Protein AF-0000000072288473 (afdb_homodimer)

pLDDT: mean 80.84, std 19.97, range [33.47, 98.69]

Structure (mmCIF, N/CA/C/O backbone):
data_AF-0000000072288473-model_v1
#
loop_
_entity.id
_entity.type
_entity.pdbx_description
1 polymer 'BTB domain-containing protein'
#
loop_
_atom_site.group_PDB
_atom_site.id
_atom_site.type_symbol
_atom_site.label_atom_id
_atom_site.label_alt_id
_atom_site.label_comp_id
_atom_site.label_asym_id
_atom_site.label_entity_id
_atom_site.label_seq_id
_atom_site.pdbx_PDB_ins_code
_atom_site.Cartn_x
_atom_site.Cartn_y
_atom_site.Cartn_z
_atom_site.occupancy
_atom_site.B_iso_or_equiv
_atom_site.auth_seq_id
_atom_site.auth_comp_id
_atom_site.auth_asym_id
_atom_site.auth_atom_id
_atom_site.pdbx_PDB_model_num
ATOM 1 N N . MET A 1 1 ? -5.211 45.312 13.391 1 48.62 1 MET A N 1
ATOM 2 C CA . MET A 1 1 ? -5.492 44.469 14.547 1 48.62 1 MET A CA 1
ATOM 3 C C . MET A 1 1 ? -6.387 45.188 15.547 1 48.62 1 MET A C 1
ATOM 5 O O . MET A 1 1 ? -6.176 46.375 15.836 1 48.62 1 MET A O 1
ATOM 9 N N . SER A 1 2 ? -7.527 44.594 15.828 1 60.84 2 SER A N 1
ATOM 10 C CA . SER A 1 2 ? -8.383 45.281 16.797 1 60.84 2 SER A CA 1
ATOM 11 C C . SER A 1 2 ? -7.637 45.531 18.109 1 60.84 2 SER A C 1
ATOM 13 O O . SER A 1 2 ? -6.602 44.906 18.375 1 60.84 2 SER A O 1
ATOM 15 N N . GLY A 1 3 ? -7.938 46.594 18.75 1 66.31 3 GLY A N 1
ATOM 16 C CA . GLY A 1 3 ? -7.375 46.969 20.047 1 66.31 3 GLY A CA 1
ATOM 17 C C . GLY A 1 3 ? -7.23 45.781 20.984 1 66.31 3 GLY A C 1
ATOM 18 O O . GLY A 1 3 ? -6.203 45.625 21.656 1 66.31 3 GLY A O 1
ATOM 19 N N . THR A 1 4 ? -8.109 44.875 20.922 1 74.19 4 THR A N 1
ATOM 20 C CA . THR A 1 4 ? -8.117 43.688 21.766 1 74.19 4 THR A CA 1
ATOM 21 C C . THR A 1 4 ? -7.047 42.688 21.328 1 74.19 4 THR A C 1
ATOM 23 O O . THR A 1 4 ? -6.395 42.062 22.156 1 74.19 4 THR A O 1
ATOM 26 N N . SER A 1 5 ? -6.797 42.625 20.031 1 77.06 5 SER A N 1
ATOM 27 C CA . SER A 1 5 ? -5.773 41.719 19.531 1 77.06 5 SER A CA 1
ATOM 28 C C . SER A 1 5 ? -4.379 42.188 19.953 1 77.06 5 SER A C 1
ATOM 30 O O . SER A 1 5 ? -3.541 41.344 20.328 1 77.06 5 SER A O 1
ATOM 32 N N . SER A 1 6 ? -4.234 43.438 19.984 1 86.12 6 SER A N 1
ATOM 33 C CA . SER A 1 6 ? -2.951 44 20.391 1 86.12 6 SER A CA 1
ATOM 34 C C . SER A 1 6 ? -2.703 43.75 21.875 1 86.12 6 SER A C 1
ATOM 36 O O . SER A 1 6 ? -1.57 43.5 22.297 1 86.12 6 SER A O 1
ATOM 38 N N . LEU A 1 7 ? -3.771 43.875 22.625 1 87.62 7 LEU A N 1
ATOM 39 C CA . LEU A 1 7 ? -3.666 43.625 24.062 1 87.62 7 LEU A CA 1
ATOM 40 C C . LEU A 1 7 ? -3.266 42.188 24.359 1 87.62 7 LEU A C 1
ATOM 42 O O . LEU A 1 7 ? -2.402 41.938 25.203 1 87.62 7 LEU A O 1
ATOM 46 N N . LEU A 1 8 ? -3.846 41.281 23.703 1 91.31 8 LEU A N 1
ATOM 47 C CA . LEU A 1 8 ? -3.564 39.875 23.922 1 91.31 8 LEU A CA 1
ATOM 48 C C . LEU A 1 8 ? -2.123 39.531 23.547 1 91.31 8 LEU A C 1
ATOM 50 O O . LEU A 1 8 ? -1.461 38.75 24.25 1 91.31 8 LEU A O 1
ATOM 54 N N . VAL A 1 9 ? -1.717 40.156 22.484 1 91.81 9 VAL A N 1
ATOM 55 C CA . VAL A 1 9 ? -0.338 39.938 22.062 1 91.81 9 VAL A CA 1
ATOM 56 C C . VAL A 1 9 ? 0.621 40.438 23.125 1 91.81 9 VAL A C 1
ATOM 58 O O . VAL A 1 9 ? 1.604 39.781 23.453 1 91.81 9 VAL A O 1
ATOM 61 N N . ARG A 1 10 ? 0.31 41.594 23.609 1 92.44 10 ARG A N 1
ATOM 62 C CA . ARG A 1 10 ? 1.142 42.188 24.656 1 92.44 10 ARG A CA 1
ATOM 63 C C . ARG A 1 10 ? 1.142 41.312 25.906 1 92.44 10 ARG A C 1
ATOM 65 O O . ARG A 1 10 ? 2.176 41.156 26.562 1 92.44 10 ARG A O 1
ATOM 72 N N . MET A 1 11 ? -0.001 40.844 26.25 1 93.31 11 MET A N 1
ATOM 73 C CA . MET A 1 11 ? -0.129 39.969 27.406 1 93.31 11 MET A CA 1
ATOM 74 C C . MET A 1 11 ? 0.796 38.75 27.281 1 93.31 11 MET A C 1
ATOM 76 O O . MET A 1 11 ? 1.505 38.406 28.219 1 93.31 11 MET A O 1
ATOM 80 N N . LEU A 1 12 ? 0.8 38.188 26.109 1 93.62 12 LEU A N 1
ATOM 81 C CA . LEU A 1 12 ? 1.627 37.031 25.875 1 93.62 12 LEU A CA 1
ATOM 82 C C . LEU A 1 12 ? 3.109 37.375 25.906 1 93.62 12 LEU A C 1
ATOM 84 O O . LEU A 1 12 ? 3.912 36.656 26.516 1 93.62 12 LEU A O 1
ATOM 88 N N . ASP A 1 13 ? 3.467 38.469 25.312 1 92.75 13 ASP A N 1
ATOM 89 C CA . ASP A 1 13 ? 4.863 38.875 25.172 1 92.75 13 ASP A CA 1
ATOM 90 C C . ASP A 1 13 ? 5.465 39.219 26.531 1 92.75 13 ASP A C 1
ATOM 92 O O . ASP A 1 13 ? 6.617 38.906 26.812 1 92.75 13 ASP A O 1
ATOM 96 N N . THR A 1 14 ? 4.637 39.844 27.359 1 93.38 14 THR A N 1
ATOM 97 C CA . THR A 1 14 ? 5.164 40.312 28.641 1 93.38 14 THR A CA 1
ATOM 98 C C . THR A 1 14 ? 4.957 39.281 29.734 1 93.38 14 THR A C 1
ATOM 100 O O . THR A 1 14 ? 5.703 39.25 30.719 1 93.38 14 THR A O 1
ATOM 103 N N . GLY A 1 15 ? 3.949 38.5 29.562 1 93.12 15 GLY A N 1
ATOM 104 C CA . GLY A 1 15 ? 3.582 37.562 30.609 1 93.12 15 GLY A CA 1
ATOM 105 C C . GLY A 1 15 ? 2.963 38.219 31.828 1 93.12 15 GLY A C 1
ATOM 106 O O . GLY A 1 15 ? 2.766 37.562 32.844 1 93.12 15 GLY A O 1
ATOM 107 N N . ARG A 1 16 ? 2.736 39.469 31.703 1 92.81 16 ARG A N 1
ATOM 108 C CA . ARG A 1 16 ? 2.191 40.219 32.844 1 92.81 16 ARG A CA 1
ATOM 109 C C . ARG A 1 16 ? 0.841 39.625 33.25 1 92.81 16 ARG A C 1
ATOM 111 O O . ARG A 1 16 ? -0.013 39.375 32.406 1 92.81 16 ARG A O 1
ATOM 118 N N . TYR A 1 17 ? 0.646 39.375 34.562 1 92.94 17 TYR A N 1
ATOM 119 C CA . TYR A 1 17 ? -0.575 38.906 35.219 1 92.94 17 TYR A CA 1
ATOM 120 C C . TYR A 1 17 ? -0.919 37.5 34.781 1 92.94 17 TYR A C 1
ATOM 122 O O . TYR A 1 17 ? -2.088 37.125 34.781 1 92.94 17 TYR A O 1
ATOM 130 N N . SER A 1 18 ? 0.11 36.844 34.188 1 94.75 18 SER A N 1
ATOM 131 C CA . SER A 1 18 ? -0.11 35.438 33.875 1 94.75 18 SER A CA 1
ATOM 132 C C . SER A 1 18 ? -0.476 34.625 35.125 1 94.75 18 SER A C 1
ATOM 134 O O . SER A 1 18 ? 0.038 34.906 36.219 1 94.75 18 SER A O 1
ATOM 136 N N . ASP A 1 19 ? -1.347 33.625 35.062 1 92.88 19 ASP A N 1
ATOM 137 C CA . ASP A 1 19 ? -1.803 32.844 36.188 1 92.88 19 ASP A CA 1
ATOM 138 C C . ASP A 1 19 ? -1.705 31.344 35.875 1 92.88 19 ASP A C 1
ATOM 140 O O . ASP A 1 19 ? -2.199 30.5 36.625 1 92.88 19 ASP A O 1
ATOM 144 N N . LEU A 1 20 ? -1.136 31 34.781 1 93.56 20 LEU A N 1
ATOM 145 C CA . LEU A 1 20 ? -0.929 29.625 34.344 1 93.56 20 LEU A CA 1
ATOM 146 C C . LEU A 1 20 ? 0.419 29.469 33.656 1 93.56 20 LEU A C 1
ATOM 148 O O . LEU A 1 20 ? 0.812 30.328 32.844 1 93.56 20 LEU A O 1
ATOM 152 N N . THR A 1 21 ? 1.108 28.359 33.969 1 95.12 21 THR A N 1
ATOM 153 C CA . THR A 1 21 ? 2.391 28.062 33.344 1 95.12 21 THR A CA 1
ATOM 154 C C . THR A 1 21 ? 2.324 26.734 32.594 1 95.12 21 THR A C 1
ATOM 156 O O . THR A 1 21 ? 1.899 25.719 33.156 1 95.12 21 THR A O 1
ATOM 159 N N . ILE A 1 22 ? 2.709 26.766 31.297 1 95.19 22 ILE A N 1
ATOM 160 C CA . ILE A 1 22 ? 2.805 25.547 30.5 1 95.19 22 ILE A CA 1
ATOM 161 C C . ILE A 1 22 ? 4.273 25.203 30.266 1 95.19 22 ILE A C 1
ATOM 163 O O . ILE A 1 22 ? 5.039 26.031 29.766 1 95.19 22 ILE A O 1
ATOM 167 N N . LYS A 1 23 ? 4.625 24.016 30.656 1 95.19 23 LYS A N 1
ATOM 168 C CA . LYS A 1 23 ? 5.988 23.531 30.469 1 95.19 23 LYS A CA 1
ATOM 169 C C . LYS A 1 23 ? 6.039 22.438 29.391 1 95.19 23 LYS A C 1
ATOM 171 O O . LYS A 1 23 ? 5.199 21.531 29.391 1 95.19 23 LYS A O 1
ATOM 176 N N . CYS A 1 24 ? 6.934 22.578 28.469 1 94.25 24 CYS A N 1
ATOM 177 C CA . CYS A 1 24 ? 7.145 21.594 27.422 1 94.25 24 CYS A CA 1
ATOM 178 C C . CYS A 1 24 ? 8.617 21.5 27.031 1 94.25 24 CYS A C 1
ATOM 180 O O . CYS A 1 24 ? 9.164 22.422 26.422 1 94.25 24 CYS A O 1
ATOM 182 N N . GLY A 1 25 ? 9.156 20.344 27.266 1 89.56 25 GLY A N 1
ATOM 183 C CA . GLY A 1 25 ? 10.594 20.25 27.062 1 89.56 25 GLY A CA 1
ATOM 184 C C . GLY A 1 25 ? 11.375 21.328 27.797 1 89.56 25 GLY A C 1
ATOM 185 O O . GLY A 1 25 ? 11.227 21.469 29.016 1 89.56 25 GLY A O 1
ATOM 186 N N . ASN A 1 26 ? 12.188 22.109 26.969 1 88.31 26 ASN A N 1
ATOM 187 C CA . ASN A 1 26 ? 13.023 23.156 27.562 1 88.31 26 ASN A CA 1
ATOM 188 C C . ASN A 1 26 ? 12.344 24.516 27.516 1 88.31 26 ASN A C 1
ATOM 190 O O . ASN A 1 26 ? 12.953 25.531 27.844 1 88.31 26 ASN A O 1
ATOM 194 N N . LYS A 1 27 ? 11.086 24.531 27.172 1 93.19 27 LYS A N 1
ATOM 195 C CA . LYS A 1 27 ? 10.383 25.797 27.047 1 93.19 27 LYS A CA 1
ATOM 196 C C . LYS A 1 27 ? 9.328 25.953 28.141 1 93.19 27 LYS A C 1
ATOM 198 O O . LYS A 1 27 ? 8.703 24.969 28.547 1 93.19 27 LYS A O 1
ATOM 203 N N . VAL A 1 28 ? 9.281 27.156 28.625 1 95.31 28 VAL A N 1
ATOM 204 C CA . VAL A 1 28 ? 8.289 27.531 29.625 1 95.31 28 VAL A CA 1
ATOM 205 C C . VAL A 1 28 ? 7.445 28.688 29.109 1 95.31 28 VAL A C 1
ATOM 207 O O . VAL A 1 28 ? 7.98 29.719 28.688 1 95.31 28 VAL A O 1
ATOM 210 N N . PHE A 1 29 ? 6.109 28.516 29.156 1 96.12 29 PHE A N 1
ATOM 211 C CA . PHE A 1 29 ? 5.188 29.516 28.656 1 96.12 29 PHE A CA 1
ATOM 212 C C . PHE A 1 29 ? 4.301 30.047 29.781 1 96.12 29 PHE A C 1
ATOM 214 O O . PHE A 1 29 ? 3.545 29.281 30.391 1 96.12 29 PHE A O 1
ATOM 221 N N . ARG A 1 30 ? 4.465 31.375 30.047 1 96 30 ARG A N 1
ATOM 222 C CA . ARG A 1 30 ? 3.539 32.031 30.969 1 96 30 ARG A CA 1
ATOM 223 C C . ARG A 1 30 ? 2.289 32.5 30.234 1 96 30 ARG A C 1
ATOM 225 O O . ARG A 1 30 ? 2.355 33.406 29.406 1 96 30 ARG A O 1
ATOM 232 N N . VAL A 1 31 ? 1.157 31.844 30.594 1 96.75 31 VAL A N 1
ATOM 233 C CA . VAL A 1 31 ? -0.061 32.094 29.844 1 96.75 31 VAL A CA 1
ATOM 234 C C . VAL A 1 31 ? -1.196 32.469 30.797 1 96.75 31 VAL A C 1
ATOM 236 O O . VAL A 1 31 ? -0.997 32.531 32 1 96.75 31 VAL A O 1
ATOM 239 N N . HIS A 1 32 ? -2.297 32.906 30.312 1 94.44 32 HIS A N 1
ATOM 240 C CA . HIS A 1 32 ? -3.469 33.312 31.062 1 94.44 32 HIS A CA 1
ATOM 241 C C . HIS A 1 32 ? -4.605 32.312 30.922 1 94.44 32 HIS A C 1
ATOM 243 O O . HIS A 1 32 ? -5.02 32 29.812 1 94.44 32 HIS A O 1
ATOM 249 N N . ARG A 1 33 ? -5.148 31.844 32 1 92.94 33 ARG A N 1
ATOM 250 C CA . ARG A 1 33 ? -6.211 30.844 32.031 1 92.94 33 ARG A CA 1
ATOM 251 C C . ARG A 1 33 ? -7.402 31.281 31.188 1 92.94 33 ARG A C 1
ATOM 253 O O . ARG A 1 33 ? -7.961 30.484 30.438 1 92.94 33 ARG A O 1
ATOM 260 N N . ASN A 1 34 ? -7.754 32.469 31.281 1 92.75 34 ASN A N 1
ATOM 261 C CA . ASN A 1 34 ? -8.93 33 30.609 1 92.75 34 ASN A CA 1
ATOM 262 C C . ASN A 1 34 ? -8.742 33 29.094 1 92.75 34 ASN A C 1
ATOM 264 O O . ASN A 1 34 ? -9.711 33.094 28.344 1 92.75 34 ASN A O 1
ATOM 268 N N . VAL A 1 35 ? -7.504 33 28.672 1 94.38 35 VAL A N 1
ATOM 269 C CA . VAL A 1 35 ? -7.223 32.969 27.234 1 94.38 35 VAL A CA 1
ATOM 270 C C . VAL A 1 35 ? -7.109 31.531 26.75 1 94.38 35 VAL A C 1
ATOM 272 O O . VAL A 1 35 ? -7.781 31.141 25.797 1 94.38 35 VAL A O 1
ATOM 275 N N . VAL A 1 36 ? -6.383 30.75 27.406 1 95.25 36 VAL A N 1
ATOM 276 C CA . VAL A 1 36 ? -6.012 29.422 26.953 1 95.25 36 VAL A CA 1
ATOM 277 C C . VAL A 1 36 ? -7.141 28.422 27.25 1 95.25 36 VAL A C 1
ATOM 279 O O . VAL A 1 36 ? -7.547 27.656 26.375 1 95.25 36 VAL A O 1
ATOM 282 N N . CYS A 1 37 ? -7.734 28.406 28.406 1 92.25 37 CYS A N 1
ATOM 283 C CA . CYS A 1 37 ? -8.672 27.391 28.859 1 92.25 37 CYS A CA 1
ATOM 284 C C . CYS A 1 37 ? -10.055 27.625 28.266 1 92.25 37 CYS A C 1
ATOM 286 O O . CYS A 1 37 ? -10.844 26.672 28.141 1 92.25 37 CYS A O 1
ATOM 288 N N . LEU A 1 38 ? -10.336 28.812 27.859 1 94.31 38 LEU A N 1
ATOM 289 C CA . LEU A 1 38 ? -11.625 29.078 27.234 1 94.31 38 LEU A CA 1
ATOM 290 C C . LEU A 1 38 ? -11.648 28.594 25.797 1 94.31 38 LEU A C 1
ATOM 292 O O . LEU A 1 38 ? -12.719 28.469 25.188 1 94.31 38 LEU A O 1
ATOM 296 N N . GLN A 1 39 ? -10.477 28.328 25.312 1 96.31 39 GLN A N 1
ATOM 297 C CA . GLN A 1 39 ? -10.383 27.984 23.891 1 96.31 39 GLN A CA 1
ATOM 298 C C . GLN A 1 39 ? -9.984 26.531 23.719 1 96.31 39 GLN A C 1
ATOM 300 O O . GLN A 1 39 ? -9.852 26.047 22.578 1 96.31 39 GLN A O 1
ATOM 305 N N . SER A 1 40 ? -9.844 25.766 24.688 1 96.62 40 SER A N 1
ATOM 306 C CA . SER A 1 40 ? -9.461 24.359 24.625 1 96.62 40 SER A CA 1
ATOM 307 C C . SER A 1 40 ? -9.992 23.594 25.828 1 96.62 40 SER A C 1
ATOM 309 O O . SER A 1 40 ? -9.539 23.797 26.953 1 96.62 40 SER A O 1
ATOM 311 N N . ARG A 1 41 ? -10.844 22.625 25.578 1 94.19 41 ARG A N 1
ATOM 312 C CA . ARG A 1 41 ? -11.438 21.844 26.656 1 94.19 41 ARG A CA 1
ATOM 313 C C . ARG A 1 41 ? -10.383 20.969 27.344 1 94.19 41 ARG A C 1
ATOM 315 O O . ARG A 1 41 ? -10.305 20.938 28.562 1 94.19 41 ARG A O 1
ATOM 322 N N . PRO A 1 42 ? -9.57 20.297 26.578 1 93.56 42 PRO A N 1
ATOM 323 C CA . PRO A 1 42 ? -8.547 19.469 27.234 1 93.56 42 PRO A CA 1
ATOM 324 C C . PRO A 1 42 ? -7.594 20.297 28.094 1 93.56 42 PRO A C 1
ATOM 326 O O . PRO A 1 42 ? -7.18 19.859 29.172 1 93.56 42 PRO A O 1
ATOM 329 N N . LEU A 1 43 ? -7.242 21.5 27.656 1 91.75 43 LEU A N 1
ATOM 330 C CA . LEU A 1 43 ? -6.371 22.344 28.453 1 91.75 43 LEU A CA 1
ATOM 331 C C . LEU A 1 43 ? -7.094 22.844 29.703 1 91.75 43 LEU A C 1
ATOM 333 O O . LEU A 1 43 ? -6.496 22.906 30.781 1 91.75 43 LEU A O 1
ATOM 337 N N . ALA A 1 44 ? -8.359 23.156 29.562 1 91.62 44 ALA A N 1
ATOM 338 C CA . ALA A 1 44 ? -9.18 23.547 30.703 1 91.62 44 ALA A CA 1
ATOM 339 C C . ALA A 1 44 ? -9.258 22.422 31.734 1 91.62 44 ALA A C 1
ATOM 341 O O . ALA A 1 44 ? -9.211 22.656 32.938 1 91.62 44 ALA A O 1
ATOM 342 N N . ALA A 1 45 ? -9.367 21.25 31.219 1 89.38 45 ALA A N 1
ATOM 343 C CA . ALA A 1 45 ? -9.508 20.078 32.094 1 89.38 45 ALA A CA 1
ATOM 344 C C . ALA A 1 45 ? -8.266 19.875 32.969 1 89.38 45 ALA A C 1
ATOM 346 O O . ALA A 1 45 ? -8.359 19.406 34.094 1 89.38 45 ALA A O 1
ATOM 347 N N . HIS A 1 46 ? -7.156 20.234 32.438 1 84.62 46 HIS A N 1
ATOM 348 C CA . HIS A 1 46 ? -5.914 20.141 33.188 1 84.62 46 HIS A CA 1
ATOM 349 C C . HIS A 1 46 ? -5.949 21.062 34.406 1 84.62 46 HIS A C 1
ATOM 351 O O . HIS A 1 46 ? -5.336 20.75 35.438 1 84.62 46 HIS A O 1
ATOM 357 N N . VAL A 1 47 ? -6.676 22.203 34.312 1 83.88 47 VAL A N 1
ATOM 358 C CA . VAL A 1 47 ? -6.656 23.219 35.344 1 83.88 47 VAL A CA 1
ATOM 359 C C . VAL A 1 47 ? -7.875 23.062 36.281 1 83.88 47 VAL A C 1
ATOM 361 O O . VAL A 1 47 ? -7.809 23.375 37.469 1 83.88 47 VAL A O 1
ATOM 364 N N . ASP A 1 48 ? -8.953 22.688 35.656 1 79.25 48 ASP A N 1
ATOM 365 C CA . ASP A 1 48 ? -10.195 22.594 36.406 1 79.25 48 ASP A CA 1
ATOM 366 C C . ASP A 1 48 ? -10.242 21.297 37.25 1 79.25 48 ASP A C 1
ATOM 368 O O . ASP A 1 48 ? -10.977 21.219 38.219 1 79.25 48 ASP A O 1
ATOM 372 N N . GLY A 1 49 ? -9.547 20.375 36.781 1 68.38 49 GLY A N 1
ATOM 373 C CA . GLY A 1 49 ? -9.609 19.109 37.5 1 68.38 49 GLY A CA 1
ATOM 374 C C . GLY A 1 49 ? -8.898 19.156 38.844 1 68.38 49 GLY A C 1
ATOM 375 O O . GLY A 1 49 ? -8.258 20.156 39.156 1 68.38 49 GLY A O 1
ATOM 376 N N . ALA A 1 50 ? -9.281 18.359 39.656 1 61.84 50 ALA A N 1
ATOM 377 C CA . ALA A 1 50 ? -8.75 18.156 41 1 61.84 50 ALA A CA 1
ATOM 378 C C . ALA A 1 50 ? -7.285 17.75 40.969 1 61.84 50 ALA A C 1
ATOM 380 O O . ALA A 1 50 ? -6.727 17.312 41.969 1 61.84 50 ALA A O 1
ATOM 381 N N . PHE A 1 51 ? -6.844 18.078 39.812 1 60.47 51 PHE A N 1
ATOM 382 C CA . PHE A 1 51 ? -5.484 17.578 39.688 1 60.47 51 PHE A CA 1
ATOM 383 C C . PHE A 1 51 ? -4.469 18.594 40.188 1 60.47 51 PHE A C 1
ATOM 385 O O . PHE A 1 51 ? -4.793 19.781 40.312 1 60.47 51 PHE A O 1
ATOM 392 N N . LEU A 1 52 ? -3.396 18.094 40.656 1 60 52 LEU A N 1
ATOM 393 C CA . LEU A 1 52 ? -2.256 18.859 41.156 1 60 52 LEU A CA 1
ATOM 394 C C . LEU A 1 52 ? -1.992 20.078 40.281 1 60 52 LEU A C 1
ATOM 396 O O . LEU A 1 52 ? -1.636 21.141 40.781 1 60 52 LEU A O 1
ATOM 400 N N . GLU A 1 53 ? -2.344 19.953 39 1 63.34 53 GLU A N 1
ATOM 401 C CA . GLU A 1 53 ? -2.113 21.047 38.062 1 63.34 53 GLU A CA 1
ATOM 402 C C . GLU A 1 53 ? -3.035 22.234 38.344 1 63.34 53 GLU A C 1
ATOM 404 O O . GLU A 1 53 ? -2.635 23.391 38.188 1 63.34 53 GLU A O 1
ATOM 409 N N . ALA A 1 54 ? -4.184 21.875 38.781 1 66.19 54 ALA A N 1
ATOM 410 C CA . ALA A 1 54 ? -5.148 22.922 39.125 1 66.19 54 ALA A CA 1
ATOM 411 C C . ALA A 1 54 ? -4.648 23.75 40.281 1 66.19 54 ALA A C 1
ATOM 413 O O . ALA A 1 54 ? -4.828 24.984 40.312 1 66.19 54 ALA A O 1
ATOM 414 N N . LEU A 1 55 ? -3.943 23.047 41.125 1 67.06 55 LEU A N 1
ATOM 415 C CA . LEU A 1 55 ? -3.469 23.719 42.344 1 67.06 55 LEU A CA 1
ATOM 416 C C . LEU A 1 55 ? -2.207 24.531 42.031 1 67.06 55 LEU A C 1
ATOM 418 O O . LEU A 1 55 ? -2.051 25.641 42.562 1 67.06 55 LEU A O 1
ATOM 422 N N . THR A 1 56 ? -1.343 24.016 41.219 1 75.62 56 THR A N 1
ATOM 423 C CA . THR A 1 56 ? -0.03 24.609 41 1 75.62 56 THR A CA 1
ATOM 424 C C . THR A 1 56 ? -0.084 25.641 39.875 1 75.62 56 THR A C 1
ATOM 426 O O . THR A 1 56 ? 0.811 26.469 39.75 1 75.62 56 THR A O 1
ATOM 429 N N . GLY A 1 57 ? -1.109 25.531 39.156 1 85.88 57 GLY A N 1
ATOM 430 C CA . GLY A 1 57 ? -1.174 26.406 38 1 85.88 57 GLY A CA 1
ATOM 431 C C . GLY A 1 57 ? -0.15 26.047 36.938 1 85.88 57 GLY A C 1
ATOM 432 O O . GLY A 1 57 ? 0.425 26.938 36.312 1 85.88 57 GLY A O 1
ATOM 433 N N . GLU A 1 58 ? 0.185 24.812 36.938 1 90.25 58 GLU A N 1
ATOM 434 C CA . GLU A 1 58 ? 1.193 24.375 36 1 90.25 58 GLU A CA 1
ATOM 435 C C . GLU A 1 58 ? 0.694 23.203 35.156 1 90.25 58 GLU A C 1
ATOM 437 O O . GLU A 1 58 ? 0.106 22.266 35.719 1 90.25 58 GLU A O 1
ATOM 442 N N . ILE A 1 59 ? 0.826 23.281 33.844 1 91.19 59 ILE A N 1
ATOM 443 C CA . ILE A 1 59 ? 0.556 22.172 32.938 1 91.19 59 ILE A CA 1
ATOM 444 C C . ILE A 1 59 ? 1.866 21.672 32.344 1 91.19 59 ILE A C 1
ATOM 446 O O . ILE A 1 59 ? 2.646 22.438 31.781 1 91.19 59 ILE A O 1
ATOM 450 N N . ASN A 1 60 ? 2.129 20.391 32.5 1 90.38 60 ASN A N 1
ATOM 451 C CA . ASN A 1 60 ? 3.303 19.766 31.906 1 90.38 60 ASN A CA 1
ATOM 452 C C . ASN A 1 60 ? 2.928 18.938 30.688 1 90.38 60 ASN A C 1
ATOM 454 O O . ASN A 1 60 ? 2.047 18.078 30.75 1 90.38 60 ASN A O 1
ATOM 458 N N . LEU A 1 61 ? 3.58 19.25 29.531 1 91.38 61 LEU A N 1
ATOM 459 C CA . LEU A 1 61 ? 3.359 18.547 28.281 1 91.38 61 LEU A CA 1
ATOM 460 C C . LEU A 1 61 ? 4.645 17.875 27.797 1 91.38 61 LEU A C 1
ATOM 462 O O . LEU A 1 61 ? 5.172 18.234 26.734 1 91.38 61 LEU A O 1
ATOM 466 N N . PRO A 1 62 ? 5.02 16.828 28.406 1 89.25 62 PRO A N 1
ATOM 467 C CA . PRO A 1 62 ? 6.336 16.25 28.125 1 89.25 62 PRO A CA 1
ATOM 468 C C . PRO A 1 62 ? 6.402 15.555 26.766 1 89.25 62 PRO A C 1
ATOM 470 O O . PRO A 1 62 ? 7.48 15.438 26.188 1 89.25 62 PRO A O 1
ATOM 473 N N . ASP A 1 63 ? 5.309 15.156 26.172 1 87.69 63 ASP A N 1
ATOM 474 C CA . ASP A 1 63 ? 5.309 14.352 24.969 1 87.69 63 ASP A CA 1
ATOM 475 C C . ASP A 1 63 ? 5.137 15.219 23.719 1 87.69 63 ASP A C 1
ATOM 477 O O . ASP A 1 63 ? 5.219 14.734 22.594 1 87.69 63 ASP A O 1
ATOM 481 N N . ASP A 1 64 ? 4.941 16.531 23.984 1 90.38 64 ASP A N 1
ATOM 482 C CA . ASP A 1 64 ? 4.672 17.422 22.844 1 90.38 64 ASP A CA 1
ATOM 483 C C . ASP A 1 64 ? 5.941 18.125 22.406 1 90.38 64 ASP A C 1
ATOM 485 O O . ASP A 1 64 ? 6.902 18.25 23.172 1 90.38 64 ASP A O 1
ATOM 489 N N . HIS A 1 65 ? 5.957 18.5 21.125 1 89.56 65 HIS A N 1
ATOM 490 C CA . HIS A 1 65 ? 7.082 19.25 20.578 1 89.56 65 HIS A CA 1
ATOM 491 C C . HIS A 1 65 ? 7.008 20.719 20.953 1 89.56 65 HIS A C 1
ATOM 493 O O . HIS A 1 65 ? 6.039 21.406 20.625 1 89.56 65 HIS A O 1
ATOM 499 N N . PRO A 1 66 ? 8.039 21.234 21.578 1 93.25 66 PRO A N 1
ATOM 500 C CA . PRO A 1 66 ? 7.98 22.594 22.109 1 93.25 66 PRO A CA 1
ATOM 501 C C . PRO A 1 66 ? 7.727 23.641 21.031 1 93.25 66 PRO A C 1
ATOM 503 O O . PRO A 1 66 ? 6.977 24.609 21.266 1 93.25 66 PRO A O 1
ATOM 506 N N . ALA A 1 67 ? 8.375 23.469 19.859 1 93.5 67 ALA A N 1
ATOM 507 C CA . ALA A 1 67 ? 8.211 24.453 18.797 1 93.5 67 ALA A CA 1
ATOM 508 C C . ALA A 1 67 ? 6.766 24.484 18.297 1 93.5 67 ALA A C 1
ATOM 510 O O . ALA A 1 67 ? 6.273 25.516 17.859 1 93.5 67 ALA A O 1
ATOM 511 N N . ILE A 1 68 ? 6.098 23.359 18.344 1 96.19 68 ILE A N 1
ATOM 512 C CA . ILE A 1 68 ? 4.715 23.266 17.891 1 96.19 68 ILE A CA 1
ATOM 513 C C . ILE A 1 68 ? 3.787 23.844 18.969 1 96.19 68 ILE A C 1
ATOM 515 O O . ILE A 1 68 ? 2.84 24.562 18.656 1 96.19 68 ILE A O 1
ATOM 519 N N . VAL A 1 69 ? 4.062 23.578 20.25 1 96.69 69 VAL A N 1
ATOM 520 C CA . VAL A 1 69 ? 3.281 24.109 21.359 1 96.69 69 VAL A CA 1
ATOM 521 C C . VAL A 1 69 ? 3.314 25.641 21.328 1 96.69 69 VAL A C 1
ATOM 523 O O . VAL A 1 69 ? 2.291 26.297 21.531 1 96.69 69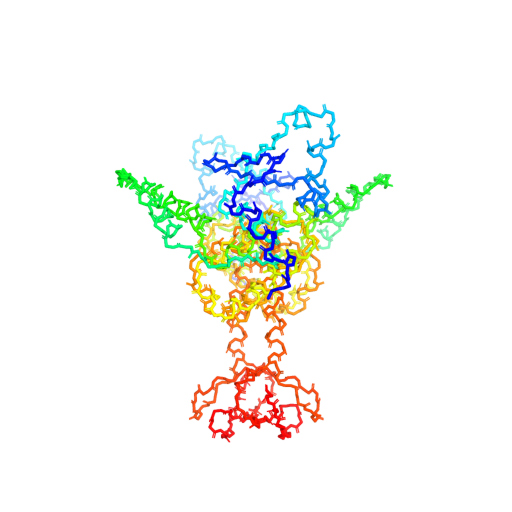 VAL A O 1
ATOM 526 N N . GLU A 1 70 ? 4.477 26.141 21.031 1 96.31 70 GLU A N 1
ATOM 527 C CA . GLU A 1 70 ? 4.621 27.594 20.922 1 96.31 70 GLU A CA 1
ATOM 528 C C . GLU A 1 70 ? 3.676 28.156 19.875 1 96.31 70 GLU A C 1
ATOM 530 O O . GLU A 1 70 ? 3.066 29.219 20.078 1 96.31 70 GLU A O 1
ATOM 535 N N . ARG A 1 71 ? 3.529 27.5 18.781 1 97.44 71 ARG A N 1
ATOM 536 C CA . ARG A 1 71 ? 2.67 27.938 17.688 1 97.44 71 ARG A CA 1
ATOM 537 C C . ARG A 1 71 ? 1.199 27.859 18.094 1 97.44 71 ARG A C 1
ATOM 539 O O . ARG A 1 71 ? 0.398 28.703 17.703 1 97.44 71 ARG A O 1
ATOM 546 N N . ILE A 1 72 ? 0.848 26.859 18.844 1 98 72 ILE A N 1
ATOM 547 C CA . ILE A 1 72 ? -0.523 26.703 19.328 1 98 72 ILE A CA 1
ATOM 548 C C . ILE A 1 72 ? -0.866 27.844 20.281 1 98 72 ILE A C 1
ATOM 550 O O . ILE A 1 72 ? -1.918 28.469 20.156 1 98 72 ILE A O 1
ATOM 554 N N . ILE A 1 73 ? 0.067 28.141 21.203 1 97.19 73 ILE A N 1
ATOM 555 C CA . ILE A 1 73 ? -0.138 29.219 22.172 1 97.19 73 ILE A CA 1
ATOM 556 C C . ILE A 1 73 ? -0.271 30.547 21.453 1 97.19 73 ILE A C 1
ATOM 558 O O . ILE A 1 73 ? -1.166 31.344 21.75 1 97.19 73 ILE A O 1
ATOM 562 N N . LYS A 1 74 ? 0.61 30.781 20.469 1 96.62 74 LYS A N 1
ATOM 563 C CA . LYS A 1 74 ? 0.537 32 19.672 1 96.62 74 LYS A CA 1
ATOM 564 C C . LYS A 1 74 ? -0.831 32.156 19.016 1 96.62 74 LYS A C 1
ATOM 566 O O . LYS A 1 74 ? -1.399 33.25 18.984 1 96.62 74 LYS A O 1
ATOM 571 N N . PHE A 1 75 ? -1.317 31.125 18.5 1 97.81 75 PHE A N 1
ATOM 572 C CA . PHE A 1 75 ? -2.631 31.141 17.875 1 97.81 75 PHE A CA 1
ATOM 573 C C . PHE A 1 75 ? -3.709 31.531 18.875 1 97.81 75 PHE A C 1
ATOM 575 O O . PHE A 1 75 ? -4.609 32.312 18.547 1 97.81 75 PHE A O 1
ATOM 582 N N . LEU A 1 76 ? -3.684 31 20.062 1 97 76 LEU A N 1
ATOM 583 C CA . LEU A 1 76 ? -4.707 31.266 21.078 1 97 76 LEU A CA 1
ATOM 584 C C . LEU A 1 76 ? -4.75 32.75 21.422 1 97 76 LEU A C 1
ATOM 586 O O . LEU A 1 76 ? -5.797 33.281 21.828 1 97 76 LEU A O 1
ATOM 590 N N . TYR A 1 77 ? -3.641 33.438 21.203 1 96.38 77 TYR A N 1
ATOM 591 C CA . TYR A 1 77 ? -3.578 34.844 21.547 1 96.38 77 TYR A CA 1
ATOM 592 C C . TYR A 1 77 ? -3.793 35.719 20.328 1 96.38 77 TYR A C 1
ATOM 594 O O . TYR A 1 77 ? -4.355 36.812 20.422 1 96.38 77 TYR A O 1
ATOM 602 N N . THR A 1 78 ? -3.344 35.281 19.125 1 95.5 78 THR A N 1
ATOM 603 C CA . THR A 1 78 ? -3.273 36.188 17.984 1 95.5 78 THR A CA 1
ATOM 604 C C . THR A 1 78 ? -4.223 35.75 16.875 1 95.5 78 THR A C 1
ATOM 606 O O . THR A 1 78 ? -4.52 36.5 15.961 1 95.5 78 THR A O 1
ATOM 609 N N . GLY A 1 79 ? -4.664 34.5 16.906 1 96.06 79 GLY A N 1
ATOM 610 C CA . GLY A 1 79 ? -5.504 33.938 15.844 1 96.06 79 GLY A CA 1
ATOM 611 C C . GLY A 1 79 ? -4.715 33.438 14.648 1 96.06 79 GLY A C 1
ATOM 612 O O . GLY A 1 79 ? -5.293 33.094 13.625 1 96.06 79 GLY A O 1
ATOM 613 N N . ASP A 1 80 ? -3.355 33.438 14.805 1 96.94 80 ASP A N 1
ATOM 614 C CA . ASP A 1 80 ? -2.486 33 13.719 1 96.94 80 ASP A CA 1
ATOM 615 C C . ASP A 1 80 ? -1.257 32.281 14.266 1 96.94 80 ASP A C 1
ATOM 617 O O . ASP A 1 80 ? -1.008 32.281 15.477 1 96.94 80 ASP A O 1
ATOM 621 N N . PHE A 1 81 ? -0.58 31.516 13.398 1 97.31 81 PHE A N 1
ATOM 622 C CA . PHE A 1 81 ? 0.695 30.891 13.734 1 97.31 81 PHE A CA 1
ATOM 623 C C . PHE A 1 81 ? 1.647 30.938 12.547 1 97.31 81 PHE A C 1
ATOM 625 O O . PHE A 1 81 ? 1.212 31.031 11.398 1 97.31 81 PHE A O 1
ATOM 632 N N . ASP A 1 82 ? 2.91 30.906 12.82 1 96.5 82 ASP A N 1
ATOM 633 C CA . ASP A 1 82 ? 3.924 30.922 11.766 1 96.5 82 ASP A CA 1
ATOM 634 C C . ASP A 1 82 ? 4.203 29.516 11.258 1 96.5 82 ASP A C 1
ATOM 636 O O . ASP A 1 82 ? 4.73 28.672 11.992 1 96.5 82 ASP A O 1
ATOM 640 N N . ALA A 1 83 ? 3.922 29.297 9.969 1 96.25 83 ALA A N 1
ATOM 641 C CA . ALA A 1 83 ? 4.109 27.969 9.391 1 96.25 83 ALA A CA 1
ATOM 642 C C . ALA A 1 83 ? 5.543 27.781 8.891 1 96.25 83 ALA A C 1
ATOM 644 O O . ALA A 1 83 ? 5.953 26.672 8.562 1 96.25 83 ALA A O 1
ATOM 645 N N . THR A 1 84 ? 6.316 28.766 8.875 1 93.81 84 THR A N 1
ATOM 646 C CA . THR A 1 84 ? 7.703 28.719 8.43 1 93.81 84 THR A CA 1
ATOM 647 C C . THR A 1 84 ? 8.656 28.578 9.617 1 93.81 84 THR A C 1
ATOM 649 O O . THR A 1 84 ? 8.516 29.297 10.609 1 93.81 84 THR A O 1
ATOM 652 N N . PRO A 1 85 ? 9.508 27.609 9.453 1 92.12 85 PRO A N 1
ATOM 653 C CA . PRO A 1 85 ? 10.461 27.484 10.555 1 92.12 85 PRO A CA 1
ATOM 654 C C . PRO A 1 85 ? 11.383 28.703 10.68 1 92.12 85 PRO A C 1
ATOM 656 O O . PRO A 1 85 ? 11.781 29.281 9.664 1 92.12 85 PRO A O 1
ATOM 659 N N . SER A 1 86 ? 11.727 29.016 11.891 1 88.5 86 SER A N 1
ATOM 660 C CA . SER A 1 86 ? 12.695 30.078 12.141 1 88.5 86 SER A CA 1
ATOM 661 C C . SER A 1 86 ? 14.117 29.609 11.844 1 88.5 86 SER A C 1
ATOM 663 O O . SER A 1 86 ? 14.359 28.406 11.703 1 88.5 86 SER A O 1
ATOM 665 N N . ILE A 1 87 ? 15.008 30.516 11.703 1 83.69 87 ILE A N 1
ATOM 666 C CA . ILE A 1 87 ? 16.406 30.203 11.453 1 83.69 87 ILE A CA 1
ATOM 667 C C . ILE A 1 87 ? 16.953 29.328 12.586 1 83.69 87 ILE A C 1
ATOM 669 O O . ILE A 1 87 ? 17.672 28.359 12.336 1 83.69 87 ILE A O 1
ATOM 673 N N . ASP A 1 88 ? 16.562 29.672 13.781 1 81.31 88 ASP A N 1
ATOM 674 C CA . ASP A 1 88 ? 17 28.906 14.945 1 81.31 88 ASP A CA 1
ATOM 675 C C . ASP A 1 88 ? 16.484 27.469 14.875 1 81.31 88 ASP A C 1
ATOM 677 O O . ASP A 1 88 ? 17.203 26.531 15.242 1 81.31 88 ASP A O 1
ATOM 681 N N . GLU A 1 89 ? 15.32 27.312 14.438 1 84.62 89 GLU A N 1
ATOM 682 C CA . GLU A 1 89 ? 14.711 26 14.328 1 84.62 89 GLU A CA 1
ATOM 683 C C . GLU A 1 89 ? 15.398 25.172 13.242 1 84.62 89 GLU A C 1
ATOM 685 O O . GLU A 1 89 ? 15.555 23.953 13.383 1 84.62 89 GLU A O 1
ATOM 690 N N . ILE A 1 90 ? 15.789 25.828 12.203 1 78.81 90 ILE A N 1
ATOM 691 C CA . ILE A 1 90 ? 16.484 25.172 11.109 1 78.81 90 ILE A CA 1
ATOM 692 C C . ILE A 1 90 ? 17.859 24.688 11.57 1 78.81 90 ILE A C 1
ATOM 694 O O . ILE A 1 90 ? 18.266 23.562 11.273 1 78.81 90 ILE A O 1
ATOM 698 N N . VAL A 1 91 ? 18.484 25.5 12.32 1 75.12 91 VAL A N 1
ATOM 699 C CA . VAL A 1 91 ? 19.828 25.203 12.805 1 75.12 91 VAL A CA 1
ATOM 700 C C . VAL A 1 91 ? 19.766 24.062 13.828 1 75.12 91 VAL A C 1
ATOM 702 O O . VAL A 1 91 ? 20.609 23.172 13.812 1 75.12 91 VAL A O 1
ATOM 705 N N . GLU A 1 92 ? 18.828 24.078 14.672 1 72 92 GLU A N 1
ATOM 706 C CA . GLU A 1 92 ? 18.672 23.047 15.68 1 72 92 GLU A CA 1
ATOM 707 C C . GLU A 1 92 ? 18.391 21.688 15.039 1 72 92 GLU A C 1
ATOM 709 O O . GLU A 1 92 ? 18.906 20.656 15.484 1 72 92 GLU A O 1
ATOM 714 N N . ASP A 1 93 ? 17.594 21.719 14.078 1 67.12 93 ASP A N 1
ATOM 715 C CA . ASP A 1 93 ? 17.25 20.5 13.344 1 67.12 93 ASP A CA 1
ATOM 716 C C . ASP A 1 93 ? 18.484 19.922 12.656 1 67.12 93 ASP A C 1
ATOM 718 O O . ASP A 1 93 ? 18.688 18.703 12.68 1 67.12 93 ASP A O 1
ATOM 722 N N . ALA A 1 94 ? 19.234 20.797 12.016 1 62.44 94 ALA A N 1
ATOM 723 C CA . ALA A 1 94 ? 20.453 20.375 11.328 1 62.44 94 ALA A CA 1
ATOM 724 C C . ALA A 1 94 ? 21.469 19.797 12.312 1 62.44 94 ALA A C 1
ATOM 726 O O . ALA A 1 94 ? 22.141 18.812 12.016 1 62.44 94 ALA A O 1
ATOM 727 N N . SER A 1 95 ? 21.516 20.391 13.422 1 59.19 95 SER A N 1
ATOM 728 C CA . SER A 1 95 ? 22.453 19.953 14.445 1 59.19 95 SER A CA 1
ATOM 729 C C . SER A 1 95 ? 22.078 18.562 14.984 1 59.19 95 SER A C 1
ATOM 731 O O . SER A 1 95 ? 22.953 17.75 15.25 1 59.19 95 SER A O 1
ATOM 733 N N . ASN A 1 96 ? 20.844 18.359 15.148 1 58.78 96 ASN A N 1
ATOM 734 C CA . ASN A 1 96 ? 20.375 17.062 15.625 1 58.78 96 ASN A CA 1
ATOM 735 C C . ASN A 1 96 ? 20.656 15.953 14.617 1 58.78 96 ASN A C 1
ATOM 737 O O . ASN A 1 96 ? 20.922 14.812 15 1 58.78 96 ASN A O 1
ATOM 741 N N . LEU A 1 97 ? 20.609 16.312 13.367 1 55.25 97 LEU A N 1
ATOM 742 C CA . LEU A 1 97 ? 20.938 15.367 12.312 1 55.25 97 LEU A CA 1
ATOM 743 C C . LEU A 1 97 ? 22.422 15.016 12.352 1 55.25 97 LEU A C 1
ATOM 745 O O . LEU A 1 97 ? 22.797 13.852 12.172 1 55.25 97 LEU A O 1
ATOM 749 N N . TYR A 1 98 ? 23.25 16.078 12.484 1 48.31 98 TYR A N 1
ATOM 750 C CA . TYR A 1 98 ? 24.688 15.898 12.547 1 48.31 98 TYR A CA 1
ATOM 751 C C . TYR A 1 98 ? 25.094 15.078 13.773 1 48.31 98 TYR A C 1
ATOM 753 O O . TYR A 1 98 ? 26.031 14.281 13.719 1 48.31 98 TYR A O 1
ATOM 761 N N . PHE A 1 99 ? 24.547 15.289 14.859 1 47.53 99 PHE A N 1
ATOM 762 C CA . PHE A 1 99 ? 24.891 14.539 16.062 1 47.53 99 PHE A CA 1
ATOM 763 C C . PHE A 1 99 ? 24.438 13.094 15.938 1 47.53 99 PHE A C 1
ATOM 765 O O . PHE A 1 99 ? 25.078 12.188 16.484 1 47.53 99 PHE A O 1
ATOM 772 N N . GLN A 1 100 ? 23.375 12.898 15.414 1 45.06 100 GLN A N 1
ATOM 773 C CA . GLN A 1 100 ? 22.953 11.508 15.25 1 45.06 100 GLN A CA 1
ATOM 774 C C . GLN A 1 100 ? 23.859 10.781 14.266 1 45.06 100 GLN A C 1
ATOM 776 O O . GLN A 1 100 ? 23.938 9.547 14.266 1 45.06 100 GLN A O 1
ATOM 781 N N . GLU A 1 101 ? 24.469 11.453 13.375 1 44.22 101 GLU A N 1
ATOM 782 C CA . GLU A 1 101 ? 25.453 10.844 12.477 1 44.22 101 GLU A CA 1
ATOM 783 C C . GLU A 1 101 ? 26.75 10.547 13.211 1 44.22 101 GLU A C 1
ATOM 785 O O . GLU A 1 101 ? 27.703 11.344 13.156 1 44.22 101 GLU A O 1
ATOM 790 N N . SER A 1 102 ? 26.875 10.43 14.508 1 40.84 102 SER A N 1
ATOM 791 C CA . SER A 1 102 ? 28.172 9.938 14.969 1 40.84 102 SER A CA 1
ATOM 792 C C . SER A 1 102 ? 28.719 8.859 14.031 1 40.84 102 SER A C 1
ATOM 794 O O . SER A 1 102 ? 27.953 8.125 13.414 1 40.84 102 SER A O 1
ATOM 796 N N . PRO A 1 103 ? 30.141 8.883 13.891 1 37.41 103 PRO A N 1
ATOM 797 C CA . PRO A 1 103 ? 30.875 7.941 13.055 1 37.41 103 PRO A CA 1
ATOM 798 C C . PRO A 1 103 ? 30.453 6.488 13.266 1 37.41 103 PRO A C 1
ATOM 800 O O . PRO A 1 103 ? 30.734 5.91 14.32 1 37.41 103 PRO A O 1
ATOM 803 N N . ILE A 1 104 ? 29.312 6.102 13.281 1 36.94 104 ILE A N 1
ATOM 804 C CA . ILE A 1 104 ? 29.297 4.645 13.188 1 36.94 104 ILE A CA 1
ATOM 805 C C . ILE A 1 104 ? 30.375 4.172 12.219 1 36.94 104 ILE A C 1
ATOM 807 O O . ILE A 1 104 ? 30.438 4.637 11.078 1 36.94 104 ILE A O 1
ATOM 811 N N . GLU A 1 105 ? 31.547 3.816 12.719 1 35 105 GLU A N 1
ATOM 812 C CA . GLU A 1 105 ? 32.438 2.928 11.977 1 35 105 GLU A CA 1
ATOM 813 C C . GLU A 1 105 ? 31.625 1.986 11.078 1 35 105 GLU A C 1
ATOM 815 O O . GLU A 1 105 ? 30.797 1.225 11.555 1 35 105 GLU A O 1
ATOM 820 N N . ALA A 1 106 ? 31.281 2.377 9.906 1 35.38 106 ALA A N 1
ATOM 821 C CA . ALA A 1 106 ? 30.688 1.745 8.727 1 35.38 106 ALA A CA 1
ATOM 822 C C . ALA A 1 106 ? 31.188 0.309 8.57 1 35.38 106 ALA A C 1
ATOM 824 O O . ALA A 1 106 ? 32.156 0.057 7.871 1 35.38 106 ALA A O 1
ATOM 825 N N . SER A 1 107 ? 31.312 -0.428 9.648 1 35.62 107 SER A N 1
ATOM 826 C CA . SER A 1 107 ? 31.562 -1.711 9 1 35.62 107 SER A CA 1
ATOM 827 C C . SER A 1 107 ? 30.453 -2.072 8.023 1 35.62 107 SER A C 1
ATOM 829 O O . SER A 1 107 ? 30.719 -2.336 6.848 1 35.62 107 SER A O 1
ATOM 831 N N . ASP A 1 108 ? 29.703 -3.414 8.18 1 35.5 108 ASP A N 1
ATOM 832 C CA . ASP A 1 108 ? 29 -4.254 7.219 1 35.5 108 ASP A CA 1
ATOM 833 C C . ASP A 1 108 ? 27.656 -3.641 6.84 1 35.5 108 ASP A C 1
ATOM 835 O O . ASP A 1 108 ? 27.172 -2.713 7.5 1 35.5 108 ASP A O 1
ATOM 839 N N . GLU A 1 109 ? 26.703 -4.383 5.977 1 40.88 109 GLU A N 1
ATOM 840 C CA . GLU A 1 109 ? 25.406 -4.285 5.32 1 40.88 109 GLU A CA 1
ATOM 841 C C . GLU A 1 109 ? 24.359 -3.686 6.254 1 40.88 109 GLU A C 1
ATOM 843 O O . GLU A 1 109 ? 23.344 -3.152 5.797 1 40.88 109 GLU A O 1
ATOM 848 N N . GLU A 1 110 ? 24.406 -3.771 7.527 1 41.47 110 GLU A N 1
ATOM 849 C CA . GLU A 1 110 ? 23.453 -3.33 8.555 1 41.47 110 GLU A CA 1
ATOM 850 C C . GLU A 1 110 ? 23.484 -1.812 8.711 1 41.47 110 GLU A C 1
ATOM 852 O O . GLU A 1 110 ? 22.562 -1.226 9.289 1 41.47 110 GLU A O 1
ATOM 857 N N . SER A 1 111 ? 24.469 -1.203 8.344 1 41.34 111 SER A N 1
ATOM 858 C CA . SER A 1 111 ? 24.656 0.23 8.539 1 41.34 111 SER A CA 1
ATOM 859 C C . SER A 1 111 ? 23.781 1.04 7.598 1 41.34 111 SER A C 1
ATOM 861 O O . SER A 1 111 ? 23.359 2.154 7.93 1 41.34 111 SER A O 1
ATOM 863 N N . THR A 1 112 ? 23.625 0.537 6.426 1 43.09 112 THR A N 1
ATOM 864 C CA . THR A 1 112 ? 22.766 1.287 5.512 1 43.09 112 THR A CA 1
ATOM 865 C C . THR A 1 112 ? 21.328 1.321 6.02 1 43.09 112 THR A C 1
ATOM 867 O O . THR A 1 112 ? 20.609 2.295 5.793 1 43.09 112 THR A O 1
ATOM 870 N N . ALA A 1 113 ? 20.812 0.248 6.551 1 45.69 113 ALA A N 1
ATOM 871 C CA . ALA A 1 113 ? 19.453 0.226 7.094 1 45.69 113 ALA A CA 1
ATOM 872 C C . ALA A 1 113 ? 19.312 1.211 8.25 1 45.69 113 ALA A C 1
ATOM 874 O O . ALA A 1 113 ? 18.281 1.873 8.383 1 45.69 113 ALA A O 1
ATOM 875 N N . LEU A 1 114 ? 20.266 1.287 9.086 1 44.44 114 LEU A N 1
ATOM 876 C CA . LEU A 1 114 ? 20.234 2.193 10.227 1 44.44 114 LEU A CA 1
ATOM 877 C C . LEU A 1 114 ? 20.266 3.648 9.766 1 44.44 114 LEU A C 1
ATOM 879 O O . LEU A 1 114 ? 19.625 4.508 10.367 1 44.44 114 LEU A O 1
ATOM 883 N N . VAL A 1 115 ? 21.016 3.865 8.727 1 47 115 VAL A N 1
ATOM 884 C CA . VAL A 1 115 ? 21.078 5.223 8.188 1 47 115 VAL A CA 1
ATOM 885 C C . VAL A 1 115 ? 19.719 5.594 7.594 1 47 115 VAL A C 1
ATOM 887 O O . VAL A 1 115 ? 19.219 6.703 7.809 1 47 115 VAL A O 1
ATOM 890 N N . GLU A 1 116 ? 19.188 4.648 6.855 1 48.78 116 GLU A N 1
ATOM 891 C CA . GLU A 1 116 ? 17.875 4.926 6.281 1 48.78 116 GLU A CA 1
ATOM 892 C C . GLU A 1 116 ? 16.828 5.133 7.375 1 48.78 116 GLU A C 1
ATOM 894 O O . GLU A 1 116 ? 15.992 6.031 7.277 1 48.78 116 GLU A O 1
ATOM 899 N N . GLU A 1 117 ? 16.891 4.316 8.406 1 51.31 117 GLU A N 1
ATOM 900 C CA . GLU A 1 117 ? 15.977 4.5 9.539 1 51.31 117 GLU A CA 1
ATOM 901 C C . GLU A 1 117 ? 16.234 5.832 10.242 1 51.31 117 GLU A C 1
ATOM 903 O O . GLU A 1 117 ? 15.297 6.52 10.633 1 51.31 117 GLU A O 1
ATOM 908 N N . THR A 1 118 ? 17.453 6.09 10.352 1 48.12 118 THR A N 1
ATOM 909 C CA . THR A 1 118 ? 17.828 7.34 11.008 1 48.12 118 THR A CA 1
ATOM 910 C C . THR A 1 118 ? 17.391 8.539 10.164 1 48.12 118 THR A C 1
ATOM 912 O O . THR A 1 118 ? 16.906 9.531 10.695 1 48.12 118 THR A O 1
ATOM 915 N N . VAL A 1 119 ? 17.719 8.398 8.906 1 48.22 119 VAL A N 1
ATOM 916 C CA . VAL A 1 119 ? 17.281 9.484 8.039 1 48.22 119 VAL A CA 1
ATOM 917 C C . VAL A 1 119 ? 15.766 9.633 8.102 1 48.22 119 VAL A C 1
ATOM 919 O O . VAL A 1 119 ? 15.242 10.75 8.156 1 48.22 119 VAL A O 1
ATOM 922 N N . PHE A 1 120 ? 15.164 8.484 8.172 1 50.88 120 PHE A N 1
ATOM 923 C CA . PHE A 1 120 ? 13.711 8.539 8.258 1 50.88 120 PHE A CA 1
ATOM 924 C C . PHE A 1 120 ? 13.266 9.141 9.586 1 50.88 120 PHE A C 1
ATOM 926 O O . PHE A 1 120 ? 12.312 9.922 9.633 1 50.88 120 PHE A O 1
ATOM 933 N N . GLN A 1 121 ? 13.961 8.781 10.633 1 53.06 121 GLN A N 1
ATOM 934 C CA . GLN A 1 121 ? 13.633 9.359 11.93 1 53.06 121 GLN A CA 1
ATOM 935 C C . GLN A 1 121 ? 13.898 10.867 11.953 1 53.06 121 GLN A C 1
ATOM 937 O O . GLN A 1 121 ? 13.109 11.633 12.508 1 53.06 121 GLN A O 1
ATOM 942 N N . VAL A 1 122 ? 14.977 11.172 11.367 1 51.06 122 VAL A N 1
ATOM 943 C CA . VAL A 1 122 ? 15.344 12.586 11.328 1 51.06 122 VAL A CA 1
ATOM 944 C C . VAL A 1 122 ? 14.367 13.344 10.43 1 51.06 122 VAL A C 1
ATOM 946 O O . VAL A 1 122 ? 13.922 14.438 10.773 1 51.06 122 VAL A O 1
ATOM 949 N N . VAL A 1 123 ? 14.078 12.781 9.305 1 52.69 123 VAL A N 1
ATOM 950 C CA . VAL A 1 123 ? 13.141 13.406 8.375 1 52.69 123 VAL A CA 1
ATOM 951 C C . VAL A 1 123 ? 11.789 13.594 9.055 1 52.69 123 VAL A C 1
ATOM 953 O O . VAL A 1 123 ? 11.133 14.625 8.867 1 52.69 123 VAL A O 1
ATOM 956 N N . ASP A 1 124 ? 11.562 12.688 9.984 1 55.66 124 ASP A N 1
ATOM 957 C CA . ASP A 1 124 ? 10.273 12.805 10.672 1 55.66 124 ASP A CA 1
ATOM 958 C C . ASP A 1 124 ? 10.289 13.953 11.672 1 55.66 124 ASP A C 1
ATOM 960 O O . ASP A 1 124 ? 9.234 14.477 12.039 1 55.66 124 ASP A O 1
ATOM 964 N N . ARG A 1 125 ? 11.547 14.453 11.922 1 61.69 125 ARG A N 1
ATOM 965 C CA . ARG A 1 125 ? 11.578 15.469 12.969 1 61.69 125 ARG A CA 1
ATOM 966 C C . ARG A 1 125 ? 11.883 16.844 12.391 1 61.69 125 ARG A C 1
ATOM 968 O O . ARG A 1 125 ? 11.789 17.859 13.094 1 61.69 125 ARG A O 1
ATOM 975 N N . SER A 1 126 ? 12.141 16.875 11.07 1 73.31 126 SER A N 1
ATOM 976 C CA . SER A 1 126 ? 12.508 18.141 10.469 1 73.31 126 SER A CA 1
ATOM 977 C C . SER A 1 12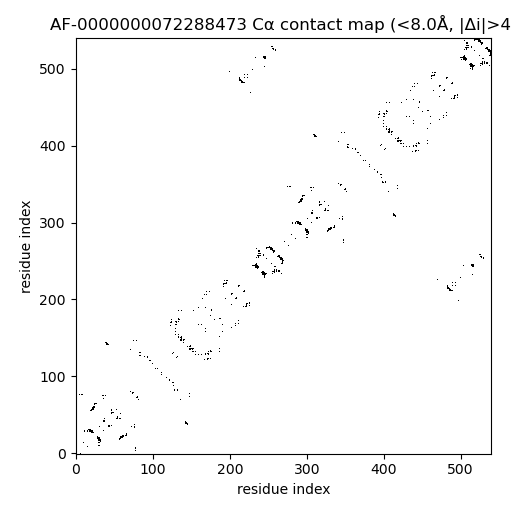6 ? 11.305 19.078 10.367 1 73.31 126 SER A C 1
ATOM 979 O O . SER A 1 126 ? 10.195 18.641 10.047 1 73.31 126 SER A O 1
ATOM 981 N N . LEU A 1 127 ? 11.578 20.328 10.906 1 87.38 127 LEU A N 1
ATOM 982 C CA . LEU A 1 127 ? 10.539 21.359 10.836 1 87.38 127 LEU A CA 1
ATOM 983 C C . LEU A 1 127 ? 10.547 22.047 9.477 1 87.38 127 LEU A C 1
ATOM 985 O O . LEU A 1 127 ? 11.5 22.75 9.141 1 87.38 127 LEU A O 1
ATOM 989 N N . GLU A 1 128 ? 9.648 21.688 8.625 1 92.25 128 GLU A N 1
ATOM 990 C CA . GLU A 1 128 ? 9.32 22.328 7.352 1 92.25 128 GLU A CA 1
ATOM 991 C C . GLU A 1 128 ? 7.848 22.734 7.297 1 92.25 128 GLU A C 1
ATOM 993 O O . GLU A 1 128 ? 7.055 22.328 8.156 1 92.25 128 GLU A O 1
ATOM 998 N N . ILE A 1 129 ? 7.547 23.578 6.395 1 95.81 129 ILE A N 1
ATOM 999 C CA . ILE A 1 129 ? 6.215 24.188 6.379 1 95.81 129 ILE A CA 1
ATOM 1000 C C . ILE A 1 129 ? 5.156 23.078 6.402 1 95.81 129 ILE A C 1
ATOM 1002 O O . ILE A 1 129 ? 4.184 23.156 7.16 1 95.81 129 ILE A O 1
ATOM 1006 N N . LEU A 1 130 ? 5.316 22 5.637 1 97.25 130 LEU A N 1
ATOM 1007 C CA . LEU A 1 130 ? 4.312 20.938 5.578 1 97.25 130 LEU A CA 1
ATOM 1008 C C . LEU A 1 130 ? 4.242 20.188 6.902 1 97.25 130 LEU A C 1
ATOM 1010 O O . LEU A 1 130 ? 3.15 19.922 7.406 1 97.25 130 LEU A O 1
ATOM 1014 N N . THR A 1 131 ? 5.367 19.875 7.492 1 96.62 131 THR A N 1
ATOM 1015 C CA . THR A 1 131 ? 5.367 19.125 8.742 1 96.62 131 THR A CA 1
ATOM 1016 C C . THR A 1 131 ? 4.879 20 9.898 1 96.62 131 THR A C 1
ATOM 1018 O O . THR A 1 131 ? 4.23 19.516 10.82 1 96.62 131 THR A O 1
ATOM 1021 N N . ILE A 1 132 ? 5.227 21.281 9.836 1 97 132 ILE A N 1
ATOM 1022 C CA . ILE A 1 132 ? 4.742 22.203 10.859 1 97 132 ILE A CA 1
ATOM 1023 C C . ILE A 1 132 ? 3.215 22.25 10.812 1 97 132 ILE A C 1
ATOM 1025 O O . ILE A 1 132 ? 2.549 22.062 11.836 1 97 132 ILE A O 1
ATOM 1029 N N . CYS A 1 133 ? 2.674 22.484 9.633 1 98.31 133 CYS A N 1
ATOM 1030 C CA . CYS A 1 133 ? 1.223 22.547 9.492 1 98.31 133 CYS A CA 1
ATOM 1031 C C . CYS A 1 133 ? 0.575 21.234 9.938 1 98.31 133 CYS A C 1
ATOM 1033 O O . CYS A 1 133 ? -0.459 21.25 10.609 1 98.31 133 CYS A O 1
ATOM 1035 N N . THR A 1 134 ? 1.186 20.141 9.602 1 98.25 134 THR A N 1
ATOM 1036 C CA . THR A 1 134 ? 0.664 18.828 9.961 1 98.25 134 THR A CA 1
ATOM 1037 C C . THR A 1 134 ? 0.652 18.641 11.477 1 98.25 134 THR A C 1
ATOM 1039 O O . THR A 1 134 ? -0.359 18.234 12.055 1 98.25 134 THR A O 1
ATOM 1042 N N . ARG A 1 135 ? 1.735 18.969 12.109 1 97.5 135 ARG A N 1
ATOM 1043 C CA . ARG A 1 135 ? 1.842 18.812 13.555 1 97.5 135 ARG A CA 1
ATOM 1044 C C . ARG A 1 135 ? 0.888 19.75 14.281 1 97.5 135 ARG A C 1
ATOM 1046 O O . ARG A 1 135 ? 0.29 19.375 15.289 1 97.5 135 ARG A O 1
ATOM 1053 N N . VAL A 1 136 ? 0.799 20.984 13.789 1 98.38 136 VAL A N 1
ATOM 1054 C CA . VAL A 1 136 ? -0.155 21.922 14.375 1 98.38 136 VAL A CA 1
ATOM 1055 C C . VAL A 1 136 ? -1.573 21.375 14.227 1 98.38 136 VAL A C 1
ATOM 1057 O O . VAL A 1 136 ? -2.373 21.438 15.164 1 98.38 136 VAL A O 1
ATOM 1060 N N . PHE A 1 137 ? -1.878 20.812 13.078 1 98.69 137 PHE A N 1
ATOM 1061 C CA . PHE A 1 137 ? -3.182 20.203 12.836 1 98.69 137 PHE A CA 1
ATOM 1062 C C . PHE A 1 137 ? -3.451 19.094 13.836 1 98.69 137 PHE A C 1
ATOM 1064 O O . PHE A 1 137 ? -4.523 19.031 14.438 1 98.69 137 PHE A O 1
ATOM 1071 N N . ILE A 1 138 ? -2.531 18.234 14 1 98.12 138 ILE A N 1
ATOM 1072 C CA . ILE A 1 138 ? -2.652 17.094 14.891 1 98.12 138 ILE A CA 1
ATOM 1073 C C . ILE A 1 138 ? -2.869 17.562 16.328 1 98.12 138 ILE A C 1
ATOM 1075 O O . ILE A 1 138 ? -3.736 17.047 17.031 1 98.12 138 ILE A O 1
ATOM 1079 N N . MET A 1 139 ? -2.139 18.547 16.734 1 97.25 139 MET A N 1
ATOM 1080 C CA . MET A 1 139 ? -2.262 19.047 18.094 1 97.25 139 MET A CA 1
ATOM 1081 C C . MET A 1 139 ? -3.572 19.797 18.281 1 97.25 139 MET A C 1
ATOM 1083 O O . MET A 1 139 ? -4.16 19.781 19.359 1 97.25 139 MET A O 1
ATOM 1087 N N . ALA A 1 140 ? -3.973 20.547 17.203 1 98.12 140 ALA A N 1
ATOM 1088 C CA . ALA A 1 140 ? -5.273 21.203 17.266 1 98.12 140 ALA A CA 1
ATOM 1089 C C . ALA A 1 140 ? -6.391 20.203 17.516 1 98.12 140 ALA A C 1
ATOM 1091 O O . ALA A 1 140 ? -7.34 20.5 18.25 1 98.12 140 ALA A O 1
ATOM 1092 N N . GLU A 1 141 ? -6.246 19.047 16.859 1 96.88 141 GLU A N 1
ATOM 1093 C CA . GLU A 1 141 ? -7.195 17.953 17.094 1 96.88 141 GLU A CA 1
ATOM 1094 C C . GLU A 1 141 ? -7.094 17.438 18.516 1 96.88 141 GLU A C 1
ATOM 1096 O O . GLU A 1 141 ? -8.109 17.281 19.203 1 96.88 141 GLU A O 1
ATOM 1101 N N . LYS A 1 142 ? -5.926 17.234 19.031 1 96 142 LYS A N 1
ATOM 1102 C CA . LYS A 1 142 ? -5.656 16.734 20.375 1 96 142 LYS A CA 1
ATOM 1103 C C . LYS A 1 142 ? -6.223 17.672 21.438 1 96 142 LYS A C 1
ATOM 1105 O O . LYS A 1 142 ? -6.793 17.219 22.422 1 96 142 LYS A O 1
ATOM 1110 N N . TYR A 1 143 ? -6.094 18.953 21.25 1 96.56 143 TYR A N 1
ATOM 1111 C CA . TYR A 1 143 ? -6.48 19.922 22.25 1 96.56 143 TYR A CA 1
ATOM 1112 C C . TYR A 1 143 ? -7.828 20.562 21.906 1 96.56 143 TYR A C 1
ATOM 1114 O O . TYR A 1 143 ? -8.234 21.547 22.531 1 96.56 143 TYR A O 1
ATOM 1122 N N . ASP A 1 144 ? -8.469 20.047 20.891 1 97.12 144 ASP A N 1
ATOM 1123 C CA . ASP A 1 144 ? -9.836 20.422 20.516 1 97.12 144 ASP A CA 1
ATOM 1124 C C . ASP A 1 144 ? -9.938 21.906 20.203 1 97.12 144 ASP A C 1
ATOM 1126 O O . ASP A 1 144 ? -10.766 22.609 20.781 1 97.12 144 ASP A O 1
ATOM 1130 N N . ILE A 1 145 ? -9.102 22.344 19.375 1 98 145 ILE A N 1
ATOM 1131 C CA . ILE A 1 145 ? -9.117 23.734 18.891 1 98 145 ILE A CA 1
ATOM 1132 C C . ILE A 1 145 ? -9.477 23.75 17.406 1 98 145 ILE A C 1
ATOM 1134 O O . ILE A 1 145 ? -8.586 23.812 16.547 1 98 145 ILE A O 1
ATOM 1138 N N . GLN A 1 146 ? -10.742 23.891 17.109 1 97.31 146 GLN A N 1
ATOM 1139 C CA . GLN A 1 146 ? -11.266 23.688 15.758 1 97.31 146 GLN A CA 1
ATOM 1140 C C . GLN A 1 146 ? -10.781 24.766 14.805 1 97.31 146 GLN A C 1
ATOM 1142 O O . GLN A 1 146 ? -10.422 24.484 13.656 1 97.31 146 GLN A O 1
ATOM 1147 N N . ALA A 1 147 ? -10.789 25.969 15.266 1 97.75 147 ALA A N 1
ATOM 1148 C CA . ALA A 1 147 ? -10.359 27.078 14.406 1 97.75 147 ALA A CA 1
ATOM 1149 C C . ALA A 1 147 ? -8.906 26.906 13.992 1 97.75 147 ALA A C 1
ATOM 1151 O O . ALA A 1 147 ? -8.539 27.234 12.859 1 97.75 147 ALA A O 1
ATOM 1152 N N . LEU A 1 148 ? -8.086 26.469 14.891 1 98.44 148 LEU A N 1
ATOM 1153 C CA . LEU A 1 148 ? -6.68 26.219 14.594 1 98.44 148 LEU A CA 1
ATOM 1154 C C . LEU A 1 148 ? -6.531 25.078 13.594 1 98.44 148 LEU A C 1
ATOM 1156 O O . LEU A 1 148 ? -5.684 25.125 12.703 1 98.44 148 LEU A O 1
ATOM 1160 N N . LYS A 1 149 ? -7.332 24.047 13.789 1 98.06 149 LYS A N 1
ATOM 1161 C CA . LYS A 1 149 ? -7.34 22.906 12.875 1 98.06 149 LYS A CA 1
ATOM 1162 C C . LYS A 1 149 ? -7.621 23.359 11.445 1 98.06 149 LYS A C 1
ATOM 1164 O O . LYS A 1 149 ? -6.891 22.984 10.523 1 98.06 149 LYS A O 1
ATOM 1169 N N . VAL A 1 150 ? -8.562 24.203 11.25 1 98.12 150 VAL A N 1
ATOM 1170 C CA . VAL A 1 150 ? -8.961 24.703 9.938 1 98.12 150 VAL A CA 1
ATOM 1171 C C . VAL A 1 150 ? -7.848 25.578 9.359 1 98.12 150 VAL A C 1
ATOM 1173 O O . VAL A 1 150 ? -7.516 25.453 8.18 1 98.12 150 VAL A O 1
ATOM 1176 N N . LEU A 1 151 ? -7.289 26.406 10.156 1 98.38 151 LEU A N 1
ATOM 1177 C CA . LEU A 1 151 ? -6.211 27.281 9.703 1 98.38 151 LEU A CA 1
ATOM 1178 C C . LEU A 1 151 ? -5.004 26.469 9.258 1 98.38 151 LEU A C 1
ATOM 1180 O O . LEU A 1 151 ? -4.391 26.766 8.227 1 98.38 151 LEU A O 1
ATOM 1184 N N . ALA A 1 152 ? -4.633 25.469 10.07 1 98.69 152 ALA A N 1
ATOM 1185 C CA . ALA A 1 152 ? -3.502 24.609 9.734 1 98.69 152 ALA A CA 1
ATOM 1186 C C . ALA A 1 152 ? -3.721 23.922 8.391 1 98.69 152 ALA A C 1
ATOM 1188 O O . ALA A 1 152 ? -2.797 23.828 7.582 1 98.69 152 ALA A O 1
ATOM 1189 N N . LYS A 1 153 ? -4.902 23.438 8.203 1 98.5 153 LYS A N 1
ATOM 1190 C CA . LYS A 1 153 ? -5.246 22.828 6.926 1 98.5 153 LYS A CA 1
ATOM 1191 C C . LYS A 1 153 ? -5.086 23.812 5.773 1 98.5 153 LYS A C 1
ATOM 1193 O O . LYS A 1 153 ? -4.527 23.469 4.73 1 98.5 153 LYS A O 1
ATOM 1198 N N . THR A 1 154 ? -5.617 25 5.938 1 97.88 154 THR A N 1
ATOM 1199 C CA . THR A 1 154 ? -5.559 26.031 4.902 1 97.88 154 THR A CA 1
ATOM 1200 C C . THR A 1 154 ? -4.109 26.344 4.535 1 97.88 154 THR A C 1
ATOM 1202 O O . THR A 1 154 ? -3.76 26.406 3.355 1 97.88 154 THR A O 1
ATOM 1205 N N . LYS A 1 155 ? -3.293 26.5 5.508 1 97.94 155 LYS A N 1
ATOM 1206 C CA . LYS A 1 155 ? -1.885 26.797 5.262 1 97.94 155 LYS A CA 1
ATOM 1207 C C . LYS A 1 155 ? -1.189 25.609 4.582 1 97.94 155 LYS A C 1
ATOM 1209 O O . LYS A 1 155 ? -0.342 25.812 3.709 1 97.94 155 LYS A O 1
ATOM 1214 N N . PHE A 1 156 ? -1.523 24.422 4.992 1 98 156 PHE A N 1
ATOM 1215 C CA . PHE A 1 156 ? -0.982 23.234 4.359 1 98 156 PHE A CA 1
ATOM 1216 C C . PHE A 1 156 ? -1.359 23.188 2.883 1 98 156 PHE A C 1
ATOM 1218 O O . PHE A 1 156 ? -0.511 22.922 2.029 1 98 156 PHE A O 1
ATOM 1225 N N . GLU A 1 157 ? -2.6 23.391 2.629 1 96 157 GLU A N 1
ATOM 1226 C CA . GLU A 1 157 ? -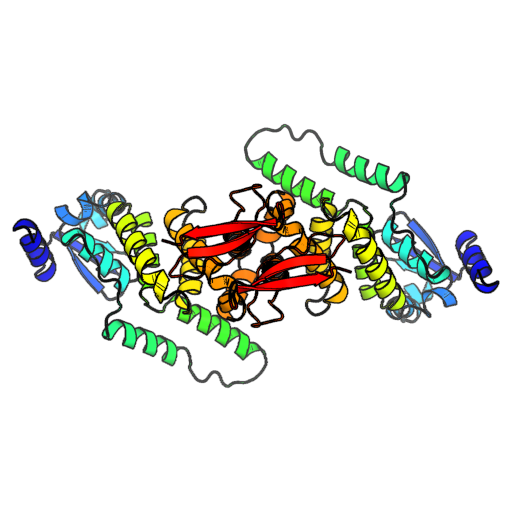3.121 23.375 1.267 1 96 157 GLU A CA 1
ATOM 1227 C C . GLU A 1 157 ? -2.383 24.359 0.373 1 96 157 GLU A C 1
ATOM 1229 O O . GLU A 1 157 ? -2.051 24.047 -0.771 1 96 157 GLU A O 1
ATOM 1234 N N . GLU A 1 158 ? -2.145 25.484 0.875 1 94.31 158 GLU A N 1
ATOM 1235 C CA . GLU A 1 158 ? -1.416 26.5 0.123 1 94.31 158 GLU A CA 1
ATOM 1236 C C . GLU A 1 158 ? 0.037 26.094 -0.099 1 94.31 158 GLU A C 1
ATOM 1238 O O . GLU A 1 158 ? 0.572 26.25 -1.198 1 94.31 158 GLU A O 1
ATOM 1243 N N . ALA A 1 159 ? 0.604 25.531 0.879 1 95 159 ALA A N 1
ATOM 1244 C CA . ALA A 1 159 ? 2.029 25.203 0.852 1 95 159 ALA A CA 1
ATOM 1245 C C . ALA A 1 159 ? 2.297 24 -0.034 1 95 159 ALA A C 1
ATOM 1247 O O . ALA A 1 159 ? 3.324 23.938 -0.715 1 95 159 ALA A O 1
ATOM 1248 N N . VAL A 1 160 ? 1.384 23.016 -0.045 1 94.81 160 VAL A N 1
ATOM 1249 C CA . VAL A 1 160 ? 1.641 21.734 -0.678 1 94.81 160 VAL A CA 1
ATOM 1250 C C . VAL A 1 160 ? 1.718 21.906 -2.193 1 94.81 160 VAL A C 1
ATOM 1252 O O . VAL A 1 160 ? 2.338 21.094 -2.887 1 94.81 160 VAL A O 1
ATOM 1255 N N . PHE A 1 161 ? 1.263 23 -2.707 1 86.19 161 PHE A N 1
ATOM 1256 C CA . PHE A 1 161 ? 1.316 23.281 -4.137 1 86.19 161 PHE A CA 1
ATOM 1257 C C . PHE A 1 161 ? 2.756 23.484 -4.594 1 86.19 161 PHE A C 1
ATOM 1259 O O . PHE A 1 161 ? 3.111 23.141 -5.719 1 86.19 161 PHE A O 1
ATOM 1266 N N . THR A 1 162 ? 3.494 24 -3.723 1 86.31 162 THR A N 1
ATOM 1267 C CA . THR A 1 162 ? 4.871 24.297 -4.109 1 86.31 162 THR A CA 1
ATOM 1268 C C . THR A 1 162 ? 5.844 23.375 -3.385 1 86.31 162 THR A C 1
ATOM 1270 O O . THR A 1 162 ? 6.969 23.172 -3.842 1 86.31 162 THR A O 1
ATOM 1273 N N . GLU A 1 163 ? 5.387 22.766 -2.312 1 92.06 163 GLU A N 1
ATOM 1274 C CA . GLU A 1 163 ? 6.312 22.031 -1.456 1 92.06 163 GLU A CA 1
ATOM 1275 C C . GLU A 1 163 ? 6.102 20.516 -1.577 1 92.06 163 GLU A C 1
ATOM 1277 O O . GLU A 1 163 ? 6.641 19.75 -0.782 1 92.06 163 GLU A O 1
ATOM 1282 N N . TRP A 1 164 ? 5.367 20.094 -2.6 1 91.12 164 TRP A N 1
ATOM 1283 C CA . TRP A 1 164 ? 5.051 18.672 -2.746 1 91.12 164 TRP A CA 1
ATOM 1284 C C . TRP A 1 164 ? 6.309 17.859 -3.041 1 91.12 164 TRP A C 1
ATOM 1286 O O . TRP A 1 164 ? 6.383 16.672 -2.707 1 91.12 164 TRP A O 1
ATOM 1296 N N . ASN A 1 165 ? 7.23 18.531 -3.736 1 89.81 165 ASN A N 1
ATOM 1297 C CA . ASN A 1 165 ? 8.438 17.844 -4.184 1 89.81 165 ASN A CA 1
ATOM 1298 C C . ASN A 1 165 ? 9.523 17.875 -3.109 1 89.81 165 ASN A C 1
ATOM 1300 O O . ASN A 1 165 ? 10.641 18.344 -3.357 1 89.81 165 ASN A O 1
ATOM 1304 N N . ALA A 1 166 ? 9.195 17.578 -1.873 1 88.44 166 ALA A N 1
ATOM 1305 C CA . ALA A 1 166 ? 10.102 17.516 -0.729 1 88.44 166 ALA A CA 1
ATOM 1306 C C . ALA A 1 166 ? 9.805 16.312 0.158 1 88.44 166 ALA A C 1
ATOM 1308 O O . ALA A 1 166 ? 8.711 15.75 0.093 1 88.44 166 ALA A O 1
ATOM 1309 N N . ILE A 1 167 ? 10.836 15.922 0.942 1 91.75 167 ILE A N 1
ATOM 1310 C CA . ILE A 1 167 ? 10.719 14.797 1.86 1 91.75 167 ILE A CA 1
ATOM 1311 C C . ILE A 1 167 ? 9.602 15.062 2.867 1 91.75 167 ILE A C 1
ATOM 1313 O O . ILE A 1 167 ? 8.969 14.133 3.365 1 91.75 167 ILE A O 1
ATOM 1317 N N . SER A 1 168 ? 9.281 16.344 3.031 1 93.56 168 SER A N 1
ATOM 1318 C CA . SER A 1 168 ? 8.328 16.766 4.047 1 93.56 168 SER A CA 1
ATOM 1319 C C . SER A 1 168 ? 6.922 16.266 3.732 1 93.56 168 SER A C 1
ATOM 1321 O O . SER A 1 168 ? 6.113 16.047 4.641 1 93.56 168 SER A O 1
ATOM 1323 N N . LEU A 1 169 ? 6.609 16.078 2.447 1 96.56 169 LEU A N 1
ATOM 1324 C CA . LEU A 1 169 ? 5.293 15.539 2.125 1 96.56 169 LEU A CA 1
ATOM 1325 C C . LEU A 1 169 ? 5.148 14.109 2.65 1 96.56 169 LEU A C 1
ATOM 1327 O O . LEU A 1 169 ? 4.156 13.789 3.305 1 96.56 169 LEU A O 1
ATOM 1331 N N . SER A 1 170 ? 6.156 13.281 2.396 1 96.38 170 SER A N 1
ATOM 1332 C CA . SER A 1 170 ? 6.141 11.906 2.875 1 96.38 170 SER A CA 1
ATOM 1333 C C . SER A 1 170 ? 6.105 11.852 4.398 1 96.38 170 SER A C 1
ATOM 1335 O O . SER A 1 170 ? 5.355 11.062 4.98 1 96.38 170 SER A O 1
ATOM 1337 N N . ALA A 1 171 ? 6.906 12.742 4.996 1 95.31 171 ALA A N 1
ATOM 1338 C CA . ALA A 1 171 ? 6.926 12.812 6.453 1 95.31 171 ALA A CA 1
ATOM 1339 C C . ALA A 1 171 ? 5.566 13.219 7.004 1 95.31 171 ALA A C 1
ATOM 1341 O O . ALA A 1 171 ? 5.109 12.68 8.016 1 95.31 171 ALA A O 1
ATOM 1342 N N . SER A 1 172 ? 4.949 14.148 6.383 1 97.12 172 SER A N 1
ATOM 1343 C CA . SER A 1 172 ? 3.635 14.617 6.805 1 97.12 172 SER A CA 1
ATOM 1344 C C . SER A 1 172 ? 2.59 13.516 6.691 1 97.12 172 SER A C 1
ATOM 1346 O O . SER A 1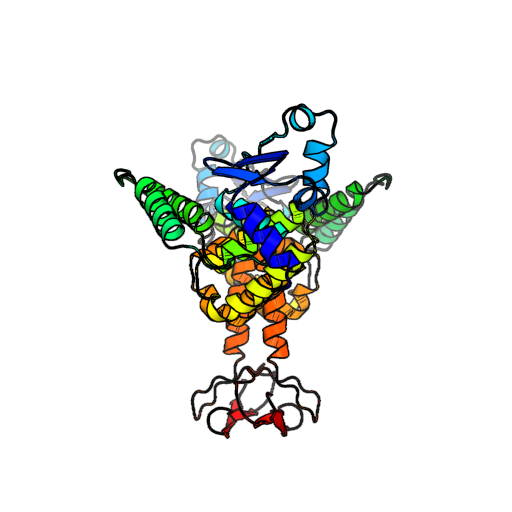 172 ? 1.787 13.32 7.605 1 97.12 172 SER A O 1
ATOM 1348 N N . LEU A 1 173 ? 2.615 12.805 5.547 1 97.88 173 LEU A N 1
ATOM 1349 C CA . LEU A 1 173 ? 1.687 11.695 5.359 1 97.88 173 LEU A CA 1
ATOM 1350 C C . LEU A 1 173 ? 1.85 10.656 6.461 1 97.88 173 LEU A C 1
ATOM 1352 O O . LEU A 1 173 ? 0.861 10.195 7.035 1 97.88 173 LEU A O 1
ATOM 1356 N N . ARG A 1 174 ? 3.045 10.352 6.758 1 96.94 174 ARG A N 1
ATOM 1357 C CA . ARG A 1 174 ? 3.305 9.391 7.824 1 96.94 174 ARG A CA 1
ATOM 1358 C C . ARG A 1 174 ? 2.707 9.859 9.148 1 96.94 174 ARG A C 1
ATOM 1360 O O . ARG A 1 174 ? 2.029 9.102 9.836 1 96.94 174 ARG A O 1
ATOM 1367 N N . LEU A 1 175 ? 2.943 11.094 9.484 1 96.38 175 LEU A N 1
ATOM 1368 C CA . LEU A 1 175 ? 2.445 11.664 10.727 1 96.38 175 LEU A CA 1
ATOM 1369 C C . LEU A 1 175 ? 0.922 11.617 10.781 1 96.38 175 LEU A C 1
ATOM 1371 O O . LEU A 1 175 ? 0.342 11.25 11.805 1 96.38 175 LEU A O 1
ATOM 1375 N N . MET A 1 176 ? 0.28 11.969 9.727 1 97.75 176 MET A N 1
ATOM 1376 C CA . MET A 1 176 ? -1.179 11.992 9.656 1 97.75 176 MET A CA 1
ATOM 1377 C C . MET A 1 176 ? -1.761 10.609 9.938 1 97.75 176 MET A C 1
ATOM 1379 O O . MET A 1 176 ? -2.701 10.469 10.719 1 97.75 176 MET A O 1
ATOM 1383 N N . TYR A 1 177 ? -1.195 9.648 9.297 1 97.62 177 TYR A N 1
ATOM 1384 C CA . TYR A 1 177 ? -1.762 8.305 9.391 1 97.62 177 TYR A CA 1
ATOM 1385 C C . TYR A 1 177 ? -1.398 7.652 10.719 1 97.62 177 TYR A C 1
ATOM 1387 O O . TYR A 1 177 ? -2.139 6.805 11.219 1 97.62 177 TYR A O 1
ATOM 1395 N N . ASP A 1 178 ? -0.333 8.109 11.367 1 96.38 178 ASP A N 1
ATOM 1396 C CA . ASP A 1 178 ? 0.08 7.578 12.664 1 96.38 178 ASP A CA 1
ATOM 1397 C C . ASP A 1 178 ? -0.709 8.227 13.797 1 96.38 178 ASP A C 1
ATOM 1399 O O . ASP A 1 178 ? -1.027 7.574 14.789 1 96.38 178 ASP A O 1
ATOM 1403 N N . GLU A 1 179 ? -0.994 9.5 13.617 1 96.31 179 GLU A N 1
ATOM 1404 C CA . GLU A 1 179 ? -1.398 10.266 14.797 1 96.31 179 GLU A CA 1
ATOM 1405 C C . GLU A 1 179 ? -2.871 10.648 14.727 1 96.31 179 GLU A C 1
ATOM 1407 O O . GLU A 1 179 ? -3.48 10.992 15.742 1 96.31 179 GLU A O 1
ATOM 1412 N N . LEU A 1 180 ? -3.457 10.688 13.531 1 97.56 180 LEU A N 1
ATOM 1413 C CA . LEU A 1 180 ? -4.859 11.062 13.398 1 97.56 180 LEU A CA 1
ATOM 1414 C C . LEU A 1 180 ? -5.746 9.82 13.297 1 97.56 180 LEU A C 1
ATOM 1416 O O . LEU A 1 180 ? -5.309 8.781 12.789 1 97.56 180 LEU A O 1
ATOM 1420 N N . PRO A 1 181 ? -7.016 10 13.773 1 95.69 181 PRO A N 1
ATOM 1421 C CA . PRO A 1 181 ? -7.957 8.898 13.555 1 95.69 181 PRO A CA 1
ATOM 1422 C C . PRO A 1 181 ? -8.188 8.617 12.07 1 95.69 181 PRO A C 1
ATOM 1424 O O . PRO A 1 181 ? -8.047 9.508 11.234 1 95.69 181 PRO A O 1
ATOM 1427 N N . GLU A 1 182 ? -8.531 7.363 11.805 1 93.69 182 GLU A N 1
ATOM 1428 C CA . GLU A 1 182 ? -8.781 6.941 10.422 1 93.69 182 GLU A CA 1
ATOM 1429 C C . GLU A 1 182 ? -9.875 7.781 9.781 1 93.69 182 GLU A C 1
ATOM 1431 O O . GLU A 1 182 ? -9.828 8.07 8.586 1 93.69 182 GLU A O 1
ATOM 1436 N N . SER A 1 183 ? -10.812 8.211 10.562 1 94.62 183 SER A N 1
ATOM 1437 C CA . SER A 1 183 ? -11.984 8.922 10.062 1 94.62 183 SER A CA 1
ATOM 1438 C C . SER A 1 183 ? -11.656 10.375 9.742 1 94.62 183 SER A C 1
ATOM 1440 O O . SER A 1 183 ? -12.414 11.055 9.047 1 94.62 183 SER A O 1
ATOM 1442 N N . ASP A 1 184 ? -10.617 10.906 10.328 1 96.31 184 ASP A N 1
ATOM 1443 C CA . ASP A 1 184 ? -10.25 12.289 10.047 1 96.31 184 ASP A CA 1
ATOM 1444 C C . ASP A 1 184 ? -9.547 12.406 8.695 1 96.31 184 ASP A C 1
ATOM 1446 O O . ASP A 1 184 ? -8.336 12.234 8.594 1 96.31 184 ASP A O 1
ATOM 1450 N N . ARG A 1 185 ? -10.289 12.852 7.688 1 96.75 185 ARG A N 1
ATOM 1451 C CA . ARG A 1 185 ? -9.805 12.828 6.312 1 96.75 185 ARG A CA 1
ATOM 1452 C C . ARG A 1 185 ? -9.414 14.234 5.852 1 96.75 185 ARG A C 1
ATOM 1454 O O . ARG A 1 185 ? -8.828 14.398 4.781 1 96.75 185 ARG A O 1
ATOM 1461 N N . LEU A 1 186 ? -9.648 15.219 6.633 1 96.31 186 LEU A N 1
ATOM 1462 C CA . LEU A 1 186 ? -9.547 16.609 6.191 1 96.31 186 LEU A CA 1
ATOM 1463 C C . LEU A 1 186 ? -8.156 16.891 5.645 1 96.31 186 LEU A C 1
ATOM 1465 O O . LEU A 1 186 ? -8.016 17.312 4.492 1 96.31 186 LEU A O 1
ATOM 1469 N N . LEU A 1 187 ? -7.133 16.656 6.434 1 98.25 187 LEU A N 1
ATOM 1470 C CA . LEU A 1 187 ? -5.77 16.953 6.008 1 98.25 187 LEU A CA 1
ATOM 1471 C C . LEU A 1 187 ? -5.203 15.836 5.145 1 98.25 187 LEU A C 1
ATOM 1473 O O . LEU A 1 187 ? -4.469 16.094 4.188 1 98.25 187 LEU A O 1
ATOM 1477 N N . LYS A 1 188 ? -5.59 14.57 5.449 1 98.25 188 LYS A N 1
ATOM 1478 C CA . LYS A 1 188 ? -5.141 13.406 4.691 1 98.25 188 LYS A CA 1
ATOM 1479 C C . LYS A 1 188 ? -5.504 13.531 3.215 1 98.25 188 LYS A C 1
ATOM 1481 O O . LYS A 1 188 ? -4.664 13.305 2.342 1 98.25 188 LYS A O 1
ATOM 1486 N N . ASP A 1 189 ? -6.695 13.953 2.943 1 96.69 189 ASP A N 1
ATOM 1487 C CA . ASP A 1 189 ? -7.16 14.016 1.56 1 96.69 189 ASP A CA 1
ATOM 1488 C C . ASP A 1 189 ? -6.375 15.055 0.767 1 96.69 189 ASP A C 1
ATOM 1490 O O . ASP A 1 189 ? -6.102 14.867 -0.42 1 96.69 189 ASP A O 1
ATOM 1494 N N . VAL A 1 190 ? -6.039 16.172 1.385 1 96.81 190 VAL A N 1
ATOM 1495 C CA . VAL A 1 190 ? -5.246 17.219 0.728 1 96.81 190 VAL A CA 1
ATOM 1496 C C . VAL A 1 190 ? -3.881 16.641 0.341 1 96.81 190 VAL A C 1
ATOM 1498 O O . VAL A 1 190 ? -3.439 16.797 -0.8 1 96.81 190 VAL A O 1
ATOM 1501 N N . ALA A 1 191 ? -3.258 15.992 1.318 1 98.12 191 ALA A N 1
ATOM 1502 C CA . ALA A 1 191 ? -1.924 15.438 1.093 1 98.12 191 ALA A CA 1
ATOM 1503 C C . ALA A 1 191 ? -1.964 14.305 0.07 1 98.12 191 ALA A C 1
ATOM 1505 O O . ALA A 1 191 ? -1.092 14.211 -0.796 1 98.12 191 ALA A O 1
ATOM 1506 N N . ILE A 1 192 ? -2.947 13.43 0.165 1 98.12 192 ILE A N 1
ATOM 1507 C CA . ILE A 1 192 ? -3.117 12.297 -0.745 1 98.12 192 ILE A CA 1
ATOM 1508 C C . ILE A 1 192 ? -3.338 12.812 -2.166 1 98.12 192 ILE A C 1
ATOM 1510 O O . ILE A 1 192 ? -2.76 12.289 -3.119 1 98.12 192 ILE A O 1
ATOM 1514 N N . GLN A 1 193 ? -4.152 13.852 -2.303 1 94.31 193 GLN A N 1
ATOM 1515 C CA . GLN A 1 193 ? -4.402 14.422 -3.623 1 94.31 193 GLN A CA 1
ATOM 1516 C C . GLN A 1 193 ? -3.127 15.008 -4.223 1 94.31 193 GLN A C 1
ATOM 1518 O O . GLN A 1 193 ? -2.855 14.828 -5.41 1 94.31 193 GLN A O 1
ATOM 1523 N N . ALA A 1 194 ? -2.41 15.711 -3.434 1 94.44 194 ALA A N 1
ATOM 1524 C CA . ALA A 1 194 ? -1.145 16.266 -3.91 1 94.44 194 ALA A CA 1
ATOM 1525 C C . ALA A 1 194 ? -0.214 15.148 -4.395 1 94.44 194 ALA A C 1
ATOM 1527 O O . ALA A 1 194 ? 0.424 15.281 -5.441 1 94.44 194 ALA A O 1
ATOM 1528 N N . ALA A 1 195 ? -0.14 14.055 -3.602 1 96.75 195 ALA A N 1
ATOM 1529 C CA . ALA A 1 195 ? 0.686 12.914 -3.986 1 96.75 195 ALA A CA 1
ATOM 1530 C C . ALA A 1 195 ? 0.207 12.305 -5.305 1 96.75 195 ALA A C 1
ATOM 1532 O O . ALA A 1 195 ? 1.017 11.984 -6.176 1 96.75 195 ALA A O 1
ATOM 1533 N N . ALA A 1 196 ? -1.084 12.133 -5.43 1 93.5 196 ALA A N 1
ATOM 1534 C CA . ALA A 1 196 ? -1.668 11.57 -6.645 1 93.5 196 ALA A CA 1
ATOM 1535 C C . ALA A 1 196 ? -1.368 12.445 -7.859 1 93.5 196 ALA A C 1
ATOM 1537 O O . ALA A 1 196 ? -1.008 11.938 -8.922 1 93.5 196 ALA A O 1
ATOM 1538 N N . ASP A 1 197 ? -1.478 13.781 -7.684 1 88.94 197 ASP A N 1
ATOM 1539 C CA . ASP A 1 197 ? -1.268 14.742 -8.766 1 88.94 197 ASP A CA 1
ATOM 1540 C C . ASP A 1 197 ? 0.17 14.688 -9.273 1 88.94 197 ASP A C 1
ATOM 1542 O O . ASP A 1 197 ? 0.432 14.992 -10.445 1 88.94 197 ASP A O 1
ATOM 1546 N N . HIS A 1 198 ? 1.066 14.328 -8.438 1 90.94 198 HIS A N 1
ATOM 1547 C CA . HIS A 1 198 ? 2.48 14.328 -8.797 1 90.94 198 HIS A CA 1
ATOM 1548 C C . HIS A 1 198 ? 3.076 12.93 -8.68 1 90.94 198 HIS A C 1
ATOM 1550 O O . HIS A 1 198 ? 4.238 12.773 -8.297 1 90.94 198 HIS A O 1
ATOM 1556 N N . MET A 1 199 ? 2.217 11.93 -8.945 1 92.62 199 MET A N 1
ATOM 1557 C CA . MET A 1 199 ? 2.582 10.531 -8.703 1 92.62 199 MET A CA 1
ATOM 1558 C C . MET A 1 199 ? 3.77 10.125 -9.57 1 92.62 199 MET A C 1
ATOM 1560 O O . MET A 1 199 ? 4.645 9.391 -9.125 1 92.62 199 MET A O 1
ATOM 1564 N N . GLU A 1 200 ? 3.863 10.594 -10.75 1 88.19 200 GLU A N 1
ATOM 1565 C CA . GLU A 1 200 ? 4.953 10.25 -11.656 1 88.19 200 GLU A CA 1
ATOM 1566 C C . GLU A 1 200 ? 6.309 10.617 -11.062 1 88.19 200 GLU A C 1
ATOM 1568 O O . GLU A 1 200 ? 7.238 9.805 -11.07 1 88.19 200 GLU A O 1
ATOM 1573 N N . GLU A 1 201 ? 6.383 11.82 -10.578 1 91.12 201 GLU A N 1
ATOM 1574 C CA . GLU A 1 201 ? 7.625 12.305 -9.984 1 91.12 201 GLU A CA 1
ATOM 1575 C C . GLU A 1 201 ? 7.887 11.633 -8.641 1 91.12 201 GLU A C 1
ATOM 1577 O O . GLU A 1 201 ? 9.023 11.25 -8.336 1 91.12 201 GLU A O 1
ATOM 1582 N N . LEU A 1 202 ? 6.828 11.438 -7.859 1 94.88 202 LEU A N 1
ATOM 1583 C CA . LEU A 1 202 ? 6.973 10.914 -6.504 1 94.88 202 LEU A CA 1
ATOM 1584 C C . LEU A 1 202 ? 7.336 9.438 -6.531 1 94.88 202 LEU A C 1
ATOM 1586 O O . LEU A 1 202 ? 8.031 8.953 -5.633 1 94.88 202 LEU A O 1
ATOM 1590 N N . ALA A 1 203 ? 6.898 8.703 -7.566 1 91 203 ALA A N 1
ATOM 1591 C CA . ALA A 1 203 ? 7.152 7.273 -7.672 1 91 203 ALA A CA 1
ATOM 1592 C C . ALA A 1 203 ? 8.648 6.984 -7.742 1 91 203 ALA A C 1
ATOM 1594 O O . ALA A 1 203 ? 9.094 5.891 -7.387 1 91 203 ALA A O 1
ATOM 1595 N N . ASP A 1 204 ? 9.445 7.926 -8.141 1 90.06 204 ASP A N 1
ATOM 1596 C CA . ASP A 1 204 ? 10.883 7.77 -8.305 1 90.06 204 ASP A CA 1
ATOM 1597 C C . ASP A 1 204 ? 11.633 8.211 -7.055 1 90.06 204 ASP A C 1
ATOM 1599 O O . ASP A 1 204 ? 12.859 8.102 -6.984 1 90.06 204 ASP A O 1
ATOM 1603 N N . ARG A 1 205 ? 10.922 8.664 -6.098 1 92.19 205 ARG A N 1
ATOM 1604 C CA . ARG A 1 205 ? 11.539 9.094 -4.848 1 92.19 205 ARG A CA 1
ATOM 1605 C C . ARG A 1 205 ? 11.609 7.945 -3.846 1 92.19 205 ARG A C 1
ATOM 1607 O O . ARG A 1 205 ? 10.578 7.371 -3.486 1 92.19 205 ARG A O 1
ATOM 1614 N N . GLY A 1 206 ? 12.742 7.707 -3.393 1 93.44 206 GLY A N 1
ATOM 1615 C CA . GLY A 1 206 ? 12.969 6.578 -2.504 1 93.44 206 GLY A CA 1
ATOM 1616 C C . GLY A 1 206 ? 12.148 6.652 -1.228 1 93.44 206 GLY A C 1
ATOM 1617 O O . GLY A 1 206 ? 11.594 5.648 -0.781 1 93.44 206 GLY A O 1
ATOM 1618 N N . GLU A 1 207 ? 12.078 7.867 -0.638 1 92.94 207 GLU A N 1
ATOM 1619 C CA . GLU A 1 207 ? 11.375 8 0.635 1 92.94 207 GLU A CA 1
ATOM 1620 C C . GLU A 1 207 ? 9.875 7.793 0.461 1 92.94 207 GLU A C 1
ATOM 1622 O O . GLU A 1 207 ? 9.211 7.262 1.353 1 92.94 207 GLU A O 1
ATOM 1627 N N . PHE A 1 208 ? 9.398 8.242 -0.691 1 96.25 208 PHE A N 1
ATOM 1628 C CA . PHE A 1 208 ? 7.977 8.062 -0.954 1 96.25 208 PHE A CA 1
ATOM 1629 C C . PHE A 1 208 ? 7.656 6.598 -1.224 1 96.25 208 PHE A C 1
ATOM 1631 O O . PHE A 1 208 ? 6.66 6.07 -0.72 1 96.25 208 PHE A O 1
ATOM 1638 N N . ALA A 1 209 ? 8.477 5.969 -1.958 1 96 209 ALA A N 1
ATOM 1639 C CA . ALA A 1 209 ? 8.328 4.539 -2.215 1 96 209 ALA A CA 1
ATOM 1640 C C . ALA A 1 209 ? 8.336 3.742 -0.913 1 96 209 ALA A C 1
ATOM 1642 O O . ALA A 1 209 ? 7.488 2.877 -0.698 1 96 209 ALA A O 1
ATOM 1643 N N . LYS A 1 210 ? 9.281 4.035 -0.073 1 96.5 210 LYS A N 1
ATOM 1644 C CA . LYS A 1 210 ? 9.398 3.365 1.219 1 96.5 210 LYS A CA 1
ATOM 1645 C C . LYS A 1 210 ? 8.148 3.582 2.066 1 96.5 210 LYS A C 1
ATOM 1647 O O . LYS A 1 210 ? 7.652 2.648 2.697 1 96.5 210 LYS A O 1
ATOM 1652 N N . LEU A 1 211 ? 7.684 4.797 2.098 1 97.06 211 LEU A N 1
ATOM 1653 C CA . LEU A 1 211 ? 6.473 5.125 2.838 1 97.06 211 LEU A CA 1
ATOM 1654 C C . LEU A 1 211 ? 5.305 4.258 2.383 1 97.06 211 LEU A C 1
ATOM 1656 O O . LEU A 1 211 ? 4.609 3.66 3.209 1 97.06 211 LEU A O 1
ATOM 1660 N N . CYS A 1 212 ? 5.082 4.152 1.09 1 97.56 212 CYS A N 1
ATOM 1661 C CA . CYS A 1 212 ? 3.984 3.377 0.522 1 97.56 212 CYS A CA 1
ATOM 1662 C C . CYS A 1 212 ? 4.137 1.896 0.84 1 97.56 212 CYS A C 1
ATOM 1664 O O . CYS A 1 212 ? 3.164 1.225 1.184 1 97.56 212 CYS A O 1
ATOM 1666 N N . LYS A 1 213 ? 5.312 1.391 0.75 1 97.31 213 LYS A N 1
ATOM 1667 C CA . LYS A 1 213 ? 5.562 -0.028 0.989 1 97.31 213 LYS A CA 1
ATOM 1668 C C . LYS A 1 213 ? 5.344 -0.385 2.455 1 97.31 213 LYS A C 1
ATOM 1670 O O . LYS A 1 213 ? 4.871 -1.479 2.77 1 97.31 213 LYS A O 1
ATOM 1675 N N . GLU A 1 214 ? 5.613 0.574 3.314 1 96.94 214 GLU A N 1
ATOM 1676 C CA . GLU A 1 214 ? 5.504 0.337 4.75 1 96.94 214 GLU A CA 1
ATOM 1677 C C . GLU A 1 214 ? 4.062 0.513 5.23 1 96.94 214 GLU A C 1
ATOM 1679 O O . GLU A 1 214 ? 3.662 -0.079 6.234 1 96.94 214 GLU A O 1
ATOM 1684 N N . ASP A 1 215 ? 3.377 1.304 4.594 1 97.88 215 ASP A N 1
ATOM 1685 C CA . ASP A 1 215 ? 2.008 1.613 4.992 1 97.88 215 ASP A CA 1
ATOM 1686 C C . ASP A 1 215 ? 1.045 1.458 3.818 1 97.88 215 ASP A C 1
ATOM 1688 O O . ASP A 1 215 ? 0.808 2.41 3.072 1 97.88 215 ASP A O 1
ATOM 1692 N N . GLY A 1 216 ? 0.364 0.29 3.787 1 97.88 216 GLY A N 1
ATOM 1693 C CA . GLY A 1 216 ? -0.513 -0.039 2.674 1 97.88 216 GLY A CA 1
ATOM 1694 C C . GLY A 1 216 ? -1.732 0.86 2.588 1 97.88 216 GLY A C 1
ATOM 1695 O O . GLY A 1 216 ? -2.295 1.052 1.508 1 97.88 216 GLY A O 1
ATOM 1696 N N . GLU A 1 217 ? -2.172 1.379 3.738 1 97.94 217 GLU A N 1
ATOM 1697 C CA . GLU A 1 217 ? -3.305 2.299 3.715 1 97.94 217 GLU A CA 1
ATOM 1698 C C . GLU A 1 217 ? -2.971 3.566 2.936 1 97.94 217 GLU A C 1
ATOM 1700 O O . GLU A 1 217 ? -3.793 4.059 2.16 1 97.94 217 GLU A O 1
ATOM 1705 N N . ILE A 1 218 ? -1.759 4.105 3.148 1 98.38 218 ILE A N 1
ATOM 1706 C CA . ILE A 1 218 ? -1.318 5.289 2.416 1 98.38 218 ILE A CA 1
ATOM 1707 C C . ILE A 1 218 ? -1.206 4.961 0.929 1 98.38 218 ILE A C 1
ATOM 1709 O O . ILE A 1 218 ? -1.728 5.695 0.086 1 98.38 218 ILE A O 1
ATOM 1713 N N . ALA A 1 219 ? -0.531 3.844 0.643 1 97.94 219 ALA A N 1
ATOM 1714 C CA . ALA A 1 219 ? -0.341 3.439 -0.748 1 97.94 219 ALA A CA 1
ATOM 1715 C C . ALA A 1 219 ? -1.68 3.305 -1.468 1 97.94 219 ALA A C 1
ATOM 1717 O O . ALA A 1 219 ? -1.838 3.785 -2.592 1 97.94 219 ALA A O 1
ATOM 1718 N N . TYR A 1 220 ? -2.637 2.68 -0.86 1 97.94 220 TYR A N 1
ATOM 1719 C CA . TYR A 1 220 ? -3.938 2.434 -1.474 1 97.94 220 TYR A CA 1
ATOM 1720 C C . TYR A 1 220 ? -4.707 3.734 -1.663 1 97.94 220 TYR A C 1
ATOM 1722 O O . TYR A 1 220 ? -5.383 3.92 -2.678 1 97.94 220 TYR A O 1
ATOM 1730 N N . ASP A 1 221 ? -4.676 4.613 -0.666 1 97.69 221 ASP A N 1
ATOM 1731 C CA . ASP A 1 221 ? -5.344 5.906 -0.799 1 97.69 221 ASP A CA 1
ATOM 1732 C C . ASP A 1 221 ? -4.762 6.707 -1.961 1 97.69 221 ASP A C 1
ATOM 1734 O O . ASP A 1 221 ? -5.496 7.367 -2.695 1 97.69 221 ASP A O 1
ATOM 1738 N N . VAL A 1 222 ? -3.449 6.707 -2.076 1 97.75 222 VAL A N 1
ATOM 1739 C CA . VAL A 1 222 ? -2.805 7.398 -3.188 1 97.75 222 VAL A CA 1
ATOM 1740 C C . VAL A 1 222 ? -3.232 6.762 -4.508 1 97.75 222 VAL A C 1
ATOM 1742 O O . VAL A 1 222 ? -3.547 7.465 -5.473 1 97.75 222 VAL A O 1
ATOM 1745 N N . LEU A 1 223 ? -3.23 5.438 -4.602 1 96.5 223 LEU A N 1
ATOM 1746 C CA . LEU A 1 223 ? -3.643 4.691 -5.785 1 96.5 223 LEU A CA 1
ATOM 1747 C C . LEU A 1 223 ? -5.059 5.074 -6.203 1 96.5 223 LEU A C 1
ATOM 1749 O O . LEU A 1 223 ? -5.309 5.359 -7.379 1 96.5 223 LEU A O 1
ATOM 1753 N N . LYS A 1 224 ? -5.953 5.098 -5.266 1 95.56 224 LYS A N 1
ATOM 1754 C CA . LYS A 1 224 ? -7.34 5.453 -5.547 1 95.56 224 LYS A CA 1
ATOM 1755 C C . LYS A 1 224 ? -7.453 6.891 -6.043 1 95.56 224 LYS A C 1
ATOM 1757 O O . LYS A 1 224 ? -8.18 7.168 -6.996 1 95.56 224 LYS A O 1
ATOM 1762 N N . ALA A 1 225 ? -6.785 7.789 -5.383 1 94.25 225 ALA A N 1
ATOM 1763 C CA . ALA A 1 225 ? -6.793 9.188 -5.809 1 94.25 225 ALA A CA 1
ATOM 1764 C C . ALA A 1 225 ? -6.203 9.336 -7.207 1 94.25 225 ALA A C 1
ATOM 1766 O O . ALA A 1 225 ? -6.699 10.125 -8.016 1 94.25 225 ALA A O 1
ATOM 1767 N N . PHE A 1 226 ? -5.141 8.602 -7.449 1 92.62 226 PHE A N 1
ATOM 1768 C CA . PHE A 1 226 ? -4.492 8.656 -8.758 1 92.62 226 PHE A CA 1
ATOM 1769 C C . PHE A 1 226 ? -5.422 8.141 -9.844 1 92.62 226 PHE A C 1
ATOM 1771 O O . PHE A 1 226 ? -5.426 8.656 -10.961 1 92.62 226 PHE A O 1
ATOM 1778 N N . LEU A 1 227 ? -6.102 7.047 -9.531 1 88.62 227 LEU A N 1
ATOM 1779 C CA . LEU A 1 227 ? -7.109 6.527 -10.453 1 88.62 227 LEU A CA 1
ATOM 1780 C C . LEU A 1 227 ? -8.07 7.629 -10.875 1 88.62 227 LEU A C 1
ATOM 1782 O O . LEU A 1 227 ? -8.414 7.742 -12.062 1 88.62 227 LEU A O 1
ATOM 1786 N N . HIS A 1 228 ? -8.492 8.43 -9.93 1 83.44 228 HIS A N 1
ATOM 1787 C CA . HIS A 1 228 ? -9.398 9.539 -10.211 1 83.44 228 HIS A CA 1
ATOM 1788 C C . HIS A 1 228 ? -8.727 10.602 -11.078 1 83.44 228 HIS A C 1
ATOM 1790 O O . HIS A 1 228 ? -9.352 11.148 -11.992 1 83.44 228 HIS A O 1
ATOM 1796 N N . VAL A 1 229 ? -7.504 10.898 -10.75 1 77.75 229 VAL A N 1
ATOM 1797 C CA . VAL A 1 229 ? -6.738 11.875 -11.523 1 77.75 229 VAL A CA 1
ATOM 1798 C C . VAL A 1 229 ? -6.586 11.398 -12.961 1 77.75 229 VAL A C 1
ATOM 1800 O O . VAL A 1 229 ? -6.754 12.172 -13.906 1 77.75 229 VAL A O 1
ATOM 1803 N N . ALA A 1 230 ? -6.293 10.141 -13.094 1 71.38 230 ALA A N 1
ATOM 1804 C CA . ALA A 1 230 ? -6.078 9.547 -14.414 1 71.38 230 ALA A CA 1
ATOM 1805 C C . ALA A 1 230 ? -7.367 9.547 -15.227 1 71.38 230 ALA A C 1
ATOM 1807 O O . ALA A 1 230 ? -7.336 9.734 -16.453 1 71.38 230 ALA A O 1
ATOM 1808 N N . ASN A 1 231 ? -8.516 9.336 -14.547 1 64.5 231 ASN A N 1
ATOM 1809 C CA . ASN A 1 231 ? -9.812 9.281 -15.227 1 64.5 231 ASN A CA 1
ATOM 1810 C C . ASN A 1 231 ? -10.32 10.68 -15.555 1 64.5 231 ASN A C 1
ATOM 1812 O O . ASN A 1 231 ? -11.109 10.852 -16.484 1 64.5 231 ASN A O 1
ATOM 1816 N N . HIS A 1 232 ? -10.141 11.594 -14.594 1 56.97 232 HIS A N 1
ATOM 1817 C CA . HIS A 1 232 ? -10.633 12.945 -14.82 1 56.97 232 HIS A CA 1
ATOM 1818 C C . HIS A 1 232 ? -9.672 13.75 -15.688 1 56.97 232 HIS A C 1
ATOM 1820 O O . HIS A 1 232 ? -10.039 14.805 -16.203 1 56.97 232 HIS A O 1
ATOM 1826 N N . SER A 1 233 ? -8.555 13.414 -15.555 1 52.44 233 SER A N 1
ATOM 1827 C CA . SER A 1 233 ? -7.695 14.078 -16.531 1 52.44 233 SER A CA 1
ATOM 1828 C C . SER A 1 233 ? -8.055 13.656 -17.953 1 52.44 233 SER A C 1
ATOM 1830 O O . SER A 1 233 ? -7.457 14.141 -18.922 1 52.44 233 SER A O 1
ATOM 1832 N N . ALA A 1 234 ? -9.188 12.781 -17.812 1 48.81 234 ALA A N 1
ATOM 1833 C CA . ALA A 1 234 ? -9.719 12.344 -19.109 1 48.81 234 ALA A CA 1
ATOM 1834 C C . ALA A 1 234 ? -10.602 13.422 -19.734 1 48.81 234 ALA A C 1
ATOM 1836 O O . ALA A 1 234 ? -11.344 14.109 -19.031 1 48.81 234 ALA A O 1
ATOM 1837 N N . ILE A 1 235 ? -10.305 14.141 -20.609 1 53.12 235 ILE A N 1
ATOM 1838 C CA . ILE A 1 235 ? -11.078 15.008 -21.5 1 53.12 235 ILE A CA 1
ATOM 1839 C C . ILE A 1 235 ? -12.281 14.242 -22.047 1 53.12 235 ILE A C 1
ATOM 1841 O O . ILE A 1 235 ? -12.117 13.164 -22.641 1 53.12 235 ILE A O 1
ATOM 1845 N N . VAL A 1 236 ? -13.555 14.602 -21.5 1 55.75 236 VAL A N 1
ATOM 1846 C CA . VAL A 1 236 ? -14.773 14 -22.016 1 55.75 236 VAL A CA 1
ATOM 1847 C C . VAL A 1 236 ? -15.266 14.781 -23.234 1 55.75 236 VAL A C 1
ATOM 1849 O O . VAL A 1 236 ? -15.398 16 -23.188 1 55.75 236 VAL A O 1
ATOM 1852 N N . CYS A 1 237 ? -15.531 14.086 -24.234 1 57.66 237 CYS A N 1
ATOM 1853 C CA . CYS A 1 237 ? -16.078 14.695 -25.438 1 57.66 237 CYS A CA 1
ATOM 1854 C C . CYS A 1 237 ? -17.5 15.188 -25.203 1 57.66 237 CYS A C 1
ATOM 1856 O O . CYS A 1 237 ? -18.375 14.414 -24.812 1 57.66 237 CYS A O 1
ATOM 1858 N N . PRO A 1 238 ? -17.641 16.531 -25.172 1 60.53 238 PRO A N 1
ATOM 1859 C CA . PRO A 1 238 ? -19 17.062 -24.953 1 60.53 238 PRO A CA 1
ATOM 1860 C C . PRO A 1 238 ? -20 16.547 -25.984 1 60.53 238 PRO A C 1
ATOM 1862 O O . PRO A 1 238 ? -21.219 16.625 -25.766 1 60.53 238 PRO A O 1
ATOM 1865 N N . ASN A 1 239 ? -19.484 16 -27 1 62.44 239 ASN A N 1
ATOM 1866 C CA . ASN A 1 239 ? -20.375 15.594 -28.078 1 62.44 239 ASN A CA 1
ATOM 1867 C C . ASN A 1 239 ? -20.859 14.164 -27.891 1 62.44 239 ASN A C 1
ATOM 1869 O O . ASN A 1 239 ? -22 13.836 -28.234 1 62.44 239 ASN A O 1
ATOM 1873 N N . CYS A 1 240 ? -20.078 13.266 -27.469 1 58.91 240 CYS A N 1
ATOM 1874 C CA . CYS A 1 240 ? -20.484 11.867 -27.422 1 58.91 240 CYS A CA 1
ATOM 1875 C C . CYS A 1 240 ? -20.219 11.273 -26.047 1 58.91 240 CYS A C 1
ATOM 1877 O O . CYS A 1 240 ? -20.438 10.078 -25.828 1 58.91 240 CYS A O 1
ATOM 1879 N N . ASN A 1 241 ? -19.766 11.961 -25.203 1 57.31 241 ASN A N 1
ATOM 1880 C CA . ASN A 1 241 ? -19.516 11.609 -23.812 1 57.31 241 ASN A CA 1
ATOM 1881 C C . ASN A 1 241 ? -18.391 10.586 -23.672 1 57.31 241 ASN A C 1
ATOM 1883 O O . ASN A 1 241 ? -18.266 9.93 -22.641 1 57.31 241 ASN A O 1
ATOM 1887 N N . THR A 1 242 ? -17.766 10.562 -24.734 1 56.72 242 THR A N 1
ATOM 1888 C CA . THR A 1 242 ? -16.594 9.703 -24.703 1 56.72 242 THR A CA 1
ATOM 1889 C C . THR A 1 242 ? -15.516 10.281 -23.781 1 56.72 242 THR A C 1
ATOM 1891 O O . THR A 1 242 ? -15.195 11.469 -23.875 1 56.72 242 THR A O 1
ATOM 1894 N N . LYS A 1 243 ? -15.062 9.555 -22.953 1 55.81 243 LYS A N 1
ATOM 1895 C CA . LYS A 1 243 ? -14.047 10 -22 1 55.81 243 LYS A CA 1
ATOM 1896 C C . LYS A 1 243 ? -12.648 9.891 -22.609 1 55.81 243 LYS A C 1
ATOM 1898 O O . LYS A 1 243 ? -12.305 8.875 -23.219 1 55.81 243 LYS A O 1
ATOM 1903 N N . HIS A 1 244 ? -12.07 11.133 -22.688 1 54.09 244 HIS A N 1
ATOM 1904 C CA . HIS A 1 244 ? -10.711 11.211 -23.203 1 54.09 244 HIS A CA 1
ATOM 1905 C C . HIS A 1 244 ? -9.703 11.375 -22.078 1 54.09 244 HIS A C 1
ATOM 1907 O O . HIS A 1 244 ? -9.992 12.016 -21.062 1 54.09 244 HIS A O 1
ATOM 1913 N N . ARG A 1 245 ? -8.844 10.586 -22 1 48.88 245 ARG A N 1
ATOM 1914 C CA . ARG A 1 245 ? -7.75 10.75 -21.047 1 48.88 245 ARG A CA 1
ATOM 1915 C C . ARG A 1 245 ? -6.824 11.883 -21.484 1 48.88 245 ARG A C 1
ATOM 1917 O O . ARG A 1 245 ? -6.496 12.008 -22.656 1 48.88 245 ARG A O 1
ATOM 1924 N N . GLY A 1 246 ? -6.762 13.188 -20.844 1 46.91 246 GLY A N 1
ATOM 1925 C CA . GLY A 1 246 ? -5.902 14.305 -21.188 1 46.91 246 GLY A CA 1
ATOM 1926 C C . GLY A 1 246 ? -5.586 15.203 -20 1 46.91 246 GLY A C 1
ATOM 1927 O O . GLY A 1 246 ? -6.289 15.172 -18.984 1 46.91 246 GLY A O 1
ATOM 1928 N N . LYS A 1 247 ? -4.293 15.398 -19.75 1 44.06 247 LYS A N 1
ATOM 1929 C CA . LYS A 1 247 ? -3.928 16.484 -18.828 1 44.06 247 LYS A CA 1
ATOM 1930 C C . LYS A 1 247 ? -4.363 17.844 -19.375 1 44.06 247 LYS A C 1
ATOM 1932 O O . LYS A 1 247 ? -4.125 18.141 -20.547 1 44.06 247 LYS A O 1
ATOM 1937 N N . ALA A 1 248 ? -5.41 18.391 -18.75 1 40.06 248 ALA A N 1
ATOM 1938 C CA . ALA A 1 248 ? -5.66 19.781 -19.109 1 40.06 248 ALA A CA 1
ATOM 1939 C C . ALA A 1 248 ? -4.402 20.625 -18.953 1 40.06 248 ALA A C 1
ATOM 1941 O O . ALA A 1 248 ? -3.809 20.672 -17.875 1 40.06 248 ALA A O 1
ATOM 1942 N N . SER A 1 249 ? -3.51 20.578 -19.844 1 38.84 249 SER A N 1
ATOM 1943 C CA . SER A 1 249 ? -2.465 21.578 -19.688 1 38.84 249 SER A CA 1
ATOM 1944 C C . SER A 1 249 ? -3.055 22.938 -19.312 1 38.84 249 SER A C 1
ATOM 1946 O O . SER A 1 249 ? -4.23 23.203 -19.578 1 38.84 249 SER A O 1
ATOM 1948 N N . ASN A 1 250 ? -2.256 23.766 -18.641 1 39.91 250 ASN A N 1
ATOM 1949 C CA . ASN A 1 250 ? -2.65 25.047 -18.031 1 39.91 250 ASN A CA 1
ATOM 1950 C C . ASN A 1 250 ? -3.635 25.797 -18.922 1 39.91 250 ASN A C 1
ATOM 1952 O O . ASN A 1 250 ? -4.762 26.078 -18.5 1 39.91 250 ASN A O 1
ATOM 1956 N N . LYS A 1 251 ? -3.139 27.078 -19.516 1 43.16 251 LYS A N 1
ATOM 1957 C CA . LYS A 1 251 ? -3.76 28.312 -19.984 1 43.16 251 LYS A CA 1
ATOM 1958 C C . LYS A 1 251 ? -4.152 28.203 -21.453 1 43.16 251 LYS A C 1
ATOM 1960 O O . LYS A 1 251 ? -3.338 27.828 -22.297 1 43.16 251 LYS A O 1
ATOM 1965 N N . GLY A 1 252 ? -5.402 28.219 -21.828 1 48.56 252 GLY A N 1
ATOM 1966 C CA . GLY A 1 252 ? -6.117 28.5 -23.062 1 48.56 252 GLY A CA 1
ATOM 1967 C C . GLY A 1 252 ? -7.051 27.375 -23.484 1 48.56 252 GLY A C 1
ATOM 1968 O O . GLY A 1 252 ? -7.223 26.406 -22.75 1 48.56 252 GLY A O 1
ATOM 1969 N N . LYS A 1 253 ? -7.898 27.547 -24.516 1 53.09 253 LYS A N 1
ATOM 1970 C CA . LYS A 1 253 ? -8.852 26.641 -25.156 1 53.09 253 LYS A CA 1
ATOM 1971 C C . LYS A 1 253 ? -8.125 25.516 -25.906 1 53.09 253 LYS A C 1
ATOM 1973 O O . LYS A 1 253 ? -7.301 25.797 -26.781 1 53.09 253 LYS A O 1
ATOM 1978 N N . GLN A 1 254 ? -8.086 24.328 -25.312 1 57.09 254 GLN A N 1
ATOM 1979 C CA . GLN A 1 254 ? -7.465 23.219 -26.016 1 57.09 254 GLN A CA 1
ATOM 1980 C C . GLN A 1 254 ? -8.5 22.422 -26.797 1 57.09 254 GLN A C 1
ATOM 1982 O O . GLN A 1 254 ? -9.57 22.109 -26.281 1 57.09 254 GLN A O 1
ATOM 1987 N N . LYS A 1 255 ? -8.227 22.297 -28.109 1 59.88 255 LYS A N 1
ATOM 1988 C CA . LYS A 1 255 ? -9.07 21.531 -29.016 1 59.88 255 LYS A CA 1
ATOM 1989 C C . LYS A 1 255 ? -8.812 20.031 -28.875 1 59.88 255 LYS A C 1
ATOM 1991 O O . LYS A 1 255 ? -7.656 19.594 -28.875 1 59.88 255 LYS A O 1
ATOM 1996 N N . TYR A 1 256 ? -9.906 19.344 -28.562 1 61.47 256 TYR A N 1
ATOM 1997 C CA . TYR A 1 256 ? -9.867 17.891 -28.453 1 61.47 256 TYR A CA 1
ATOM 1998 C C . TYR A 1 256 ? -10.695 17.25 -29.562 1 61.47 256 TYR A C 1
ATOM 2000 O O . TYR A 1 256 ? -11.727 17.797 -29.969 1 61.47 256 TYR A O 1
ATOM 2008 N N . ILE A 1 257 ? -10.148 16.266 -30.203 1 62.34 257 ILE A N 1
ATOM 2009 C CA . ILE A 1 257 ? -10.969 15.43 -31.078 1 62.34 257 ILE A CA 1
ATOM 2010 C C . ILE A 1 257 ? -11.422 14.18 -30.328 1 62.34 257 ILE A C 1
ATOM 2012 O O . ILE A 1 257 ? -10.602 13.438 -29.797 1 62.34 257 ILE A O 1
ATOM 2016 N N . CYS A 1 258 ? -12.68 14.086 -30.359 1 60.88 258 CYS A N 1
ATOM 2017 C CA . CYS A 1 258 ? -13.281 12.977 -29.641 1 60.88 258 CYS A CA 1
ATOM 2018 C C . CYS A 1 258 ? -13.125 11.672 -30.406 1 60.88 258 CYS A C 1
ATOM 2020 O O . CYS A 1 258 ? -13.477 11.594 -31.594 1 60.88 258 CYS A O 1
ATOM 2022 N N . HIS A 1 259 ? -12.664 10.672 -29.75 1 58.09 259 HIS A N 1
ATOM 2023 C CA . HIS A 1 259 ? -12.5 9.383 -30.422 1 58.09 259 HIS A CA 1
ATOM 2024 C C . HIS A 1 259 ? -13.828 8.641 -30.5 1 58.09 259 HIS A C 1
ATOM 2026 O O . HIS A 1 259 ? -13.953 7.668 -31.25 1 58.09 259 HIS A O 1
ATOM 2032 N N . GLY A 1 260 ? -14.641 9.062 -29.766 1 60.06 260 GLY A N 1
ATOM 2033 C CA . GLY A 1 260 ? -15.969 8.477 -29.828 1 60.06 260 GLY A CA 1
ATOM 2034 C C . GLY A 1 260 ? -16.781 8.969 -31 1 60.06 260 GLY A C 1
ATOM 2035 O O . GLY A 1 260 ? -17.328 8.172 -31.781 1 60.06 260 GLY A O 1
ATOM 2036 N N . CYS A 1 261 ? -16.906 10.266 -31.172 1 61.72 261 CYS A N 1
ATOM 2037 C CA . CYS A 1 261 ? -17.797 10.828 -32.188 1 61.72 261 CYS A CA 1
ATOM 2038 C C . CYS A 1 261 ? -17 11.508 -33.281 1 61.72 261 CYS A C 1
ATOM 2040 O O . CYS A 1 261 ? -17.578 12 -34.25 1 61.72 261 CYS A O 1
ATOM 2042 N N . ASP A 1 262 ? -15.75 11.5 -33.188 1 66.06 262 ASP A N 1
ATOM 2043 C CA . ASP A 1 262 ? -14.844 12.117 -34.156 1 66.06 262 ASP A CA 1
ATOM 2044 C C . ASP A 1 262 ? -15.07 13.625 -34.25 1 66.06 262 ASP A C 1
ATOM 2046 O O . ASP A 1 262 ? -14.633 14.273 -35.188 1 66.06 262 ASP A O 1
ATOM 2050 N N . ASP A 1 263 ? -15.82 14.195 -33.438 1 69.12 263 ASP A N 1
ATOM 2051 C CA . ASP A 1 263 ? -16.016 15.641 -33.344 1 69.12 263 ASP A CA 1
ATOM 2052 C C . ASP A 1 263 ? -14.906 16.297 -32.531 1 69.12 263 ASP A C 1
ATOM 2054 O O . ASP A 1 263 ? -14.234 15.641 -31.75 1 69.12 263 ASP A O 1
ATOM 2058 N N . HIS A 1 264 ? -14.68 17.609 -32.906 1 70.31 264 HIS A N 1
ATOM 2059 C CA . HIS A 1 264 ? -13.711 18.375 -32.125 1 70.31 264 HIS A CA 1
ATOM 2060 C C . HIS A 1 264 ? -14.391 19.109 -30.953 1 70.31 264 HIS A C 1
ATOM 2062 O O . HIS A 1 264 ? -15.57 19.469 -31.047 1 70.31 264 HIS A O 1
ATOM 2068 N N . PHE A 1 265 ? -13.789 19 -29.828 1 67.12 265 PHE A N 1
ATOM 2069 C CA . PHE A 1 265 ? -14.273 19.828 -28.734 1 67.12 265 PHE A CA 1
ATOM 2070 C C . PHE A 1 265 ? -13.117 20.516 -28.016 1 67.12 265 PHE A C 1
ATOM 2072 O O . PHE A 1 265 ? -11.953 20.172 -28.234 1 67.12 265 PHE A O 1
ATOM 2079 N N . TYR A 1 266 ? -13.578 21.797 -27.516 1 58.91 266 TYR A N 1
ATOM 2080 C CA . TYR A 1 266 ? -12.602 22.625 -26.812 1 58.91 266 TYR A CA 1
ATOM 2081 C C . TYR A 1 266 ? -12.781 22.5 -25.297 1 58.91 266 TYR A C 1
ATOM 2083 O O . TYR A 1 266 ? -13.898 22.312 -24.812 1 58.91 266 TYR A O 1
ATOM 2091 N N . ILE A 1 267 ? -11.766 22.281 -24.672 1 57.06 267 ILE A N 1
ATOM 2092 C CA . ILE A 1 267 ? -11.805 22.359 -23.219 1 57.06 267 ILE A CA 1
ATOM 2093 C C . ILE A 1 267 ? -11.125 23.656 -22.75 1 57.06 267 ILE A C 1
ATOM 2095 O O . ILE A 1 267 ? -10 23.953 -23.156 1 57.06 267 ILE A O 1
ATOM 2099 N N . ALA A 1 268 ? -12.055 24.625 -22.141 1 47.91 268 ALA A N 1
ATOM 2100 C CA . ALA A 1 268 ? -11.531 25.797 -21.469 1 47.91 268 ALA A CA 1
ATOM 2101 C C . ALA A 1 268 ? -10.93 25.453 -20.109 1 47.91 268 ALA A C 1
ATOM 2103 O O . ALA A 1 268 ? -11.57 24.781 -19.297 1 47.91 268 ALA A O 1
ATOM 2104 N N . LEU A 1 269 ? -9.797 25.359 -20.062 1 42.72 269 LEU A N 1
ATOM 2105 C CA . LEU A 1 269 ? -9.211 25.25 -18.734 1 42.72 269 LEU A CA 1
ATOM 2106 C C . LEU A 1 269 ? -9.094 26.625 -18.078 1 42.72 269 LEU A C 1
ATOM 2108 O O . LEU A 1 269 ? -8.578 27.562 -18.688 1 42.72 269 LEU A O 1
ATOM 2112 N N . ASN A 1 270 ? -10.133 26.969 -17.281 1 38.16 270 ASN A N 1
ATOM 2113 C CA . ASN A 1 270 ? -10.008 28.219 -16.547 1 38.16 270 ASN A CA 1
ATOM 2114 C C . ASN A 1 270 ? -8.828 28.188 -15.578 1 38.16 270 ASN A C 1
ATOM 2116 O O . ASN A 1 270 ? -8.508 27.141 -15.016 1 38.16 270 ASN A O 1
ATOM 2120 N N . MET B 1 1 ? 1.688 -38.406 -28.281 1 48.84 1 MET B N 1
ATOM 2121 C CA . MET B 1 1 ? 2.59 -38.656 -27.156 1 48.84 1 MET B CA 1
ATOM 2122 C C . MET B 1 1 ? 3.656 -39.688 -27.516 1 48.84 1 MET B C 1
ATOM 2124 O O . MET B 1 1 ? 3.357 -40.688 -28.156 1 48.84 1 MET B O 1
ATOM 2128 N N . SER B 1 2 ? 4.906 -39.281 -27.406 1 60.78 2 SER B N 1
ATOM 2129 C CA . SER B 1 2 ? 5.934 -40.25 -27.734 1 60.78 2 SER B CA 1
ATOM 2130 C C . SER B 1 2 ? 5.762 -41.531 -26.906 1 60.78 2 SER B C 1
ATOM 2132 O O . SER B 1 2 ? 5.078 -41.531 -25.875 1 60.78 2 SER B O 1
ATOM 2134 N N . GLY B 1 3 ? 6.098 -42.625 -27.469 1 66 3 GLY B N 1
ATOM 2135 C CA . GLY B 1 3 ? 6.062 -43.906 -26.797 1 66 3 GLY B CA 1
ATOM 2136 C C . GLY B 1 3 ? 6.547 -43.875 -25.359 1 66 3 GLY B C 1
ATOM 2137 O O . GLY B 1 3 ? 5.934 -44.469 -24.469 1 66 3 GLY B O 1
ATOM 2138 N N . THR B 1 4 ? 7.484 -43.062 -25.094 1 73.75 4 THR B N 1
ATOM 2139 C CA . THR B 1 4 ? 8.062 -42.906 -23.766 1 73.75 4 THR B CA 1
ATOM 2140 C C . THR B 1 4 ? 7.125 -42.156 -22.844 1 73.75 4 THR B C 1
ATOM 2142 O O . THR B 1 4 ? 7.008 -42.469 -21.656 1 73.75 4 THR B O 1
ATOM 2145 N N . SER B 1 5 ? 6.383 -41.219 -23.406 1 76.75 5 SER B N 1
ATOM 2146 C CA . SER B 1 5 ? 5.441 -40.438 -22.594 1 76.75 5 SER B CA 1
ATOM 2147 C C . SER B 1 5 ? 4.281 -41.312 -22.125 1 76.75 5 SER B C 1
ATOM 2149 O O . SER B 1 5 ? 3.846 -41.219 -20.969 1 76.75 5 SER B O 1
ATOM 2151 N N . SER B 1 6 ? 3.924 -42.188 -22.969 1 86 6 SER B N 1
ATOM 2152 C CA . SER B 1 6 ? 2.838 -43.094 -22.625 1 86 6 SER B CA 1
ATOM 2153 C C . SER B 1 6 ? 3.268 -44.094 -21.547 1 86 6 SER B C 1
ATOM 2155 O O . SER B 1 6 ? 2.479 -44.438 -20.672 1 86 6 SER B O 1
ATOM 2157 N N . LEU B 1 7 ? 4.5 -44.5 -21.656 1 87.56 7 LEU B N 1
ATOM 2158 C CA . LEU B 1 7 ? 5.039 -45.406 -20.672 1 87.56 7 LEU B CA 1
ATOM 2159 C C . LEU B 1 7 ? 5.082 -44.781 -19.281 1 87.56 7 LEU B C 1
ATOM 2161 O O . LEU B 1 7 ? 4.715 -45.406 -18.297 1 87.56 7 LEU B O 1
ATOM 2165 N N . LEU B 1 8 ? 5.523 -43.562 -19.203 1 91.25 8 LEU B N 1
ATOM 2166 C CA . LEU B 1 8 ? 5.641 -42.875 -17.922 1 91.25 8 LEU B CA 1
ATOM 2167 C C . LEU B 1 8 ? 4.27 -42.656 -17.297 1 91.25 8 LEU B C 1
ATOM 2169 O O . LEU B 1 8 ? 4.117 -42.781 -16.078 1 91.25 8 LEU B O 1
ATOM 2173 N N . VAL B 1 9 ? 3.348 -42.375 -18.156 1 91.88 9 VAL B N 1
ATOM 2174 C CA . VAL B 1 9 ? 1.984 -42.188 -17.672 1 91.88 9 VAL B CA 1
ATOM 2175 C C . VAL B 1 9 ? 1.465 -43.5 -17.078 1 91.88 9 VAL B C 1
ATOM 2177 O O . VAL B 1 9 ? 0.858 -43.5 -16 1 91.88 9 VAL B O 1
ATOM 2180 N N . ARG B 1 10 ? 1.723 -44.5 -17.766 1 92.56 10 ARG B N 1
ATOM 2181 C CA . ARG B 1 10 ? 1.291 -45.812 -17.297 1 92.56 10 ARG B CA 1
ATOM 2182 C C . ARG B 1 10 ? 1.977 -46.188 -15.992 1 92.56 10 ARG B C 1
ATOM 2184 O O . ARG B 1 10 ? 1.356 -46.781 -15.102 1 92.56 10 ARG B O 1
ATOM 2191 N N . MET B 1 11 ? 3.221 -45.906 -15.922 1 93.31 11 MET B N 1
ATOM 2192 C CA . MET B 1 11 ? 3.98 -46.156 -14.703 1 93.31 11 MET B CA 1
ATOM 2193 C C . MET B 1 11 ? 3.34 -45.469 -13.508 1 93.31 11 MET B C 1
ATOM 2195 O O . MET B 1 11 ? 3.164 -46.062 -12.445 1 93.31 11 MET B O 1
ATOM 2199 N N . LEU B 1 12 ? 2.971 -44.219 -13.734 1 93.69 12 LEU B N 1
ATOM 2200 C CA . LEU B 1 12 ? 2.371 -43.469 -12.648 1 93.69 12 LEU B CA 1
ATOM 2201 C C . LEU B 1 12 ? 0.995 -44 -12.297 1 93.69 12 LEU B C 1
ATOM 2203 O O . LEU B 1 12 ? 0.666 -44.156 -11.117 1 93.69 12 LEU B O 1
ATOM 2207 N N . ASP B 1 13 ? 0.202 -44.344 -13.289 1 92.81 13 ASP B N 1
ATOM 2208 C CA . ASP B 1 13 ? -1.175 -44.781 -13.094 1 92.81 13 ASP B CA 1
ATOM 2209 C C . ASP B 1 13 ? -1.223 -46.125 -12.359 1 92.81 13 ASP B C 1
ATOM 2211 O O . ASP B 1 13 ? -2.074 -46.344 -11.492 1 92.81 13 ASP B O 1
ATOM 2215 N N . THR B 1 14 ? -0.259 -46.969 -12.711 1 93.38 14 THR B N 1
ATOM 2216 C CA . THR B 1 14 ? -0.301 -48.344 -12.156 1 93.38 14 THR B CA 1
ATOM 2217 C C . THR B 1 14 ? 0.539 -48.438 -10.883 1 93.38 14 THR B C 1
ATOM 2219 O O . THR B 1 14 ? 0.294 -49.281 -10.031 1 93.38 14 THR B O 1
ATOM 2222 N N . GLY B 1 15 ? 1.523 -47.594 -10.82 1 93.19 15 GLY B N 1
ATOM 2223 C CA . GLY B 1 15 ? 2.465 -47.688 -9.711 1 93.19 15 GLY B CA 1
ATOM 2224 C C . GLY B 1 15 ? 3.387 -48.875 -9.797 1 93.19 15 GLY B C 1
ATOM 2225 O O . GLY B 1 15 ? 4.098 -49.188 -8.836 1 93.19 15 GLY B O 1
ATOM 2226 N N . ARG B 1 16 ? 3.287 -49.562 -10.891 1 92.81 16 ARG B N 1
ATOM 2227 C CA . ARG B 1 16 ? 4.098 -50.75 -11.031 1 92.81 16 ARG B CA 1
ATOM 2228 C C . ARG B 1 16 ? 5.586 -50.438 -10.938 1 92.81 16 ARG B C 1
ATOM 2230 O O . ARG B 1 16 ? 6.055 -49.469 -11.539 1 92.81 16 ARG B O 1
ATOM 2237 N N . TYR B 1 17 ? 6.336 -51.188 -10.117 1 93.06 17 TYR B N 1
ATOM 2238 C CA . TYR B 1 17 ? 7.777 -51.125 -9.914 1 93.06 17 TYR B CA 1
ATOM 2239 C C . TYR B 1 17 ? 8.18 -49.812 -9.258 1 93.06 17 TYR B C 1
ATOM 2241 O O . TYR B 1 17 ? 9.297 -49.312 -9.445 1 93.06 17 TYR B O 1
ATOM 2249 N N . SER B 1 18 ? 7.16 -49.156 -8.648 1 94.69 18 SER B N 1
ATOM 2250 C CA . SER B 1 18 ? 7.5 -47.969 -7.875 1 94.69 18 SER B CA 1
ATOM 2251 C C . SER B 1 18 ? 8.492 -48.312 -6.766 1 94.69 18 SER B C 1
ATOM 2253 O O . SER B 1 18 ? 8.438 -49.375 -6.172 1 94.69 18 SER B O 1
ATOM 2255 N N . ASP B 1 19 ? 9.438 -47.406 -6.422 1 92.81 19 ASP B N 1
ATOM 2256 C CA . ASP B 1 19 ? 10.461 -47.625 -5.406 1 92.81 19 ASP B CA 1
ATOM 2257 C C . ASP B 1 19 ? 10.531 -46.438 -4.438 1 92.81 19 ASP B C 1
ATOM 2259 O O . ASP B 1 19 ? 11.453 -46.375 -3.617 1 92.81 19 ASP B O 1
ATOM 2263 N N . LEU B 1 20 ? 9.633 -45.562 -4.551 1 93.56 20 LEU B N 1
ATOM 2264 C CA . LEU B 1 20 ? 9.539 -44.375 -3.684 1 93.56 20 LEU B CA 1
ATOM 2265 C C . LEU B 1 20 ? 8.086 -44.031 -3.398 1 93.56 20 LEU B C 1
ATOM 2267 O O . LEU B 1 20 ? 7.242 -44.062 -4.297 1 93.56 20 LEU B O 1
ATOM 2271 N N . THR B 1 21 ? 7.812 -43.688 -2.137 1 95.06 21 THR B N 1
ATOM 2272 C C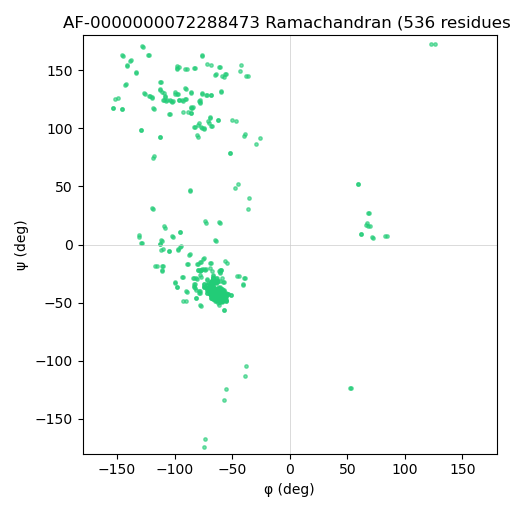A . THR B 1 21 ? 6.473 -43.281 -1.735 1 95.06 21 THR B CA 1
ATOM 2273 C C . THR B 1 21 ? 6.477 -41.875 -1.193 1 95.06 21 THR B C 1
ATOM 2275 O O . THR B 1 21 ? 7.281 -41.531 -0.319 1 95.06 21 THR B O 1
ATOM 2278 N N . ILE B 1 22 ? 5.613 -41 -1.76 1 95.06 22 ILE B N 1
ATOM 2279 C CA . ILE B 1 22 ? 5.438 -39.656 -1.262 1 95.06 22 ILE B CA 1
ATOM 2280 C C . ILE B 1 22 ? 4.098 -39.531 -0.541 1 95.06 22 ILE B C 1
ATOM 2282 O O . ILE B 1 22 ? 3.049 -39.844 -1.108 1 95.06 22 ILE B O 1
ATOM 2286 N N . LYS B 1 23 ? 4.168 -39.094 0.69 1 95.06 23 LYS B N 1
ATOM 2287 C CA . LYS B 1 23 ? 2.965 -38.906 1.495 1 95.06 23 LYS B CA 1
ATOM 2288 C C . LYS B 1 23 ? 2.695 -37.438 1.743 1 95.06 23 LYS B C 1
ATOM 2290 O O . LYS B 1 23 ? 3.617 -36.656 2.053 1 95.06 23 LYS B O 1
ATOM 2295 N N . CYS B 1 24 ? 1.502 -37.031 1.514 1 94.19 24 CYS B N 1
ATOM 2296 C CA . CYS B 1 24 ? 1.072 -35.656 1.75 1 94.19 24 CYS B CA 1
ATOM 2297 C C . CYS B 1 24 ? -0.379 -35.594 2.211 1 94.19 24 CYS B C 1
ATOM 2299 O O . CYS B 1 24 ? -1.293 -35.844 1.421 1 94.19 24 CYS B O 1
ATOM 2301 N N . GLY B 1 25 ? -0.541 -35.125 3.404 1 89.62 25 GLY B N 1
ATOM 2302 C CA . GLY B 1 25 ? -1.891 -35.188 3.943 1 89.62 25 GLY B CA 1
ATOM 2303 C C . GLY B 1 25 ? -2.492 -36.594 3.871 1 89.62 25 GLY B C 1
ATOM 2304 O O . GLY B 1 25 ? -1.897 -37.562 4.359 1 89.62 25 GLY B O 1
ATOM 2305 N N . ASN B 1 26 ? -3.707 -36.656 3.174 1 88.31 26 ASN B N 1
ATOM 2306 C CA . ASN B 1 26 ? -4.414 -37.906 3.07 1 88.31 26 ASN B CA 1
ATOM 2307 C C . ASN B 1 26 ? -4.09 -38.625 1.763 1 88.31 26 ASN B C 1
ATOM 2309 O O . ASN B 1 26 ? -4.707 -39.656 1.437 1 88.31 26 ASN B O 1
ATOM 2313 N N . LYS B 1 27 ? -3.119 -38.156 1.065 1 93.12 27 LYS B N 1
ATOM 2314 C CA . LYS B 1 27 ? -2.789 -38.75 -0.226 1 93.12 27 LYS B CA 1
ATOM 2315 C C . LYS B 1 27 ? -1.434 -39.438 -0.178 1 93.12 27 LYS B C 1
ATOM 2317 O O . LYS B 1 27 ? -0.516 -38.969 0.506 1 93.12 27 LYS B O 1
ATOM 2322 N N . VAL B 1 28 ? -1.415 -40.562 -0.815 1 95.31 28 VAL B N 1
ATOM 2323 C CA . VAL B 1 28 ? -0.194 -41.344 -0.956 1 95.31 28 VAL B CA 1
ATOM 2324 C C . VAL B 1 28 ? 0.124 -41.562 -2.436 1 95.31 28 VAL B C 1
ATOM 2326 O O . VAL B 1 28 ? -0.727 -42 -3.201 1 95.31 28 VAL B O 1
ATOM 2329 N N . PHE B 1 29 ? 1.368 -41.219 -2.812 1 96.12 29 PHE B N 1
ATOM 2330 C CA . PHE B 1 29 ? 1.791 -41.344 -4.203 1 96.12 29 PHE B CA 1
ATOM 2331 C C . PHE B 1 29 ? 2.939 -42.312 -4.344 1 96.12 29 PHE B C 1
ATOM 2333 O O . PHE B 1 29 ? 4.008 -42.125 -3.756 1 96.12 29 PHE B O 1
ATOM 2340 N N . ARG B 1 30 ? 2.645 -43.406 -5.105 1 96.06 30 ARG B N 1
ATOM 2341 C CA . ARG B 1 30 ? 3.713 -44.312 -5.469 1 96.06 30 ARG B CA 1
ATOM 2342 C C . ARG B 1 30 ? 4.438 -43.844 -6.727 1 96.06 30 ARG B C 1
ATOM 2344 O O . ARG B 1 30 ? 3.859 -43.844 -7.816 1 96.06 30 ARG B O 1
ATOM 2351 N N . VAL B 1 31 ? 5.727 -43.469 -6.504 1 96.75 31 VAL B N 1
ATOM 2352 C CA . VAL B 1 31 ? 6.449 -42.844 -7.609 1 96.75 31 VAL B CA 1
ATOM 2353 C C . VAL B 1 31 ? 7.785 -43.562 -7.82 1 96.75 31 VAL B C 1
ATOM 2355 O O . VAL B 1 31 ? 8.094 -44.531 -7.129 1 96.75 31 VAL B O 1
ATOM 2358 N N . HIS B 1 32 ? 8.484 -43.281 -8.852 1 94.5 32 HIS B N 1
ATOM 2359 C CA . HIS B 1 32 ? 9.766 -43.875 -9.219 1 94.5 32 HIS B CA 1
ATOM 2360 C C . HIS B 1 32 ? 10.914 -42.875 -9.023 1 94.5 32 HIS B C 1
ATOM 2362 O O . HIS B 1 32 ? 10.883 -41.781 -9.562 1 94.5 32 HIS B O 1
ATOM 2368 N N . ARG B 1 33 ? 11.93 -43.281 -8.312 1 92.88 33 ARG B N 1
ATOM 2369 C CA . ARG B 1 33 ? 13.078 -42.438 -7.992 1 92.88 33 ARG B CA 1
ATOM 2370 C C . ARG B 1 33 ? 13.711 -41.875 -9.258 1 92.88 33 ARG B C 1
ATOM 2372 O O . ARG B 1 33 ? 14.055 -40.688 -9.305 1 92.88 33 ARG B O 1
ATOM 2379 N N . ASN B 1 34 ? 13.828 -42.625 -10.234 1 92.75 34 ASN B N 1
ATOM 2380 C CA . ASN B 1 34 ? 14.5 -42.25 -11.469 1 92.75 34 ASN B CA 1
ATOM 2381 C C . ASN B 1 34 ? 13.703 -41.188 -12.227 1 92.75 34 ASN B C 1
ATOM 2383 O O . ASN B 1 34 ? 14.25 -40.469 -13.078 1 92.75 34 ASN B O 1
ATOM 2387 N N . VAL B 1 35 ? 12.445 -41.094 -11.922 1 94.44 35 VAL B N 1
ATOM 2388 C CA . VAL B 1 35 ? 11.609 -40.094 -12.57 1 94.44 35 VAL B CA 1
ATOM 2389 C C . VAL B 1 35 ? 11.586 -38.812 -11.727 1 94.44 35 VAL B C 1
ATOM 2391 O O . VAL B 1 35 ? 11.875 -37.719 -12.227 1 94.44 35 VAL B O 1
ATOM 2394 N N . VAL B 1 36 ? 11.359 -38.938 -10.5 1 95.25 36 VAL B N 1
ATOM 2395 C CA . VAL B 1 36 ? 11.094 -37.812 -9.617 1 95.25 36 VAL B CA 1
ATOM 2396 C C . VAL B 1 36 ? 12.414 -37.156 -9.195 1 95.25 36 VAL B C 1
ATOM 2398 O O . VAL B 1 36 ? 12.578 -35.938 -9.273 1 95.25 36 VAL B O 1
ATOM 2401 N N . CYS B 1 37 ? 13.43 -37.906 -8.797 1 92.31 37 CYS B N 1
ATOM 2402 C CA . CYS B 1 37 ? 14.648 -37.375 -8.18 1 92.31 37 CYS B CA 1
ATOM 2403 C C . CYS B 1 37 ? 15.594 -36.812 -9.227 1 92.31 37 CYS B C 1
ATOM 2405 O O . CYS B 1 37 ? 16.422 -35.938 -8.93 1 92.31 37 CYS B O 1
ATOM 2407 N N . LEU B 1 38 ? 15.445 -37.25 -10.445 1 94.31 38 LEU B N 1
ATOM 2408 C CA . LEU B 1 38 ? 16.297 -36.688 -11.508 1 94.31 38 LEU B CA 1
ATOM 2409 C C . LEU B 1 38 ? 15.812 -35.312 -11.938 1 94.31 38 LEU B C 1
ATOM 2411 O O . LEU B 1 38 ? 16.547 -34.594 -12.602 1 94.31 38 LEU B O 1
ATOM 2415 N N . GLN B 1 39 ? 14.617 -35.031 -11.531 1 96.31 39 GLN B N 1
ATOM 2416 C CA . GLN B 1 39 ? 14.016 -33.781 -12 1 96.31 39 GLN B CA 1
ATOM 2417 C C . GLN B 1 39 ? 13.875 -32.781 -10.867 1 96.31 39 GLN B C 1
ATOM 2419 O O . GLN B 1 39 ? 13.391 -31.656 -11.07 1 96.31 39 GLN B O 1
ATOM 2424 N N . SER B 1 40 ? 14.297 -33.031 -9.719 1 96.69 40 SER B N 1
ATOM 2425 C CA . SER B 1 40 ? 14.203 -32.156 -8.562 1 96.69 40 SER B CA 1
ATOM 2426 C C . SER B 1 40 ? 15.32 -32.438 -7.562 1 96.69 40 SER B C 1
ATOM 2428 O O . SER B 1 40 ? 15.328 -33.469 -6.922 1 96.69 40 SER B O 1
ATOM 2430 N N . ARG B 1 41 ? 16.172 -31.438 -7.332 1 94.25 41 ARG B N 1
ATOM 2431 C CA . ARG B 1 41 ? 17.297 -31.609 -6.406 1 94.25 41 ARG B CA 1
ATOM 2432 C C . ARG B 1 41 ? 16.797 -31.75 -4.973 1 94.25 41 ARG B C 1
ATOM 2434 O O . ARG B 1 41 ? 17.234 -32.656 -4.25 1 94.25 41 ARG B O 1
ATOM 2441 N N . PRO B 1 42 ? 15.891 -30.906 -4.559 1 93.5 42 PRO B N 1
ATOM 2442 C CA . PRO B 1 42 ? 15.406 -31.062 -3.188 1 93.5 42 PRO B CA 1
ATOM 2443 C C . PRO B 1 42 ? 14.742 -32.406 -2.938 1 93.5 42 PRO B C 1
ATOM 2445 O O . PRO B 1 42 ? 14.906 -33 -1.86 1 93.5 42 PRO B O 1
ATOM 2448 N N . LEU B 1 43 ? 14.016 -32.938 -3.914 1 91.69 43 LEU B N 1
ATOM 2449 C CA . LEU B 1 43 ? 13.398 -34.25 -3.744 1 91.69 43 LEU B CA 1
ATOM 2450 C C . LEU B 1 43 ? 14.461 -35.344 -3.721 1 91.69 43 LEU B C 1
ATOM 2452 O O . LEU B 1 43 ? 14.352 -36.281 -2.949 1 91.69 43 LEU B O 1
ATOM 2456 N N . ALA B 1 44 ? 15.469 -35.188 -4.551 1 91.56 44 ALA B N 1
ATOM 2457 C CA . ALA B 1 44 ? 16.594 -36.125 -4.547 1 91.56 44 ALA B CA 1
ATOM 2458 C C . ALA B 1 44 ? 17.297 -36.125 -3.195 1 91.56 44 ALA B C 1
ATOM 2460 O O . ALA B 1 44 ? 17.688 -37.188 -2.697 1 91.56 44 ALA B O 1
ATOM 2461 N N . ALA B 1 45 ? 17.406 -34.969 -2.654 1 89.31 45 ALA B N 1
ATOM 2462 C CA . ALA B 1 45 ? 18.125 -34.812 -1.386 1 89.31 45 ALA B CA 1
ATOM 2463 C C . ALA B 1 45 ? 17.406 -35.562 -0.266 1 89.31 45 ALA B C 1
ATOM 2465 O O . ALA B 1 45 ? 18.031 -36.062 0.665 1 89.31 45 ALA B O 1
ATOM 2466 N N . HIS B 1 46 ? 16.125 -35.625 -0.361 1 84.5 46 HIS B N 1
ATOM 2467 C CA . HIS B 1 46 ? 15.336 -36.375 0.627 1 84.5 46 HIS B CA 1
ATOM 2468 C C . HIS B 1 46 ? 15.688 -37.844 0.607 1 84.5 46 HIS B C 1
ATOM 2470 O O . HIS B 1 46 ? 15.625 -38.531 1.641 1 84.5 46 HIS B O 1
ATOM 2476 N N . VAL B 1 47 ? 16.078 -38.375 -0.565 1 83.75 47 VAL B N 1
ATOM 2477 C CA . VAL B 1 47 ? 16.297 -39.812 -0.746 1 83.75 47 VAL B CA 1
ATOM 2478 C C . VAL B 1 47 ? 17.781 -40.156 -0.634 1 83.75 47 VAL B C 1
ATOM 2480 O O . VAL B 1 47 ? 18.156 -41.25 -0.186 1 83.75 47 VAL B O 1
ATOM 2483 N N . ASP B 1 48 ? 18.562 -39.25 -1.141 1 79.06 48 ASP B N 1
ATOM 2484 C CA . ASP B 1 48 ? 20 -39.5 -1.168 1 79.06 48 ASP B CA 1
ATOM 2485 C C . ASP B 1 48 ? 20.625 -39.281 0.206 1 79.06 48 ASP B C 1
ATOM 2487 O O . ASP B 1 48 ? 21.703 -39.812 0.504 1 79.06 48 ASP B O 1
ATOM 2491 N N . GLY B 1 49 ? 20 -38.438 0.926 1 68 49 GLY B N 1
ATOM 2492 C CA . GLY B 1 49 ? 20.594 -38.156 2.223 1 68 49 GLY B CA 1
ATOM 2493 C C . GLY B 1 49 ? 20.516 -39.344 3.188 1 68 49 GLY B C 1
ATOM 2494 O O . GLY B 1 49 ? 19.875 -40.344 2.887 1 68 49 GLY B O 1
ATOM 2495 N N . ALA B 1 50 ? 21.359 -39.375 4.047 1 61.5 50 ALA B N 1
ATOM 2496 C CA . ALA B 1 50 ? 21.5 -40.375 5.125 1 61.5 50 ALA B CA 1
ATOM 2497 C C . ALA B 1 50 ? 20.266 -40.375 6.023 1 61.5 50 ALA B C 1
ATOM 2499 O O . ALA B 1 50 ? 20.266 -40.938 7.109 1 61.5 50 ALA B O 1
ATOM 2500 N N . PHE B 1 51 ? 19.312 -39.812 5.34 1 60.06 51 PHE B N 1
ATOM 2501 C CA . PHE B 1 51 ? 18.156 -39.656 6.215 1 60.06 51 PHE B CA 1
ATOM 2502 C C . PHE B 1 51 ? 17.25 -40.875 6.129 1 60.06 51 PHE B C 1
ATOM 2504 O O . PHE B 1 51 ? 17.344 -41.656 5.195 1 60.06 51 PHE B O 1
ATOM 2511 N N . LEU B 1 52 ? 16.578 -41.125 7.191 1 59.47 52 LEU B N 1
ATOM 2512 C CA . LEU B 1 52 ? 15.609 -42.188 7.355 1 59.47 52 LEU B CA 1
ATOM 2513 C C . LEU B 1 52 ? 14.781 -42.375 6.09 1 59.47 52 LEU B C 1
ATOM 2515 O O . LEU B 1 52 ? 14.445 -43.5 5.715 1 59.47 52 LEU B O 1
ATOM 2519 N N . GLU B 1 53 ? 14.602 -41.281 5.336 1 62.78 53 GLU B N 1
ATOM 2520 C CA . GLU B 1 53 ? 13.805 -41.344 4.117 1 62.78 53 GLU B CA 1
ATOM 2521 C C . GLU B 1 53 ? 14.508 -42.125 3.025 1 62.78 53 GLU B C 1
ATOM 2523 O O . GLU B 1 53 ? 13.859 -42.844 2.25 1 62.78 53 GLU B O 1
ATOM 2528 N N . ALA B 1 54 ? 15.789 -42 3.064 1 65.69 54 ALA B N 1
ATOM 2529 C CA . ALA B 1 54 ? 16.594 -42.75 2.092 1 65.69 54 ALA B CA 1
ATOM 2530 C C . ALA B 1 54 ? 16.453 -44.25 2.311 1 65.69 54 ALA B C 1
ATOM 2532 O O . ALA B 1 54 ? 16.375 -45.031 1.348 1 65.69 54 ALA B O 1
ATOM 2533 N N . LEU B 1 55 ? 16.281 -44.531 3.564 1 66.81 55 LEU B N 1
ATOM 2534 C CA . LEU B 1 55 ? 16.219 -45.938 3.926 1 66.81 55 LEU B CA 1
ATOM 2535 C C . LEU B 1 55 ? 14.812 -46.5 3.695 1 66.81 55 LEU B C 1
ATOM 2537 O O . LEU B 1 55 ? 14.656 -47.625 3.221 1 66.81 55 LEU B O 1
ATOM 2541 N N . THR B 1 56 ? 13.812 -45.719 3.971 1 75.31 56 THR B N 1
ATOM 2542 C CA . THR B 1 56 ? 12.43 -46.188 3.951 1 75.31 56 THR B CA 1
ATOM 2543 C C . THR B 1 56 ? 11.812 -46.031 2.568 1 75.31 56 THR B C 1
ATOM 2545 O O . THR B 1 56 ? 10.797 -46.625 2.25 1 75.31 56 THR B O 1
ATOM 2548 N N . GLY B 1 57 ? 12.453 -45.25 1.833 1 85.62 57 GLY B N 1
ATOM 2549 C CA . GLY B 1 57 ? 11.859 -44.938 0.538 1 85.62 57 GLY B CA 1
ATOM 2550 C C . GLY B 1 57 ? 10.586 -44.125 0.64 1 85.62 57 GLY B C 1
ATOM 2551 O O . GLY B 1 57 ? 9.641 -44.344 -0.118 1 85.62 57 GLY B O 1
ATOM 2552 N N . GLU B 1 58 ? 10.539 -43.406 1.684 1 90.06 58 GLU B N 1
ATOM 2553 C CA . GLU B 1 58 ? 9.328 -42.594 1.902 1 90.06 58 GLU B CA 1
ATOM 2554 C C . GLU B 1 58 ? 9.672 -41.125 2.127 1 90.06 58 GLU B C 1
ATOM 2556 O O . GLU B 1 58 ? 10.602 -40.812 2.873 1 90.06 58 GLU B O 1
ATOM 2561 N N . ILE B 1 59 ? 9.008 -40.219 1.413 1 91 59 ILE B N 1
ATOM 2562 C CA . ILE B 1 59 ? 9.094 -38.781 1.629 1 91 59 ILE B CA 1
ATOM 2563 C C . ILE B 1 59 ? 7.781 -38.281 2.213 1 91 59 ILE B C 1
ATOM 2565 O O . ILE B 1 59 ? 6.707 -38.531 1.658 1 91 59 ILE B O 1
ATOM 2569 N N . ASN B 1 60 ? 7.855 -37.625 3.346 1 90.25 60 ASN B N 1
ATOM 2570 C CA . ASN B 1 60 ? 6.684 -37 3.955 1 90.25 60 ASN B CA 1
ATOM 2571 C C . ASN B 1 60 ? 6.676 -35.5 3.748 1 90.25 60 ASN B C 1
ATOM 2573 O O . ASN B 1 60 ? 7.656 -34.812 4.059 1 90.25 60 ASN B O 1
ATOM 2577 N N . LEU B 1 61 ? 5.57 -35 3.145 1 91.25 61 LEU B N 1
ATOM 2578 C CA . LEU B 1 61 ? 5.395 -33.562 2.891 1 91.25 61 LEU B CA 1
ATOM 2579 C C . LEU B 1 61 ? 4.184 -33.031 3.643 1 91.25 61 LEU B C 1
ATOM 2581 O O . LEU B 1 61 ? 3.209 -32.594 3.025 1 91.25 61 LEU B O 1
ATOM 2585 N N . PRO B 1 62 ? 4.309 -32.844 4.914 1 89.12 62 PRO B N 1
ATOM 2586 C CA . PRO B 1 62 ? 3.137 -32.531 5.73 1 89.12 62 PRO B CA 1
ATOM 2587 C C . PRO B 1 62 ? 2.658 -31.094 5.535 1 89.12 62 PRO B C 1
ATOM 2589 O O . PRO B 1 62 ? 1.481 -30.797 5.75 1 89.12 62 PRO B O 1
ATOM 2592 N N . ASP B 1 63 ? 3.461 -30.203 5.059 1 87.5 63 ASP B N 1
ATOM 2593 C CA . ASP B 1 63 ? 3.125 -28.781 4.996 1 87.5 63 ASP B CA 1
ATOM 2594 C C . ASP B 1 63 ? 2.6 -28.406 3.611 1 87.5 63 ASP B C 1
ATOM 2596 O O . ASP B 1 63 ? 2.16 -27.266 3.398 1 87.5 63 ASP B O 1
ATOM 2600 N N . ASP B 1 64 ? 2.637 -29.391 2.711 1 90.31 64 ASP B N 1
ATOM 2601 C CA . ASP B 1 64 ? 2.242 -29.094 1.34 1 90.31 64 ASP B CA 1
ATOM 2602 C C . ASP B 1 64 ? 0.785 -29.469 1.089 1 90.31 64 ASP B C 1
ATOM 2604 O O . ASP B 1 64 ? 0.223 -30.297 1.809 1 90.31 64 ASP B O 1
ATOM 2608 N N . HIS B 1 65 ? 0.173 -28.766 0.139 1 89.5 65 HIS B N 1
ATOM 2609 C CA . HIS B 1 65 ? -1.201 -29.062 -0.251 1 89.5 65 HIS B CA 1
ATOM 2610 C C . HIS B 1 65 ? -1.266 -30.297 -1.154 1 89.5 65 HIS B C 1
ATOM 2612 O O . HIS B 1 65 ? -0.675 -30.312 -2.236 1 89.5 65 HIS B O 1
ATOM 2618 N N . PRO B 1 66 ? -2.039 -31.297 -0.776 1 93.31 66 PRO B N 1
ATOM 2619 C CA . PRO B 1 66 ? -2.035 -32.562 -1.509 1 93.31 66 PRO B CA 1
ATOM 2620 C C . PRO B 1 66 ? -2.451 -32.406 -2.969 1 93.31 66 PRO B C 1
ATOM 2622 O O . PRO B 1 66 ? -1.877 -33.031 -3.852 1 93.31 66 PRO B O 1
ATOM 2625 N N . ALA B 1 67 ? -3.477 -31.562 -3.209 1 93.44 67 ALA B N 1
ATOM 2626 C CA . ALA B 1 67 ? -3.959 -31.359 -4.574 1 93.44 67 ALA B CA 1
ATOM 2627 C C . ALA B 1 67 ? -2.881 -30.734 -5.457 1 93.44 67 ALA B C 1
ATOM 2629 O O . ALA B 1 67 ? -2.824 -31 -6.66 1 93.44 67 ALA B O 1
ATOM 2630 N N . ILE B 1 68 ? -2.049 -29.922 -4.891 1 96.25 68 ILE B N 1
ATOM 2631 C CA . ILE B 1 68 ? -0.982 -29.266 -5.637 1 96.25 68 ILE B CA 1
ATOM 2632 C C . ILE B 1 68 ? 0.172 -30.234 -5.855 1 96.25 68 ILE B C 1
ATOM 2634 O O . ILE B 1 68 ? 0.747 -30.297 -6.941 1 96.25 68 ILE B O 1
ATOM 2638 N N . VAL B 1 69 ? 0.509 -31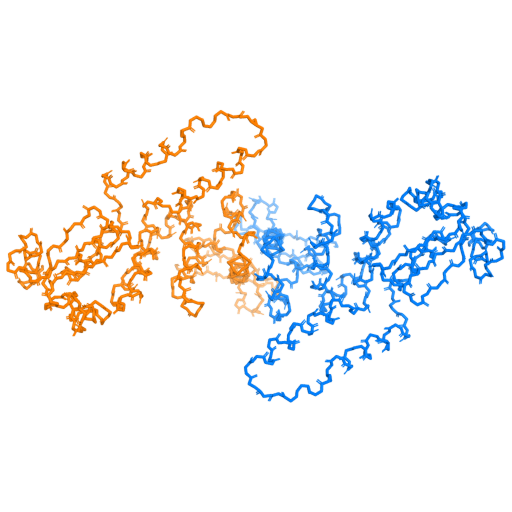.062 -4.84 1 96.62 69 VAL B N 1
ATOM 2639 C CA . VAL B 1 69 ? 1.555 -32.062 -4.953 1 96.62 69 VAL B CA 1
ATOM 2640 C C . VAL B 1 69 ? 1.213 -33.031 -6.082 1 96.62 69 VAL B C 1
ATOM 2642 O O . VAL B 1 69 ? 2.084 -33.438 -6.867 1 96.62 69 VAL B O 1
ATOM 2645 N N . GLU B 1 70 ? -0.041 -33.375 -6.133 1 96.31 70 GLU B N 1
ATOM 2646 C CA . GLU B 1 70 ? -0.494 -34.281 -7.199 1 96.31 70 GLU B CA 1
ATOM 2647 C C . GLU B 1 70 ? -0.192 -33.688 -8.578 1 96.31 70 GLU B C 1
ATOM 2649 O O . GLU B 1 70 ? 0.234 -34.406 -9.484 1 96.31 70 GLU B O 1
ATOM 2654 N N . ARG B 1 71 ? -0.382 -32.438 -8.734 1 97.44 71 ARG B N 1
ATOM 2655 C CA . ARG B 1 71 ? -0.147 -31.75 -10.008 1 97.44 71 ARG B CA 1
ATOM 2656 C C . ARG B 1 71 ? 1.342 -31.703 -10.328 1 97.44 71 ARG B C 1
ATOM 2658 O O . ARG B 1 71 ? 1.731 -31.812 -11.492 1 97.44 71 ARG B O 1
ATOM 2665 N N . ILE B 1 72 ? 2.164 -31.547 -9.328 1 98 72 ILE B N 1
ATOM 2666 C CA . ILE B 1 72 ? 3.609 -31.531 -9.516 1 98 72 ILE B CA 1
ATOM 2667 C C . ILE B 1 72 ? 4.086 -32.906 -9.977 1 98 72 ILE B C 1
ATOM 2669 O O . ILE B 1 72 ? 4.848 -33.031 -10.938 1 98 72 ILE B O 1
ATOM 2673 N N . ILE B 1 73 ? 3.574 -33.969 -9.297 1 97.19 73 ILE B N 1
ATOM 2674 C CA . ILE B 1 73 ? 3.943 -35.312 -9.648 1 97.19 73 ILE B CA 1
ATOM 2675 C C . ILE B 1 73 ? 3.506 -35.625 -11.078 1 97.19 73 ILE B C 1
ATOM 2677 O O . ILE B 1 73 ? 4.273 -36.188 -11.859 1 97.19 73 ILE B O 1
ATOM 2681 N N . LYS B 1 74 ? 2.27 -35.25 -11.422 1 96.62 74 LYS B N 1
ATOM 2682 C CA . LYS B 1 74 ? 1.773 -35.438 -12.781 1 96.62 74 LYS B CA 1
ATOM 2683 C C . LYS B 1 74 ? 2.693 -34.781 -13.805 1 96.62 74 LYS B C 1
ATOM 2685 O O . LYS B 1 74 ? 2.98 -35.375 -14.852 1 96.62 74 LYS B O 1
ATOM 2690 N N . PHE B 1 75 ? 3.129 -33.625 -13.531 1 97.81 75 PHE B N 1
ATOM 2691 C CA . PHE B 1 75 ? 4.035 -32.938 -14.422 1 97.81 75 PHE B CA 1
ATOM 2692 C C . PHE B 1 75 ? 5.328 -33.719 -14.609 1 97.81 75 PHE B C 1
ATOM 2694 O O . PHE B 1 75 ? 5.848 -33.812 -15.727 1 97.81 75 PHE B O 1
ATOM 2701 N N . LEU B 1 76 ? 5.898 -34.25 -13.555 1 97 76 LEU B N 1
ATOM 2702 C CA . LEU B 1 76 ? 7.168 -34.969 -13.625 1 97 76 LEU B CA 1
ATOM 2703 C C . LEU B 1 76 ? 7.062 -36.188 -14.539 1 97 76 LEU B C 1
ATOM 2705 O O . LEU B 1 76 ? 8.055 -36.594 -15.133 1 97 76 LEU B O 1
ATOM 2709 N N . TYR B 1 77 ? 5.844 -36.688 -14.711 1 96.44 77 TYR B N 1
ATOM 2710 C CA . TYR B 1 77 ? 5.66 -37.875 -15.531 1 96.44 77 TYR B CA 1
ATOM 2711 C C . TYR B 1 77 ? 5.176 -37.5 -16.922 1 96.44 77 TYR B C 1
ATOM 2713 O O . TYR B 1 77 ? 5.5 -38.188 -17.906 1 96.44 77 TYR B O 1
ATOM 2721 N N . THR B 1 78 ? 4.379 -36.406 -17.078 1 95.5 78 THR B N 1
ATOM 2722 C CA . THR B 1 78 ? 3.672 -36.188 -18.328 1 95.5 78 THR B CA 1
ATOM 2723 C C . THR B 1 78 ? 4.152 -34.906 -18.984 1 95.5 78 THR B C 1
ATOM 2725 O O . THR B 1 78 ? 3.895 -34.656 -20.172 1 95.5 78 THR B O 1
ATOM 2728 N N . GLY B 1 79 ? 4.793 -34 -18.234 1 96.06 79 GLY B N 1
ATOM 2729 C CA . GLY B 1 79 ? 5.219 -32.719 -18.75 1 96.06 79 GLY B CA 1
ATOM 2730 C C . GLY B 1 79 ? 4.125 -31.672 -18.703 1 96.06 79 GLY B C 1
ATOM 2731 O O . GLY B 1 79 ? 4.289 -30.578 -19.234 1 96.06 79 GLY B O 1
ATOM 2732 N N . ASP B 1 80 ? 2.979 -32.031 -18.047 1 96.94 80 ASP B N 1
ATOM 2733 C CA . ASP B 1 80 ? 1.851 -31.125 -17.953 1 96.94 80 ASP B CA 1
ATOM 2734 C C . ASP B 1 80 ? 1.115 -31.281 -16.625 1 96.94 80 ASP B C 1
ATOM 2736 O O . ASP B 1 80 ? 1.379 -32.219 -15.883 1 96.94 80 ASP B O 1
ATOM 2740 N N . PHE B 1 81 ? 0.304 -30.297 -16.266 1 97.31 81 PHE B N 1
ATOM 2741 C CA . PHE B 1 81 ? -0.572 -30.375 -15.109 1 97.31 81 PHE B CA 1
ATOM 2742 C C . PHE B 1 81 ? -1.914 -29.719 -15.391 1 97.31 81 PHE B C 1
ATOM 2744 O O . PHE B 1 81 ? -2.014 -28.859 -16.266 1 97.31 81 PHE B O 1
ATOM 2751 N N . ASP B 1 82 ? -2.93 -30.141 -14.719 1 96.44 82 ASP B N 1
ATOM 2752 C CA . ASP B 1 82 ? -4.266 -29.562 -14.891 1 96.44 82 ASP B CA 1
ATOM 2753 C C . ASP B 1 82 ? -4.449 -28.328 -14.016 1 96.44 82 ASP B C 1
ATOM 2755 O O . ASP B 1 82 ? -4.457 -28.422 -12.789 1 96.44 82 ASP B O 1
ATOM 2759 N N . ALA B 1 83 ? -4.684 -27.188 -14.664 1 96.19 83 ALA B N 1
ATOM 2760 C CA . ALA B 1 83 ? -4.828 -25.938 -13.93 1 96.19 83 ALA B CA 1
ATOM 2761 C C . ALA B 1 83 ? -6.273 -25.734 -13.484 1 96.19 83 ALA B C 1
ATOM 2763 O O . ALA B 1 83 ? -6.559 -24.828 -12.688 1 96.19 83 ALA B O 1
ATOM 2764 N N . THR B 1 84 ? -7.172 -26.5 -13.898 1 93.69 84 THR B N 1
ATOM 2765 C CA . THR B 1 84 ? -8.586 -26.406 -13.539 1 93.69 84 THR B CA 1
ATOM 2766 C C . THR B 1 84 ? -8.922 -27.391 -12.414 1 93.69 84 THR B C 1
ATOM 2768 O O . THR B 1 84 ? -8.531 -28.562 -12.469 1 93.69 84 THR B O 1
ATOM 2771 N N . PRO B 1 85 ? -9.547 -26.812 -11.445 1 92 85 PRO B N 1
ATOM 2772 C CA . PRO B 1 85 ? -9.922 -27.734 -10.367 1 92 85 PRO B CA 1
ATOM 2773 C C . PRO B 1 85 ? -10.93 -28.797 -10.82 1 92 85 PRO B C 1
ATOM 2775 O O . PRO B 1 85 ? -11.805 -28.5 -11.641 1 92 85 PRO B O 1
ATOM 2778 N N . SER B 1 86 ? -10.812 -29.953 -10.258 1 88.38 86 SER B N 1
ATOM 2779 C CA . SER B 1 86 ? -11.781 -31.016 -10.508 1 88.38 86 SER B CA 1
ATOM 2780 C C . SER B 1 86 ? -13.078 -30.766 -9.742 1 88.38 86 SER B C 1
ATOM 2782 O O . SER B 1 86 ? -13.125 -29.922 -8.836 1 88.38 86 SER B O 1
ATOM 2784 N N . ILE B 1 87 ? -14.109 -31.422 -10.141 1 83.5 87 ILE B N 1
ATOM 2785 C CA . ILE B 1 87 ? -15.406 -31.297 -9.477 1 83.5 87 ILE B CA 1
ATOM 2786 C C . ILE B 1 87 ? -15.258 -31.672 -8 1 83.5 87 ILE B C 1
ATOM 2788 O O . ILE B 1 87 ? -15.82 -31 -7.129 1 83.5 87 ILE B O 1
ATOM 2792 N N . ASP B 1 88 ? -14.484 -32.688 -7.75 1 80.88 88 ASP B N 1
ATOM 2793 C CA . ASP B 1 88 ? -14.258 -33.125 -6.379 1 80.88 88 ASP B CA 1
ATOM 2794 C C . ASP B 1 88 ? -13.547 -32.062 -5.562 1 80.88 88 ASP B C 1
ATOM 2796 O O . ASP B 1 88 ? -13.859 -31.859 -4.391 1 80.88 88 ASP B O 1
ATOM 2800 N N . GLU B 1 89 ? -12.648 -31.422 -6.176 1 84.56 89 GLU B N 1
ATOM 2801 C CA . GLU B 1 89 ? -11.898 -30.359 -5.512 1 84.56 89 GLU B CA 1
ATOM 2802 C C . GLU B 1 89 ? -12.789 -29.156 -5.211 1 84.56 89 GLU B C 1
ATOM 2804 O O . GLU B 1 89 ? -12.641 -28.516 -4.176 1 84.56 89 GLU B O 1
ATOM 2809 N N . ILE B 1 90 ? -13.695 -28.891 -6.105 1 78.56 90 ILE B N 1
ATOM 2810 C CA . ILE B 1 90 ? -14.625 -27.781 -5.93 1 78.56 90 ILE B CA 1
ATOM 2811 C C . ILE B 1 90 ? -15.578 -28.094 -4.77 1 78.56 90 ILE B C 1
ATOM 2813 O O . ILE B 1 90 ? -15.844 -27.219 -3.941 1 78.56 90 ILE B O 1
ATOM 2817 N N . VAL B 1 91 ? -15.984 -29.297 -4.715 1 74.69 91 VAL B N 1
ATOM 2818 C CA . VAL B 1 91 ? -16.938 -29.719 -3.689 1 74.69 91 VAL B CA 1
ATOM 2819 C C . VAL B 1 91 ? -16.25 -29.719 -2.324 1 74.69 91 VAL B C 1
ATOM 2821 O O . VAL B 1 91 ? -16.844 -29.297 -1.327 1 74.69 91 VAL B O 1
ATOM 2824 N N . GLU B 1 92 ? -15.078 -30.156 -2.258 1 71.81 92 GLU B N 1
ATOM 2825 C CA . GLU B 1 92 ? -14.328 -30.203 -1.005 1 71.81 92 GLU B CA 1
ATOM 2826 C C . GLU B 1 92 ? -14.078 -28.797 -0.472 1 71.81 92 GLU B C 1
ATOM 2828 O O . GLU B 1 92 ? -14.156 -28.547 0.735 1 71.81 92 GLU B O 1
ATOM 2833 N N . ASP B 1 93 ? -13.758 -27.953 -1.345 1 66.44 93 ASP B N 1
ATOM 2834 C CA . ASP B 1 93 ? -13.508 -26.562 -0.986 1 66.44 93 ASP B CA 1
ATOM 2835 C C . ASP B 1 93 ? -14.773 -25.891 -0.43 1 66.44 93 ASP B C 1
ATOM 2837 O O . ASP B 1 93 ? -14.711 -25.156 0.558 1 66.44 93 ASP B O 1
ATOM 2841 N N . ALA B 1 94 ? -15.883 -26.141 -1.119 1 62.09 94 ALA B N 1
ATOM 2842 C CA . ALA B 1 94 ? -17.172 -25.594 -0.688 1 62.09 94 ALA B CA 1
ATOM 2843 C C . ALA B 1 94 ? -17.562 -26.141 0.682 1 62.09 94 ALA B C 1
ATOM 2845 O O . ALA B 1 94 ? -18.109 -25.422 1.516 1 62.09 94 ALA B O 1
ATOM 2846 N N . SER B 1 95 ? -17.281 -27.359 0.884 1 58.91 95 SER B N 1
ATOM 2847 C CA . SER B 1 95 ? -17.609 -28.016 2.145 1 58.91 95 SER B CA 1
ATOM 2848 C C . SER B 1 95 ? -16.797 -27.438 3.299 1 58.91 95 SER B C 1
ATOM 2850 O O . SER B 1 95 ? -17.312 -27.281 4.41 1 58.91 95 SER B O 1
ATOM 2852 N N . ASN B 1 96 ? -15.586 -27.172 3.037 1 58.41 96 ASN B N 1
ATOM 2853 C CA . ASN B 1 96 ? -14.719 -26.594 4.055 1 58.41 96 ASN B CA 1
ATOM 2854 C C . ASN B 1 96 ? -15.156 -25.188 4.438 1 58.41 96 ASN B C 1
ATOM 2856 O O . ASN B 1 96 ? -15.016 -24.781 5.59 1 58.41 96 ASN B O 1
ATOM 2860 N N . LEU B 1 97 ? -15.688 -24.5 3.471 1 54.84 97 LEU B N 1
ATOM 2861 C CA . LEU B 1 97 ? -16.234 -23.172 3.74 1 54.84 97 LEU B CA 1
ATOM 2862 C C . LEU B 1 97 ? -17.469 -23.25 4.617 1 54.84 97 LEU B C 1
ATOM 2864 O O . LEU B 1 97 ? -17.656 -22.438 5.523 1 54.84 97 LEU B O 1
ATOM 2868 N N . TYR B 1 98 ? -18.359 -24.203 4.242 1 47.94 98 TYR B N 1
ATOM 2869 C CA . TYR B 1 98 ? -19.578 -24.406 5 1 47.94 98 TYR B CA 1
ATOM 2870 C C . TYR B 1 98 ? -19.281 -24.859 6.422 1 47.94 98 TYR B C 1
ATOM 2872 O O . TYR B 1 98 ? -19.984 -24.5 7.363 1 47.94 98 TYR B O 1
ATOM 2880 N N . PHE B 1 99 ? -18.406 -25.703 6.629 1 47.25 99 PHE B N 1
ATOM 2881 C CA . PHE B 1 99 ? -18.078 -26.172 7.973 1 47.25 99 PHE B CA 1
ATOM 2882 C C . PHE B 1 99 ? -17.438 -25.047 8.781 1 47.25 99 PHE B C 1
ATOM 2884 O O . PHE B 1 99 ? -17.609 -24.984 10.008 1 47.25 99 PHE B O 1
ATOM 2891 N N . GLN B 1 100 ? -16.656 -24.312 8.211 1 44.91 100 GLN B N 1
ATOM 2892 C CA . GLN B 1 100 ? -16.094 -23.219 8.977 1 44.91 100 GLN B CA 1
ATOM 2893 C C . GLN B 1 100 ? -17.172 -22.188 9.344 1 44.91 100 GLN B C 1
ATOM 2895 O O . GLN B 1 100 ? -16.984 -21.391 10.266 1 44.91 100 GLN B O 1
ATOM 2900 N N . GLU B 1 101 ? -18.188 -22.062 8.594 1 43.97 101 GLU B N 1
ATOM 2901 C CA . GLU B 1 101 ? -19.297 -21.188 8.961 1 43.97 101 GLU B CA 1
ATOM 2902 C C . GLU B 1 101 ? -20.109 -21.797 10.109 1 43.97 101 GLU B C 1
ATOM 2904 O O . GLU B 1 101 ? -21.188 -22.359 9.891 1 43.97 101 GLU B O 1
ATOM 2909 N N . SER B 1 102 ? -19.719 -22.719 10.914 1 40.03 102 SER B N 1
ATOM 2910 C CA . SER B 1 102 ? -20.578 -22.984 12.062 1 40.03 102 SER B CA 1
ATOM 2911 C C . SER B 1 102 ? -21.203 -21.703 12.594 1 40.03 102 SER B C 1
ATOM 2913 O O . SER B 1 102 ? -20.609 -20.625 12.469 1 40.03 102 SER B O 1
ATOM 2915 N N . PRO B 1 103 ? -22.547 -21.844 13.102 1 36.44 103 PRO B N 1
ATOM 2916 C CA . PRO B 1 103 ? -23.344 -20.766 13.664 1 36.44 103 PRO B CA 1
ATOM 2917 C C . PRO B 1 103 ? -22.547 -19.891 14.633 1 36.44 103 PRO B C 1
ATOM 2919 O O . PRO B 1 103 ? -22.188 -20.328 15.727 1 36.44 103 PRO B O 1
ATOM 2922 N N . ILE B 1 104 ? -21.469 -19.359 14.391 1 37.22 104 ILE B N 1
ATOM 2923 C CA . ILE B 1 104 ? -21.156 -18.344 15.391 1 37.22 104 ILE B CA 1
ATOM 2924 C C . ILE B 1 104 ? -22.422 -17.578 15.758 1 37.22 104 ILE B C 1
ATOM 2926 O O . ILE B 1 104 ? -23.109 -17.062 14.875 1 37.22 104 ILE B O 1
ATOM 2930 N N . GLU B 1 105 ? -23.109 -18 16.797 1 35.84 105 GLU B N 1
ATOM 2931 C CA . GLU B 1 105 ? -24 -17.062 17.469 1 35.84 105 GLU B CA 1
ATOM 2932 C C . GLU B 1 105 ? -23.547 -15.625 17.266 1 35.84 105 GLU B C 1
ATOM 2934 O O . GLU B 1 105 ? -22.406 -15.281 17.609 1 35.84 105 GLU B O 1
ATOM 2939 N N . ALA B 1 106 ? -24.016 -14.922 16.266 1 33.47 106 ALA B N 1
ATOM 2940 C CA . ALA B 1 106 ? -23.953 -13.547 15.781 1 33.47 106 ALA B CA 1
ATOM 2941 C C . ALA B 1 106 ? -23.938 -12.555 16.938 1 33.47 106 ALA B C 1
ATOM 2943 O O . ALA B 1 106 ? -24.969 -11.945 17.25 1 33.47 106 ALA B O 1
ATOM 2944 N N . SER B 1 107 ? -23.359 -12.969 18.078 1 34.84 107 SER B N 1
ATOM 2945 C CA . SER B 1 107 ? -23.484 -11.734 18.844 1 34.84 107 SER B CA 1
ATOM 2946 C C . SER B 1 107 ? -22.812 -10.57 18.125 1 34.84 107 SER B C 1
ATOM 2948 O O . SER B 1 107 ? -23.453 -9.562 17.828 1 34.84 107 SER B O 1
ATOM 2950 N N . ASP B 1 108 ? -21.922 -9.641 18.844 1 35.22 108 ASP B N 1
ATOM 2951 C CA . ASP B 1 108 ? -21.547 -8.242 18.656 1 35.22 108 ASP B CA 1
ATOM 2952 C C . ASP B 1 108 ? -20.594 -8.094 17.469 1 35.22 108 ASP B C 1
ATOM 2954 O O . ASP B 1 108 ? -20.078 -9.078 16.938 1 35.22 108 ASP B O 1
ATOM 2958 N N . GLU B 1 109 ? -19.875 -6.848 17.25 1 40.62 109 GLU B N 1
ATOM 2959 C CA . GLU B 1 109 ? -18.953 -6.168 16.328 1 40.62 109 GLU B CA 1
ATOM 2960 C C . GLU B 1 109 ? -17.797 -7.078 15.93 1 40.62 109 GLU B C 1
ATOM 2962 O O . GLU B 1 109 ? -17.172 -6.871 14.883 1 40.62 109 GLU B O 1
ATOM 2967 N N . GLU B 1 110 ? -17.344 -8.008 16.625 1 40.69 110 GLU B N 1
ATOM 2968 C CA . GLU B 1 110 ? -16.203 -8.898 16.453 1 40.69 110 GLU B CA 1
ATOM 2969 C C . GLU B 1 110 ? -16.5 -9.977 15.414 1 40.69 110 GLU B C 1
ATOM 2971 O O . GLU B 1 110 ? -15.586 -10.656 14.945 1 40.69 110 GLU B O 1
ATOM 2976 N N . SER B 1 111 ? -17.656 -10.227 15.164 1 40.75 111 SER B N 1
ATOM 2977 C CA . SER B 1 111 ? -18.062 -11.305 14.266 1 40.75 111 SER B CA 1
ATOM 2978 C C . SER B 1 111 ? -17.812 -10.945 12.812 1 40.75 111 SER B C 1
ATOM 2980 O O . SER B 1 111 ? -17.562 -11.82 11.984 1 40.75 111 SER B O 1
ATOM 2982 N N . THR B 1 112 ? -18.016 -9.719 12.508 1 42.81 112 THR B N 1
ATOM 2983 C CA . THR B 1 112 ? -17.75 -9.344 11.125 1 42.81 112 THR B CA 1
ATOM 2984 C C . THR B 1 112 ? -16.281 -9.492 10.789 1 42.81 112 THR B C 1
ATOM 2986 O O . THR B 1 112 ? -15.914 -9.797 9.648 1 42.81 112 THR B O 1
ATOM 2989 N N . ALA B 1 113 ? -15.383 -9.109 11.656 1 44.75 113 ALA B N 1
ATOM 2990 C CA . ALA B 1 113 ? -13.945 -9.266 11.43 1 44.75 113 ALA B CA 1
ATOM 2991 C C . ALA B 1 113 ? -13.57 -10.734 11.242 1 44.75 113 ALA B C 1
ATOM 2993 O O . ALA B 1 113 ? -12.727 -11.07 10.414 1 44.75 113 ALA B O 1
ATOM 2994 N N . LEU B 1 114 ? -14.148 -11.578 12.039 1 44.56 114 LEU B N 1
ATOM 2995 C CA . LEU B 1 114 ? -13.859 -13.008 11.961 1 44.56 114 LEU B CA 1
ATOM 2996 C C . LEU B 1 114 ? -14.359 -13.594 10.641 1 44.56 114 LEU B C 1
ATOM 2998 O O . LEU B 1 114 ? -13.703 -14.469 10.062 1 44.56 114 LEU B O 1
ATOM 3002 N N . VAL B 1 115 ? -15.5 -13.086 10.219 1 46.91 115 VAL B N 1
ATOM 3003 C CA . VAL B 1 115 ? -16.016 -13.555 8.938 1 46.91 115 VAL B CA 1
ATOM 3004 C C . VAL B 1 115 ? -15.086 -13.094 7.812 1 46.91 115 VAL B C 1
ATOM 3006 O O . VAL B 1 115 ? -14.773 -13.867 6.906 1 46.91 115 VAL B O 1
ATOM 3009 N N . GLU B 1 116 ? -14.703 -11.859 7.934 1 47.81 116 GLU B N 1
ATOM 3010 C CA . GLU B 1 116 ? -13.789 -11.359 6.906 1 47.81 116 GLU B CA 1
ATOM 3011 C C . GLU B 1 116 ? -12.469 -12.117 6.93 1 47.81 116 GLU B C 1
ATOM 3013 O O . GLU B 1 116 ? -11.922 -12.461 5.879 1 47.81 116 GLU B O 1
ATOM 3018 N N . GLU B 1 117 ? -11.961 -12.367 8.125 1 50.69 117 GLU B N 1
ATOM 3019 C CA . GLU B 1 117 ? -10.742 -13.172 8.242 1 50.69 117 GLU B CA 1
ATOM 3020 C C . GLU B 1 117 ? -10.969 -14.594 7.723 1 50.69 117 GLU B C 1
ATOM 3022 O O . GLU B 1 117 ? -10.102 -15.156 7.051 1 50.69 117 GLU B O 1
ATOM 3027 N N . THR B 1 118 ? -12.07 -15.07 8.07 1 47.44 118 THR B N 1
ATOM 3028 C CA . THR B 1 118 ? -12.398 -16.422 7.633 1 47.44 118 THR B CA 1
ATOM 3029 C C . THR B 1 118 ? -12.578 -16.484 6.121 1 47.44 118 THR B C 1
ATOM 3031 O O . THR B 1 118 ? -12.125 -17.422 5.469 1 47.44 118 THR B O 1
ATOM 3034 N N . VAL B 1 119 ? -13.328 -15.508 5.684 1 47.53 119 VAL B N 1
ATOM 3035 C CA . VAL B 1 119 ? -13.484 -15.477 4.234 1 47.53 119 VAL B CA 1
ATOM 3036 C C . VAL B 1 119 ? -12.125 -15.344 3.566 1 47.53 119 VAL B C 1
ATOM 3038 O O . VAL B 1 119 ? -11.852 -16 2.561 1 47.53 119 VAL B O 1
ATOM 3041 N N . PHE B 1 120 ? -11.32 -14.555 4.223 1 50.16 120 PHE B N 1
ATOM 3042 C CA . PHE B 1 120 ? -9.984 -14.398 3.652 1 50.16 120 PHE B CA 1
ATOM 3043 C C . PHE B 1 120 ? -9.195 -15.695 3.756 1 50.16 120 PHE B C 1
ATOM 3045 O O . PHE B 1 120 ? -8.477 -16.078 2.824 1 50.16 120 PHE B O 1
ATOM 3052 N N . GLN B 1 121 ? -9.359 -16.391 4.855 1 52.22 121 GLN B N 1
ATOM 3053 C CA . GLN B 1 121 ? -8.672 -17.672 5.004 1 52.22 121 GLN B CA 1
ATOM 3054 C C . GLN B 1 121 ? -9.203 -18.688 4.008 1 52.22 121 GLN B C 1
ATOM 3056 O O . GLN B 1 121 ? -8.438 -19.469 3.439 1 52.22 121 GLN B O 1
ATOM 3061 N N . VAL B 1 122 ? -10.461 -18.656 3.877 1 50.19 122 VAL B N 1
ATOM 3062 C CA . VAL B 1 122 ? -11.086 -19.609 2.951 1 50.19 122 VAL B CA 1
ATOM 3063 C C . VAL B 1 122 ? -10.711 -19.25 1.517 1 50.19 122 VAL B C 1
ATOM 3065 O O . VAL B 1 122 ? -10.383 -20.125 0.714 1 50.19 122 VAL B O 1
ATOM 3068 N N . VAL B 1 123 ? -10.742 -18.016 1.218 1 52.22 123 VAL B N 1
ATOM 3069 C CA . VAL B 1 123 ? -10.391 -17.531 -0.117 1 52.22 123 VAL B CA 1
ATOM 3070 C C . VAL B 1 123 ? -8.945 -17.922 -0.431 1 52.22 123 VAL B C 1
ATOM 3072 O O . VAL B 1 123 ? -8.633 -18.312 -1.556 1 52.22 123 VAL B O 1
ATOM 3075 N N . ASP B 1 124 ? -8.188 -17.969 0.655 1 56.34 124 ASP B N 1
ATOM 3076 C CA . ASP B 1 124 ? -6.789 -18.312 0.425 1 56.34 124 ASP B CA 1
ATOM 3077 C C . ASP B 1 124 ? -6.625 -19.797 0.117 1 56.34 124 ASP B C 1
ATOM 3079 O O . ASP B 1 124 ? -5.602 -20.219 -0.426 1 56.34 124 ASP B O 1
ATOM 3083 N N . ARG B 1 125 ? -7.777 -20.562 0.37 1 61.62 125 ARG B N 1
ATOM 3084 C CA . ARG B 1 125 ? -7.598 -22 0.196 1 61.62 125 ARG B CA 1
ATOM 3085 C C . ARG B 1 125 ? -8.383 -22.5 -1.012 1 61.62 125 ARG B C 1
ATOM 3087 O O . ARG B 1 125 ? -8.211 -23.656 -1.429 1 61.62 125 ARG B O 1
ATOM 3094 N N . SER B 1 126 ? -9.133 -21.562 -1.595 1 73.44 126 SER B N 1
ATOM 3095 C CA . SER B 1 126 ? -9.961 -22 -2.717 1 73.44 126 SER B CA 1
ATOM 3096 C C . SER B 1 126 ? -9.109 -22.297 -3.945 1 73.44 126 SER B C 1
ATOM 3098 O O . SER B 1 126 ? -8.156 -21.562 -4.242 1 73.44 126 SER B O 1
ATOM 3100 N N . LEU B 1 127 ? -9.391 -23.547 -4.469 1 87.31 127 LEU B N 1
ATOM 3101 C CA . LEU B 1 127 ? -8.688 -23.969 -5.676 1 87.31 127 LEU B CA 1
ATOM 3102 C C . LEU B 1 127 ? -9.375 -23.406 -6.922 1 87.31 127 LEU B C 1
ATOM 3104 O O . LEU B 1 127 ? -10.492 -23.812 -7.246 1 87.31 127 LEU B O 1
ATOM 3108 N N . GLU B 1 128 ? -8.859 -22.359 -7.492 1 92.19 128 GLU B N 1
ATOM 3109 C CA . GLU B 1 128 ? -9.211 -21.781 -8.781 1 92.19 128 GLU B CA 1
ATOM 3110 C C . GLU B 1 128 ? -7.996 -21.719 -9.703 1 92.19 128 GLU B C 1
ATOM 3112 O O . GLU B 1 128 ? -6.863 -21.922 -9.266 1 92.19 128 GLU B O 1
ATOM 3117 N N . ILE B 1 129 ? -8.25 -21.547 -10.938 1 95.75 129 ILE B N 1
ATOM 3118 C CA . ILE B 1 129 ? -7.188 -21.672 -11.93 1 95.75 129 ILE B CA 1
ATOM 3119 C C . ILE B 1 129 ? -6.02 -20.766 -11.539 1 95.75 129 ILE B C 1
ATOM 3121 O O . ILE B 1 129 ? -4.859 -21.188 -11.586 1 95.75 129 ILE B O 1
ATOM 3125 N N . LEU B 1 130 ? -6.277 -19.531 -11.086 1 97.25 130 LEU B N 1
ATOM 3126 C CA . LEU B 1 130 ? -5.195 -18.609 -10.75 1 97.25 130 LEU B CA 1
ATOM 3127 C C . LEU B 1 130 ? -4.449 -19.078 -9.508 1 97.25 130 LEU B C 1
ATOM 3129 O O . LEU B 1 130 ? -3.215 -19.078 -9.484 1 97.25 130 LEU B O 1
ATOM 3133 N N . THR B 1 131 ? -5.148 -19.531 -8.508 1 96.62 131 THR B N 1
ATOM 3134 C CA . THR B 1 131 ? -4.488 -19.969 -7.277 1 96.62 131 THR B CA 1
ATOM 3135 C C . THR B 1 131 ? -3.752 -21.297 -7.496 1 96.62 131 THR B C 1
ATOM 3137 O O . THR B 1 131 ? -2.699 -21.531 -6.902 1 96.62 131 THR B O 1
ATOM 3140 N N . ILE B 1 132 ? -4.336 -22.141 -8.328 1 97 132 ILE B N 1
ATOM 3141 C CA . ILE B 1 132 ? -3.658 -23.391 -8.641 1 97 132 ILE B CA 1
ATOM 3142 C C . ILE B 1 132 ? -2.328 -23.094 -9.336 1 97 132 ILE B C 1
ATOM 3144 O O . ILE B 1 132 ? -1.281 -23.594 -8.914 1 97 132 ILE B O 1
ATOM 3148 N N . CYS B 1 133 ? -2.373 -22.281 -10.344 1 98.31 133 CYS B N 1
ATOM 3149 C CA . CYS B 1 133 ? -1.147 -21.938 -11.062 1 98.31 133 CYS B CA 1
ATOM 3150 C C . CYS B 1 133 ? -0.133 -21.281 -10.125 1 98.31 133 CYS B C 1
ATOM 3152 O O . CYS B 1 133 ? 1.06 -21.594 -10.195 1 98.31 133 CYS B O 1
ATOM 3154 N N . THR B 1 134 ? -0.605 -20.438 -9.258 1 98.25 134 THR B N 1
ATOM 3155 C CA . THR B 1 134 ? 0.264 -19.75 -8.305 1 98.25 134 THR B CA 1
ATOM 3156 C C . THR B 1 134 ? 0.927 -20.75 -7.359 1 98.25 134 THR B C 1
ATOM 3158 O O . THR B 1 134 ? 2.143 -20.719 -7.16 1 98.25 134 THR B O 1
ATOM 3161 N N . ARG B 1 135 ? 0.152 -21.641 -6.82 1 97.5 135 ARG B N 1
ATOM 3162 C CA . ARG B 1 135 ? 0.679 -22.625 -5.879 1 97.5 135 ARG B CA 1
ATOM 3163 C C . ARG B 1 135 ? 1.644 -23.578 -6.566 1 97.5 135 ARG B C 1
ATOM 3165 O O . ARG B 1 135 ? 2.662 -23.969 -5.988 1 97.5 135 ARG B O 1
ATOM 3172 N N . VAL B 1 136 ? 1.292 -24 -7.766 1 98.38 136 VAL B N 1
ATOM 3173 C CA . VAL B 1 136 ? 2.199 -24.844 -8.531 1 98.38 136 VAL B CA 1
ATOM 3174 C C . VAL B 1 136 ? 3.51 -24.109 -8.789 1 98.38 136 VAL B C 1
ATOM 3176 O O . VAL B 1 136 ? 4.59 -24.688 -8.648 1 98.38 136 VAL B O 1
ATOM 3179 N N . PHE B 1 137 ? 3.418 -22.844 -9.117 1 98.69 137 PHE B N 1
ATOM 3180 C CA . PHE B 1 137 ? 4.598 -22.016 -9.328 1 98.69 137 PHE B CA 1
ATOM 3181 C C . PHE B 1 137 ? 5.461 -21.969 -8.078 1 98.69 137 PHE B C 1
ATOM 3183 O O . PHE B 1 137 ? 6.676 -22.172 -8.148 1 98.69 137 PHE B O 1
ATOM 3190 N N . ILE B 1 138 ? 4.871 -21.719 -7 1 98.12 138 ILE B N 1
ATOM 3191 C CA . ILE B 1 138 ? 5.562 -21.609 -5.723 1 98.12 138 ILE B CA 1
ATOM 3192 C C . ILE B 1 138 ? 6.25 -22.922 -5.383 1 98.12 138 ILE B C 1
ATOM 3194 O O . ILE B 1 138 ? 7.414 -22.938 -4.973 1 98.12 138 ILE B O 1
ATOM 3198 N N . MET B 1 139 ? 5.578 -23.984 -5.578 1 97.25 139 MET B N 1
ATOM 3199 C CA . MET B 1 139 ? 6.145 -25.297 -5.262 1 97.25 139 MET B CA 1
ATOM 3200 C C . MET B 1 139 ? 7.246 -25.672 -6.25 1 97.25 139 MET B C 1
ATOM 3202 O O . MET B 1 139 ? 8.219 -26.328 -5.887 1 97.25 139 MET B O 1
ATOM 3206 N N . ALA B 1 140 ? 7.023 -25.297 -7.535 1 98.06 140 ALA B N 1
ATOM 3207 C CA . ALA B 1 140 ? 8.078 -25.516 -8.523 1 98.06 140 ALA B CA 1
ATOM 3208 C C . ALA B 1 140 ? 9.375 -24.828 -8.102 1 98.06 140 ALA B C 1
ATOM 3210 O O . ALA B 1 140 ? 10.461 -25.375 -8.297 1 98.06 140 ALA B O 1
ATOM 3211 N N . GLU B 1 141 ? 9.203 -23.609 -7.555 1 96.88 141 GLU B N 1
ATOM 3212 C CA . GLU B 1 141 ? 10.352 -22.891 -7.012 1 96.88 141 GLU B CA 1
ATOM 3213 C C . GLU B 1 141 ? 10.945 -23.625 -5.816 1 96.88 141 GLU B C 1
ATOM 3215 O O . GLU B 1 141 ? 12.164 -23.812 -5.742 1 96.88 141 GLU B O 1
ATOM 3220 N N . LYS B 1 142 ? 10.148 -24.094 -4.922 1 95.94 142 LYS B N 1
ATOM 3221 C CA . LYS B 1 142 ? 10.555 -24.812 -3.713 1 95.94 142 LYS B CA 1
ATOM 3222 C C . LYS B 1 142 ? 11.32 -26.078 -4.055 1 95.94 142 LYS B C 1
ATOM 3224 O O . LYS B 1 142 ? 12.32 -26.406 -3.418 1 95.94 142 LYS B O 1
ATOM 3229 N N . TYR B 1 143 ? 10.883 -26.797 -5.047 1 96.56 143 TYR B N 1
ATOM 3230 C CA . TYR B 1 143 ? 11.445 -28.109 -5.383 1 96.56 143 TYR B CA 1
ATOM 3231 C C . TYR B 1 143 ? 12.383 -28 -6.578 1 96.56 143 TYR B C 1
ATOM 3233 O O . TYR B 1 143 ? 12.812 -29.016 -7.129 1 96.56 143 TYR B O 1
ATOM 3241 N N . ASP B 1 144 ? 12.641 -26.797 -7.012 1 97.19 144 ASP B N 1
ATOM 3242 C CA . ASP B 1 144 ? 13.633 -26.5 -8.039 1 97.19 144 ASP B CA 1
ATOM 3243 C C . ASP B 1 144 ? 13.312 -27.219 -9.344 1 97.19 144 ASP B C 1
ATOM 3245 O O . ASP B 1 144 ? 14.148 -27.938 -9.891 1 97.19 144 ASP B O 1
ATOM 3249 N N . ILE B 1 145 ? 12.133 -27.062 -9.789 1 98 145 ILE B N 1
ATOM 3250 C CA . ILE B 1 145 ? 11.688 -27.594 -11.062 1 98 145 ILE B CA 1
ATOM 3251 C C . ILE B 1 145 ? 11.398 -26.453 -12.031 1 98 145 ILE B C 1
ATOM 3253 O O . ILE B 1 145 ? 10.242 -26.031 -12.18 1 98 145 ILE B O 1
ATOM 3257 N N . GLN B 1 146 ? 12.367 -26.078 -12.812 1 97.25 146 GLN B N 1
ATOM 3258 C CA . GLN B 1 146 ? 12.328 -24.844 -13.602 1 97.25 146 GLN B CA 1
ATOM 3259 C C . GLN B 1 146 ? 11.297 -24.938 -14.719 1 97.25 146 GLN B C 1
ATOM 3261 O O . GLN B 1 146 ? 10.562 -23.984 -14.977 1 97.25 146 GLN B O 1
ATOM 3266 N N . ALA B 1 147 ? 11.25 -26.062 -15.352 1 97.75 147 ALA B N 1
ATOM 3267 C CA . ALA B 1 147 ? 10.305 -26.234 -16.453 1 97.75 147 ALA B CA 1
ATOM 3268 C C . ALA B 1 147 ? 8.867 -26.109 -15.969 1 97.75 147 ALA B C 1
ATOM 3270 O O . ALA B 1 147 ? 8.016 -25.547 -16.672 1 97.75 147 ALA B O 1
ATOM 3271 N N . LEU B 1 148 ? 8.594 -26.625 -14.82 1 98.44 148 LEU B N 1
ATOM 3272 C CA . LEU B 1 148 ? 7.266 -26.516 -14.234 1 98.44 148 LEU B CA 1
ATOM 3273 C C . LEU B 1 148 ? 6.949 -25.078 -13.867 1 98.44 148 LEU B C 1
ATOM 3275 O O . LEU B 1 148 ? 5.816 -24.625 -14.047 1 98.44 148 LEU B O 1
ATOM 3279 N N . LYS B 1 149 ? 7.938 -24.406 -13.344 1 98 149 LYS B N 1
ATOM 3280 C CA . LYS B 1 149 ? 7.793 -23 -13 1 98 149 LYS B CA 1
ATOM 3281 C C . LYS B 1 149 ? 7.371 -22.172 -14.219 1 98 149 LYS B C 1
ATOM 3283 O O . LYS B 1 149 ? 6.418 -21.391 -14.148 1 98 149 LYS B O 1
ATOM 3288 N N . VAL B 1 150 ? 7.977 -22.391 -15.32 1 98.12 150 VAL B N 1
ATOM 3289 C CA . VAL B 1 150 ? 7.699 -21.688 -16.562 1 98.12 150 VAL B CA 1
ATOM 3290 C C . VAL B 1 150 ? 6.301 -22.031 -17.062 1 98.12 150 VAL B C 1
ATOM 3292 O O . VAL B 1 150 ? 5.543 -21.156 -17.484 1 98.12 150 VAL B O 1
ATOM 3295 N N . LEU B 1 151 ? 5.965 -23.281 -17.016 1 98.38 151 LEU B N 1
ATOM 3296 C CA . LEU B 1 151 ? 4.652 -23.719 -17.469 1 98.38 151 LEU B CA 1
ATOM 3297 C C . LEU B 1 151 ? 3.547 -23.094 -16.609 1 98.38 151 LEU B C 1
ATOM 3299 O O . LEU B 1 151 ? 2.527 -22.656 -17.141 1 98.38 151 LEU B O 1
ATOM 3303 N N . ALA B 1 152 ? 3.744 -23.125 -15.297 1 98.69 152 ALA B N 1
ATOM 3304 C CA . ALA B 1 152 ? 2.766 -22.531 -14.383 1 98.69 152 ALA B CA 1
ATOM 3305 C C . ALA B 1 152 ? 2.545 -21.062 -14.695 1 98.69 152 ALA B C 1
ATOM 3307 O O . ALA B 1 152 ? 1.408 -20.578 -14.688 1 98.69 152 ALA B O 1
ATOM 3308 N N . LYS B 1 153 ? 3.615 -20.375 -14.93 1 98.5 153 LYS B N 1
ATOM 3309 C CA . LYS B 1 153 ? 3.521 -18.969 -15.305 1 98.5 153 LYS B CA 1
ATOM 3310 C C . LYS B 1 153 ? 2.715 -18.797 -16.594 1 98.5 153 LYS B C 1
ATOM 3312 O O . LYS B 1 153 ? 1.86 -17.906 -16.672 1 98.5 153 LYS B O 1
ATOM 3317 N N . THR B 1 154 ? 3.023 -19.594 -17.594 1 97.81 154 THR B N 1
ATOM 3318 C CA . THR B 1 154 ? 2.346 -19.516 -18.875 1 97.81 154 THR B CA 1
ATOM 3319 C C . THR B 1 154 ? 0.845 -19.734 -18.719 1 97.81 154 THR B C 1
ATOM 3321 O O . THR B 1 154 ? 0.04 -18.969 -19.266 1 97.81 154 THR B O 1
ATOM 3324 N N . LYS B 1 155 ? 0.486 -20.688 -17.969 1 97.88 155 LYS B N 1
ATOM 3325 C CA . LYS B 1 155 ? -0.929 -20.969 -17.75 1 97.88 155 LYS B CA 1
ATOM 3326 C C . LYS B 1 155 ? -1.596 -19.844 -16.969 1 97.88 155 LYS B C 1
ATOM 3328 O O . LYS B 1 155 ? -2.746 -19.484 -17.234 1 97.88 155 LYS B O 1
ATOM 3333 N N . PHE B 1 156 ? -0.908 -19.312 -16.016 1 97.94 156 PHE B N 1
ATOM 33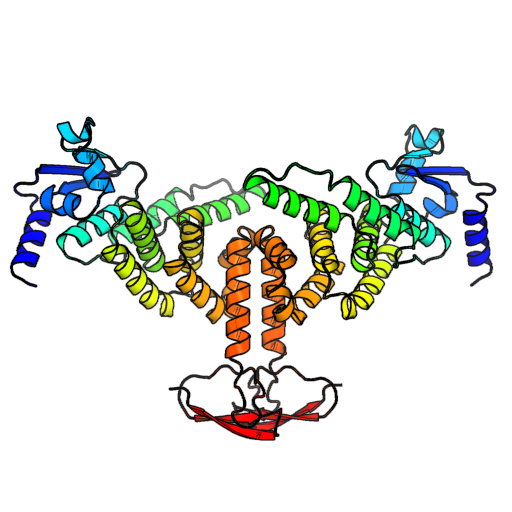34 C CA . PHE B 1 156 ? -1.415 -18.172 -15.258 1 97.94 156 PHE B CA 1
ATOM 3335 C C . PHE B 1 156 ? -1.671 -16.984 -16.172 1 97.94 156 PHE B C 1
ATOM 3337 O O . PHE B 1 156 ? -2.725 -16.344 -16.094 1 97.94 156 PHE B O 1
ATOM 3344 N N . GLU B 1 157 ? -0.705 -16.703 -16.984 1 95.94 157 GLU B N 1
ATOM 3345 C CA . GLU B 1 157 ? -0.792 -15.586 -17.922 1 95.94 157 GLU B CA 1
ATOM 3346 C C . GLU B 1 157 ? -2.012 -15.719 -18.828 1 95.94 157 GLU B C 1
ATOM 3348 O O . GLU B 1 157 ? -2.713 -14.734 -19.078 1 95.94 157 GLU B O 1
ATOM 3353 N N . GLU B 1 158 ? -2.238 -16.859 -19.266 1 94.25 158 GLU B N 1
ATOM 3354 C CA . GLU B 1 158 ? -3.396 -17.109 -20.125 1 94.25 158 GLU B CA 1
ATOM 3355 C C . GLU B 1 158 ? -4.699 -16.953 -19.344 1 94.25 158 GLU B C 1
ATOM 3357 O O . GLU B 1 158 ? -5.656 -16.359 -19.844 1 94.25 158 GLU B O 1
ATOM 3362 N N . ALA B 1 159 ? -4.695 -17.422 -18.172 1 94.94 159 ALA B N 1
ATOM 3363 C CA . ALA B 1 159 ? -5.91 -17.469 -17.359 1 94.94 159 ALA B CA 1
ATOM 3364 C C . ALA B 1 159 ? -6.273 -16.078 -16.844 1 94.94 159 ALA B C 1
ATOM 3366 O O . ALA B 1 159 ? -7.453 -15.727 -16.75 1 94.94 159 ALA B O 1
ATOM 3367 N N . VAL B 1 160 ? -5.273 -15.258 -16.516 1 94.81 160 VAL B N 1
ATOM 3368 C CA . VAL B 1 160 ? -5.504 -14 -15.805 1 94.81 160 VAL B CA 1
ATOM 3369 C C . VAL B 1 160 ? -6.223 -13.016 -16.719 1 94.81 160 VAL B C 1
ATOM 3371 O O . VAL B 1 160 ? -6.898 -12.094 -16.25 1 94.81 160 VAL B O 1
ATOM 3374 N N . PHE B 1 161 ? -6.242 -13.258 -18 1 86 161 PHE B N 1
ATOM 3375 C CA . PHE B 1 161 ? -6.926 -12.406 -18.953 1 86 161 PHE B CA 1
ATOM 3376 C C . PHE B 1 161 ? -8.438 -12.477 -18.766 1 86 161 PHE B C 1
ATOM 3378 O O . PHE B 1 161 ? -9.141 -11.484 -18.969 1 86 161 PHE B O 1
ATOM 3385 N N . THR B 1 162 ? -8.844 -13.594 -18.375 1 86.06 162 THR B N 1
ATOM 3386 C CA . THR B 1 162 ? -10.281 -13.766 -18.234 1 86.06 162 THR B CA 1
ATOM 3387 C C . THR B 1 162 ? -10.68 -13.883 -16.766 1 86.06 162 THR B C 1
ATOM 3389 O O . THR B 1 162 ? -11.828 -13.625 -16.406 1 86.06 162 THR B O 1
ATOM 3392 N N . GLU B 1 163 ? -9.703 -14.195 -15.922 1 92.12 163 GLU B N 1
ATOM 3393 C CA . GLU B 1 163 ? -10.039 -14.523 -14.539 1 92.12 163 GLU B CA 1
ATOM 3394 C C . GLU B 1 163 ? -9.602 -13.422 -13.586 1 92.12 163 GLU B C 1
ATOM 3396 O O . GLU B 1 163 ? -9.602 -13.609 -12.367 1 92.12 163 GLU B O 1
ATOM 3401 N N . TRP B 1 164 ? -9.297 -12.234 -14.117 1 91.12 164 TRP B N 1
ATOM 3402 C CA . TRP B 1 164 ? -8.797 -11.148 -13.281 1 91.12 164 TRP B CA 1
ATOM 3403 C C . TRP B 1 164 ? -9.875 -10.648 -12.328 1 91.12 164 TRP B C 1
ATOM 3405 O O . TRP B 1 164 ? -9.57 -10.141 -11.25 1 91.12 164 TRP B O 1
ATOM 3415 N N . ASN B 1 165 ? -11.109 -10.758 -12.82 1 89.75 165 ASN B N 1
ATOM 3416 C CA . ASN B 1 165 ? -12.234 -10.219 -12.062 1 89.75 165 ASN B CA 1
ATOM 3417 C C . ASN B 1 165 ? -12.766 -11.234 -11.055 1 89.75 165 ASN B C 1
ATOM 3419 O O . ASN B 1 165 ? -13.953 -11.578 -11.078 1 89.75 165 ASN B O 1
ATOM 3423 N N . ALA B 1 166 ? -11.906 -11.883 -10.297 1 88.5 166 ALA B N 1
ATOM 3424 C CA . ALA B 1 166 ? -12.242 -12.875 -9.273 1 88.5 166 ALA B CA 1
ATOM 3425 C C . ALA B 1 166 ? -11.383 -12.688 -8.031 1 88.5 166 ALA B C 1
ATOM 3427 O O . ALA B 1 166 ? -10.312 -12.078 -8.094 1 88.5 166 ALA B O 1
ATOM 3428 N N . ILE B 1 167 ? -11.922 -13.219 -6.906 1 91.69 167 ILE B N 1
ATOM 3429 C CA . ILE B 1 167 ? -11.227 -13.148 -5.629 1 91.69 167 ILE B CA 1
ATOM 3430 C C . ILE B 1 167 ? -9.875 -13.844 -5.734 1 91.69 167 ILE B C 1
ATOM 3432 O O . ILE B 1 167 ? -8.922 -13.484 -5.039 1 91.69 167 ILE B O 1
ATOM 3436 N N . SER B 1 168 ? -9.766 -14.727 -6.715 1 93.5 168 SER B N 1
ATOM 3437 C CA . SER B 1 168 ? -8.578 -15.562 -6.871 1 93.5 168 SER B CA 1
ATOM 3438 C C . SER B 1 168 ? -7.355 -14.734 -7.238 1 93.5 168 SER B C 1
ATOM 3440 O O . SER B 1 168 ? -6.227 -15.109 -6.922 1 93.5 168 SER B O 1
ATOM 3442 N N . LEU B 1 169 ? -7.566 -13.602 -7.922 1 96.56 169 LEU B N 1
ATOM 3443 C CA . LEU B 1 169 ? -6.418 -12.758 -8.234 1 96.56 169 LEU B CA 1
ATOM 3444 C C . LEU B 1 169 ? -5.797 -12.195 -6.965 1 96.56 169 LEU B C 1
ATOM 3446 O O . LEU B 1 169 ? -4.578 -12.273 -6.777 1 96.56 169 LEU B O 1
ATOM 3450 N N . SER B 1 170 ? -6.645 -11.672 -6.086 1 96.31 170 SER B N 1
ATOM 3451 C CA . SER B 1 170 ? -6.16 -11.125 -4.82 1 96.31 170 SER B CA 1
ATOM 3452 C C . SER B 1 170 ? -5.5 -12.203 -3.969 1 96.31 170 SER B C 1
ATOM 3454 O O . SER B 1 170 ? -4.438 -11.977 -3.385 1 96.31 170 SER B O 1
ATOM 3456 N N . ALA B 1 171 ? -6.145 -13.367 -3.979 1 95.31 171 ALA B N 1
ATOM 3457 C CA . ALA B 1 171 ? -5.582 -14.492 -3.23 1 95.31 171 ALA B CA 1
ATOM 3458 C C . ALA B 1 171 ? -4.223 -14.898 -3.791 1 95.31 171 ALA B C 1
ATOM 3460 O O . ALA B 1 171 ? -3.299 -15.203 -3.035 1 95.31 171 ALA B O 1
ATOM 3461 N N . SER B 1 172 ? -4.105 -14.922 -5.051 1 97.19 172 SER B N 1
ATOM 3462 C CA . SER B 1 172 ? -2.854 -15.281 -5.707 1 97.19 172 SER B CA 1
ATOM 3463 C C . SER B 1 172 ? -1.752 -14.281 -5.387 1 97.19 172 SER B C 1
ATOM 3465 O O . SER B 1 172 ? -0.624 -14.664 -5.074 1 97.19 172 SER B O 1
ATOM 3467 N N . LEU B 1 173 ? -2.109 -12.977 -5.473 1 97.88 173 LEU B N 1
ATOM 3468 C CA . LEU B 1 173 ? -1.142 -11.938 -5.141 1 97.88 173 LEU B CA 1
ATOM 3469 C C . LEU B 1 173 ? -0.633 -12.102 -3.715 1 97.88 173 LEU B C 1
ATOM 3471 O O . LEU B 1 173 ? 0.573 -12.031 -3.469 1 97.88 173 LEU B O 1
ATOM 3475 N N . ARG B 1 174 ? -1.521 -12.359 -2.848 1 96.94 174 ARG B N 1
ATOM 3476 C CA . ARG B 1 174 ? -1.131 -12.57 -1.457 1 96.94 174 ARG B CA 1
ATOM 3477 C C . ARG B 1 174 ? -0.152 -13.734 -1.334 1 96.94 174 ARG B C 1
ATOM 3479 O O . ARG B 1 174 ? 0.885 -13.609 -0.679 1 96.94 174 ARG B O 1
ATOM 3486 N N . LEU B 1 175 ? -0.458 -14.82 -1.948 1 96.31 175 LEU B N 1
ATOM 3487 C CA . LEU B 1 175 ? 0.383 -16.016 -1.896 1 96.31 175 LEU B CA 1
ATOM 3488 C C . LEU B 1 175 ? 1.771 -15.727 -2.457 1 96.31 175 LEU B C 1
ATOM 3490 O O . LEU B 1 175 ? 2.777 -16.125 -1.87 1 96.31 175 LEU B O 1
ATOM 3494 N N . MET B 1 176 ? 1.847 -15.055 -3.553 1 97.75 176 MET B N 1
ATOM 3495 C CA . MET B 1 176 ? 3.113 -14.742 -4.203 1 97.75 176 MET B CA 1
ATOM 3496 C C . MET B 1 176 ? 4.016 -13.93 -3.275 1 97.75 176 MET B C 1
ATOM 3498 O O . MET B 1 176 ? 5.199 -14.242 -3.131 1 97.75 176 MET B O 1
ATOM 3502 N N . TYR B 1 177 ? 3.432 -12.945 -2.682 1 97.62 177 TYR B N 1
ATOM 3503 C CA . TYR B 1 177 ? 4.234 -12.031 -1.873 1 97.62 177 TYR B CA 1
ATOM 3504 C C . TYR B 1 177 ? 4.574 -12.656 -0.525 1 97.62 177 TYR B C 1
ATOM 3506 O O . TYR B 1 177 ? 5.605 -12.336 0.072 1 97.62 177 TYR B O 1
ATOM 3514 N N . ASP B 1 178 ? 3.803 -13.641 -0.081 1 96.31 178 ASP B N 1
ATOM 3515 C CA . ASP B 1 178 ? 4.062 -14.328 1.179 1 96.31 178 ASP B CA 1
ATOM 3516 C C . ASP B 1 178 ? 5.105 -15.43 0.998 1 96.31 178 ASP B C 1
ATOM 3518 O O . ASP B 1 178 ? 5.926 -15.672 1.889 1 96.31 178 ASP B O 1
ATOM 3522 N N . GLU B 1 179 ? 5.047 -16.078 -0.147 1 96.31 179 GLU B N 1
ATOM 3523 C CA . GLU B 1 179 ? 5.742 -17.359 -0.23 1 96.31 179 GLU B CA 1
ATOM 3524 C C . GLU B 1 179 ? 6.953 -17.266 -1.156 1 96.31 179 GLU B C 1
ATOM 3526 O O . GLU B 1 179 ? 7.852 -18.109 -1.096 1 96.31 179 GLU B O 1
ATOM 3531 N N . LEU B 1 180 ? 6.98 -16.297 -2.07 1 97.56 180 LEU B N 1
ATOM 3532 C CA . LEU B 1 180 ? 8.102 -16.172 -2.992 1 97.56 180 LEU B CA 1
ATOM 3533 C C . LEU B 1 180 ? 9.094 -15.117 -2.5 1 97.56 180 LEU B C 1
ATOM 3535 O O . LEU B 1 180 ? 8.703 -14.156 -1.829 1 97.56 180 LEU B O 1
ATOM 3539 N N . PRO B 1 181 ? 10.383 -15.336 -2.883 1 95.62 181 PRO B N 1
ATOM 3540 C CA . PRO B 1 181 ? 11.352 -14.273 -2.586 1 95.62 181 PRO B CA 1
ATOM 3541 C C . PRO B 1 181 ? 11 -12.953 -3.27 1 95.62 181 PRO B C 1
ATOM 3543 O O . PRO B 1 181 ? 10.359 -12.953 -4.32 1 95.62 181 PRO B O 1
ATOM 3546 N N . GLU B 1 182 ? 11.438 -11.891 -2.633 1 93.62 182 GLU B N 1
ATOM 3547 C CA . GLU B 1 182 ? 11.172 -10.555 -3.166 1 93.62 182 GLU B CA 1
ATOM 3548 C C . GLU B 1 182 ? 11.727 -10.406 -4.582 1 93.62 182 GLU B C 1
ATOM 3550 O O . GLU B 1 182 ? 11.125 -9.727 -5.422 1 93.62 182 GLU B O 1
ATOM 3555 N N . SER B 1 183 ? 12.789 -11.062 -4.859 1 94.56 183 SER B N 1
ATOM 3556 C CA . SER B 1 183 ? 13.492 -10.93 -6.133 1 94.56 183 SER B CA 1
ATOM 3557 C C . SER B 1 183 ? 12.781 -11.703 -7.238 1 94.56 183 SER B C 1
ATOM 3559 O O . SER B 1 183 ? 13.039 -11.484 -8.422 1 94.56 183 SER B O 1
ATOM 3561 N N . ASP B 1 184 ? 12 -12.68 -6.891 1 96.25 184 ASP B N 1
ATOM 3562 C CA . ASP B 1 184 ? 11.281 -13.445 -7.906 1 96.25 184 ASP B CA 1
ATOM 3563 C C . ASP B 1 184 ? 10.086 -12.664 -8.445 1 96.25 184 ASP B C 1
ATOM 3565 O O . ASP B 1 184 ? 8.992 -12.719 -7.875 1 96.25 184 ASP B O 1
ATOM 3569 N N . ARG B 1 185 ? 10.258 -12.07 -9.609 1 96.69 185 ARG B N 1
ATOM 3570 C CA . ARG B 1 185 ? 9.273 -11.141 -10.148 1 96.69 185 ARG B CA 1
ATOM 3571 C C . ARG B 1 185 ? 8.469 -11.789 -11.273 1 96.69 185 ARG B C 1
ATOM 3573 O O . ARG B 1 185 ? 7.469 -11.227 -11.727 1 96.69 185 ARG B O 1
ATOM 3580 N N . LEU B 1 186 ? 8.805 -12.953 -11.664 1 96.19 186 LEU B N 1
ATOM 3581 C CA . LEU B 1 186 ? 8.266 -13.555 -12.883 1 96.19 186 LEU B CA 1
ATOM 3582 C C . LEU B 1 186 ? 6.738 -13.609 -12.828 1 96.19 186 LEU B C 1
ATOM 3584 O O . LEU B 1 186 ? 6.062 -13.055 -13.695 1 96.19 186 LEU B O 1
ATOM 3588 N N . LEU B 1 187 ? 6.195 -14.234 -11.805 1 98.25 187 LEU B N 1
ATOM 3589 C CA . LEU B 1 187 ? 4.75 -14.383 -11.703 1 98.25 187 LEU B CA 1
ATOM 3590 C C . LEU B 1 187 ? 4.113 -13.125 -11.109 1 98.25 187 LEU B C 1
ATOM 3592 O O . LEU B 1 187 ? 3.018 -12.734 -11.516 1 98.25 187 LEU B O 1
ATOM 3596 N N . LYS B 1 188 ? 4.832 -12.461 -10.18 1 98.19 188 LYS B N 1
ATOM 3597 C CA . LYS B 1 188 ? 4.348 -11.234 -9.547 1 98.19 188 LYS B CA 1
ATOM 3598 C C . LYS B 1 188 ? 4.039 -10.164 -10.594 1 98.19 188 LYS B C 1
ATOM 3600 O O . LYS B 1 188 ? 2.98 -9.531 -10.547 1 98.19 188 LYS B O 1
ATOM 3605 N N . ASP B 1 189 ? 4.906 -9.992 -11.539 1 96.62 189 ASP B N 1
ATOM 3606 C CA . ASP B 1 189 ? 4.746 -8.93 -12.523 1 96.62 189 ASP B CA 1
ATOM 3607 C C . ASP B 1 189 ? 3.52 -9.172 -13.398 1 96.62 189 ASP B C 1
ATOM 3609 O O . ASP B 1 189 ? 2.83 -8.227 -13.789 1 96.62 189 ASP B O 1
ATOM 3613 N N . VAL B 1 190 ? 3.262 -10.422 -13.75 1 96.75 190 VAL B N 1
ATOM 3614 C CA . VAL B 1 190 ? 2.086 -10.766 -14.539 1 96.75 190 VAL B CA 1
ATOM 3615 C C . VAL B 1 190 ? 0.819 -10.375 -13.781 1 96.75 190 VAL B C 1
ATOM 3617 O O . VAL B 1 190 ? -0.071 -9.727 -14.328 1 96.75 190 VAL B O 1
ATOM 3620 N N . ALA B 1 191 ? 0.783 -10.797 -12.516 1 98.06 191 ALA B N 1
ATOM 3621 C CA . ALA B 1 191 ? -0.393 -10.531 -11.695 1 98.06 191 ALA B CA 1
ATOM 3622 C C . ALA B 1 191 ? -0.555 -9.039 -11.43 1 98.06 191 ALA B C 1
ATOM 3624 O O . ALA B 1 191 ? -1.669 -8.508 -11.477 1 98.06 191 ALA B O 1
ATOM 3625 N N . ILE B 1 192 ? 0.541 -8.344 -11.133 1 98.12 192 ILE B N 1
ATOM 3626 C CA . ILE B 1 192 ? 0.54 -6.91 -10.867 1 98.12 192 ILE B CA 1
ATOM 3627 C C . ILE B 1 192 ? 0.057 -6.156 -12.102 1 98.12 192 ILE B C 1
ATOM 3629 O O . ILE B 1 192 ? -0.746 -5.227 -11.992 1 98.12 192 ILE B O 1
ATOM 3633 N N . GLN B 1 193 ? 0.524 -6.57 -13.273 1 94.25 193 GLN B N 1
ATOM 3634 C CA . GLN B 1 193 ? 0.099 -5.918 -14.508 1 94.25 193 GLN B CA 1
ATOM 3635 C C . GLN B 1 193 ? -1.396 -6.109 -14.742 1 94.25 193 GLN B C 1
ATOM 3637 O O . GLN B 1 193 ? -2.092 -5.176 -15.148 1 94.25 193 GLN B O 1
ATOM 3642 N N . ALA B 1 194 ? -1.852 -7.273 -14.539 1 94.31 194 ALA B N 1
ATOM 3643 C CA . ALA B 1 194 ? -3.283 -7.527 -14.68 1 94.31 194 ALA B CA 1
ATOM 3644 C C . ALA B 1 194 ? -4.094 -6.633 -13.75 1 94.31 194 ALA B C 1
ATOM 3646 O O . ALA B 1 194 ? -5.117 -6.07 -14.156 1 94.31 194 ALA B O 1
ATOM 3647 N N . ALA B 1 195 ? -3.621 -6.527 -12.484 1 96.75 195 ALA B N 1
ATOM 3648 C CA . ALA B 1 195 ? -4.293 -5.664 -11.523 1 96.75 195 ALA B CA 1
ATOM 3649 C C . ALA B 1 195 ? -4.285 -4.211 -11.984 1 96.75 195 ALA B C 1
ATOM 3651 O O . ALA B 1 195 ? -5.301 -3.518 -11.891 1 96.75 195 ALA B O 1
ATOM 3652 N N . ALA B 1 196 ? -3.15 -3.75 -12.445 1 93.5 196 ALA B N 1
ATOM 3653 C CA . ALA B 1 196 ? -3.012 -2.377 -12.922 1 93.5 196 ALA B CA 1
ATOM 3654 C C . ALA B 1 196 ? -3.943 -2.113 -14.102 1 93.5 196 ALA B C 1
ATOM 3656 O O . ALA B 1 196 ? -4.598 -1.068 -14.164 1 93.5 196 ALA B O 1
ATOM 3657 N N . ASP B 1 197 ? -4.043 -3.082 -15.039 1 88.81 197 ASP B N 1
ATOM 3658 C CA . ASP B 1 197 ? -4.855 -2.949 -16.25 1 88.81 197 ASP B CA 1
ATOM 3659 C C . ASP B 1 197 ? -6.336 -2.814 -15.898 1 88.81 197 ASP B C 1
ATOM 3661 O O . ASP B 1 197 ? -7.105 -2.211 -16.641 1 88.81 197 ASP B O 1
ATOM 3665 N N . HIS B 1 198 ? -6.723 -3.377 -14.812 1 90.88 198 HIS B N 1
ATOM 3666 C CA . HIS B 1 198 ? -8.133 -3.383 -14.43 1 90.88 198 HIS B CA 1
ATOM 3667 C C . HIS B 1 198 ? -8.344 -2.672 -13.102 1 90.88 198 HIS B C 1
ATOM 3669 O O . HIS B 1 198 ? -9.188 -3.076 -12.305 1 90.88 198 HIS B O 1
ATOM 3675 N N . MET B 1 199 ? -7.48 -1.677 -12.859 1 92.56 199 MET B N 1
ATOM 3676 C CA . MET B 1 199 ? -7.438 -1.016 -11.562 1 92.56 199 MET B CA 1
ATOM 3677 C C . MET B 1 199 ? -8.773 -0.349 -11.242 1 92.56 199 MET B C 1
ATOM 3679 O O . MET B 1 199 ? -9.227 -0.373 -10.094 1 92.56 199 MET B O 1
ATOM 3683 N N . GLU B 1 200 ? -9.43 0.202 -12.18 1 88.12 200 GLU B N 1
ATOM 3684 C CA . GLU B 1 200 ? -10.711 0.882 -11.969 1 88.12 200 GLU B CA 1
ATOM 3685 C C . GLU B 1 200 ? -11.742 -0.061 -11.359 1 88.12 200 GLU B C 1
ATOM 3687 O O . GLU B 1 200 ? -12.414 0.288 -10.391 1 88.12 200 GLU B O 1
ATOM 3692 N N . GLU B 1 201 ? -11.844 -1.211 -11.961 1 91.12 201 GLU B N 1
ATOM 3693 C CA . GLU B 1 201 ? -12.805 -2.205 -11.484 1 91.12 201 GLU B CA 1
ATOM 3694 C C . GLU B 1 201 ? -12.359 -2.809 -10.156 1 91.12 201 GLU B C 1
ATOM 3696 O O . GLU B 1 201 ? -13.172 -3.004 -9.258 1 91.12 201 GLU B O 1
ATOM 3701 N N . LEU B 1 202 ? -11.055 -3.053 -10.031 1 94.94 202 LEU B N 1
ATOM 3702 C CA . LEU B 1 202 ? -10.531 -3.738 -8.852 1 94.94 202 LEU B CA 1
ATOM 3703 C C . LEU B 1 202 ? -10.578 -2.828 -7.629 1 94.94 202 LEU B C 1
ATOM 3705 O O . LEU B 1 202 ? -10.734 -3.305 -6.504 1 94.94 202 LEU B O 1
ATOM 3709 N N . ALA B 1 203 ? -10.453 -1.504 -7.828 1 90.94 203 ALA B N 1
ATOM 3710 C CA . ALA B 1 203 ? -10.445 -0.543 -6.727 1 90.94 203 ALA B CA 1
ATOM 3711 C C . ALA B 1 203 ? -11.75 -0.589 -5.941 1 90.94 203 ALA B C 1
ATOM 3713 O O . ALA B 1 203 ? -11.789 -0.217 -4.77 1 90.94 203 ALA B O 1
ATOM 3714 N N . ASP B 1 204 ? -12.797 -1.07 -6.527 1 90.12 204 ASP B N 1
ATOM 3715 C CA . ASP B 1 204 ? -14.117 -1.12 -5.91 1 90.12 204 ASP B CA 1
ATOM 3716 C C . ASP B 1 204 ? -14.367 -2.477 -5.254 1 90.12 204 ASP B C 1
ATOM 3718 O O . ASP B 1 204 ? -15.414 -2.688 -4.633 1 90.12 204 ASP B O 1
ATOM 3722 N N . ARG B 1 205 ? -13.445 -3.35 -5.367 1 92.31 205 ARG B N 1
ATOM 3723 C CA . ARG B 1 205 ? -13.57 -4.668 -4.754 1 92.31 205 ARG B CA 1
ATOM 3724 C C . ARG B 1 205 ? -13 -4.672 -3.342 1 92.31 205 ARG B C 1
ATOM 3726 O O . ARG B 1 205 ? -11.82 -4.355 -3.141 1 92.31 205 ARG B O 1
ATOM 3733 N N . GLY B 1 206 ? -13.781 -5.074 -2.453 1 93.56 206 GLY B N 1
ATOM 3734 C CA . GLY B 1 206 ? -13.398 -5.039 -1.05 1 93.56 206 GLY B CA 1
ATOM 3735 C C . GLY B 1 206 ? -12.164 -5.863 -0.746 1 93.56 206 GLY B C 1
ATOM 3736 O O . GLY B 1 206 ? -11.297 -5.434 0.013 1 93.56 206 GLY B O 1
ATOM 3737 N N . GLU B 1 207 ? -12.094 -7.066 -1.35 1 93.06 207 GLU B N 1
ATOM 3738 C CA . GLU B 1 207 ? -10.977 -7.953 -1.045 1 93.06 207 GLU B CA 1
ATOM 3739 C C . GLU B 1 207 ? -9.664 -7.395 -1.596 1 93.06 207 GLU B C 1
ATOM 3741 O O . GLU B 1 207 ? -8.609 -7.578 -0.993 1 93.06 207 GLU B O 1
ATOM 3746 N N . PHE B 1 208 ? -9.805 -6.746 -2.736 1 96.31 208 PHE B N 1
ATOM 3747 C CA . PHE B 1 208 ? -8.602 -6.16 -3.328 1 96.31 208 PHE B CA 1
ATOM 3748 C C . PHE B 1 208 ? -8.141 -4.945 -2.529 1 96.31 208 PHE B C 1
ATOM 3750 O O . PHE B 1 208 ? -6.949 -4.781 -2.275 1 96.31 208 PHE B O 1
ATOM 3757 N N . ALA B 1 209 ? -9.062 -4.16 -2.131 1 96 209 ALA B N 1
ATOM 3758 C CA . ALA B 1 209 ? -8.758 -3.014 -1.281 1 96 209 ALA B CA 1
ATOM 3759 C C . ALA B 1 209 ? -8.086 -3.455 0.015 1 96 209 ALA B C 1
ATOM 3761 O O . ALA B 1 209 ? -7.066 -2.885 0.421 1 96 209 ALA B O 1
ATOM 3762 N N . LYS B 1 210 ? -8.633 -4.449 0.63 1 96.56 210 LYS B N 1
ATOM 3763 C CA . LYS B 1 210 ? -8.078 -4.984 1.871 1 96.56 210 LYS B CA 1
ATOM 3764 C C . LYS B 1 210 ? -6.66 -5.508 1.661 1 96.56 210 LYS B C 1
ATOM 3766 O O . LYS B 1 210 ? -5.773 -5.266 2.486 1 96.56 210 LYS B O 1
ATOM 3771 N N . LEU B 1 211 ? -6.461 -6.227 0.603 1 97.06 211 LEU B N 1
ATOM 3772 C CA . LEU B 1 211 ? -5.141 -6.75 0.267 1 97.06 211 LEU B CA 1
ATOM 3773 C C . LEU B 1 211 ? -4.117 -5.621 0.181 1 97.06 211 LEU B C 1
ATOM 3775 O O . LEU B 1 211 ? -3.043 -5.703 0.784 1 97.06 211 LEU B O 1
ATOM 3779 N N . CYS B 1 212 ? -4.441 -4.559 -0.531 1 97.56 212 CYS B N 1
ATOM 3780 C CA . CYS B 1 212 ? -3.543 -3.424 -0.721 1 97.56 212 CYS B CA 1
ATOM 3781 C C . CYS B 1 212 ? -3.26 -2.725 0.604 1 97.56 212 CYS B C 1
ATOM 3783 O O . CYS B 1 212 ? -2.117 -2.355 0.884 1 97.56 212 CYS B O 1
ATOM 3785 N N . LYS B 1 213 ? -4.246 -2.562 1.4 1 97.31 213 LYS B N 1
ATOM 3786 C CA . LYS B 1 213 ? -4.094 -1.866 2.674 1 97.31 213 LYS B CA 1
ATOM 3787 C C . LYS B 1 213 ? -3.23 -2.67 3.641 1 97.31 213 LYS B C 1
ATOM 3789 O O . LYS B 1 213 ? -2.467 -2.098 4.422 1 97.31 213 LYS B O 1
ATOM 3794 N N . GLU B 1 214 ? -3.314 -3.973 3.512 1 97 214 GLU B N 1
ATOM 3795 C CA . GLU B 1 214 ? -2.584 -4.852 4.418 1 97 214 GLU B CA 1
ATOM 3796 C C . GLU B 1 214 ? -1.141 -5.043 3.961 1 97 214 GLU B C 1
ATOM 3798 O O . GLU B 1 214 ? -0.257 -5.324 4.773 1 97 214 GLU B O 1
ATOM 3803 N N . ASP B 1 215 ? -0.933 -4.961 2.762 1 97.88 215 ASP B N 1
ATOM 3804 C CA . ASP B 1 215 ? 0.391 -5.191 2.189 1 97.88 215 ASP B CA 1
ATOM 3805 C C . ASP B 1 215 ? 0.799 -4.039 1.273 1 97.88 215 ASP B C 1
ATOM 3807 O O . ASP B 1 215 ? 0.52 -4.066 0.073 1 97.88 215 ASP B O 1
ATOM 3811 N N . GLY B 1 216 ? 1.615 -3.117 1.838 1 97.88 216 GLY B N 1
ATOM 3812 C CA . GLY B 1 216 ? 2.004 -1.915 1.118 1 97.88 216 GLY B CA 1
ATOM 3813 C C . GLY B 1 216 ? 2.885 -2.197 -0.085 1 97.88 216 GLY B C 1
ATOM 3814 O O . GLY B 1 216 ? 2.906 -1.419 -1.041 1 97.88 216 GLY B O 1
ATOM 3815 N N . GLU B 1 217 ? 3.648 -3.291 -0.018 1 97.94 217 GLU B N 1
ATOM 3816 C CA . GLU B 1 217 ? 4.473 -3.652 -1.167 1 97.94 217 GLU B CA 1
ATOM 3817 C C . GLU B 1 217 ? 3.613 -3.969 -2.387 1 97.94 217 GLU B C 1
ATOM 3819 O O . GLU B 1 217 ? 3.938 -3.561 -3.504 1 97.94 217 GLU B O 1
ATOM 3824 N N . ILE B 1 218 ? 2.516 -4.707 -2.182 1 98.38 218 ILE B N 1
ATOM 3825 C CA . ILE B 1 218 ? 1.596 -5.027 -3.27 1 98.38 218 ILE B CA 1
ATOM 3826 C C . ILE B 1 218 ? 0.949 -3.746 -3.791 1 98.38 218 ILE B C 1
ATOM 3828 O O . ILE B 1 218 ? 0.929 -3.5 -5 1 98.38 218 ILE B O 1
ATOM 3832 N N . ALA B 1 219 ? 0.448 -2.938 -2.852 1 98 219 ALA B N 1
ATOM 3833 C CA . ALA B 1 219 ? -0.213 -1.691 -3.23 1 98 219 ALA B CA 1
ATOM 3834 C C . ALA B 1 219 ? 0.712 -0.812 -4.066 1 98 219 ALA B C 1
ATOM 3836 O O . ALA B 1 219 ? 0.301 -0.265 -5.094 1 98 219 ALA B O 1
ATOM 3837 N N . TYR B 1 220 ? 1.94 -0.671 -3.662 1 97.94 220 TYR B N 1
ATOM 3838 C CA . TYR B 1 220 ? 2.896 0.195 -4.344 1 97.94 220 TYR B CA 1
ATOM 3839 C C . TYR B 1 220 ? 3.254 -0.362 -5.715 1 97.94 220 TYR B C 1
ATOM 3841 O O . TYR B 1 220 ? 3.404 0.394 -6.68 1 97.94 220 TYR B O 1
ATOM 3849 N N . ASP B 1 221 ? 3.465 -1.667 -5.812 1 97.69 221 ASP B N 1
ATOM 3850 C CA . ASP B 1 221 ? 3.754 -2.281 -7.102 1 97.69 221 ASP B CA 1
ATOM 3851 C C . ASP B 1 221 ? 2.605 -2.062 -8.086 1 97.69 221 ASP B C 1
ATOM 3853 O O . ASP B 1 221 ? 2.834 -1.811 -9.273 1 97.69 221 ASP B O 1
ATOM 3857 N N . VAL B 1 222 ? 1.388 -2.227 -7.609 1 97.81 222 VAL B N 1
ATOM 3858 C CA . VAL B 1 222 ? 0.226 -1.985 -8.461 1 97.81 222 VAL B CA 1
ATOM 3859 C C . VAL B 1 222 ? 0.191 -0.518 -8.883 1 97.81 222 VAL B C 1
ATOM 3861 O O . VAL B 1 222 ? -0.053 -0.206 -10.047 1 97.81 222 VAL B O 1
ATOM 3864 N N . LEU B 1 223 ? 0.403 0.413 -7.957 1 96.5 223 LEU B N 1
ATOM 3865 C CA . LEU B 1 223 ? 0.431 1.848 -8.219 1 96.5 223 LEU B CA 1
ATOM 3866 C C . LEU B 1 223 ? 1.451 2.184 -9.297 1 96.5 223 LEU B C 1
ATOM 3868 O O . LEU B 1 223 ? 1.142 2.912 -10.242 1 96.5 223 LEU B O 1
ATOM 3872 N N . LYS B 1 224 ? 2.627 1.65 -9.172 1 95.5 224 LYS B N 1
ATOM 3873 C CA . LYS B 1 224 ? 3.684 1.901 -10.148 1 95.5 224 LYS B CA 1
ATOM 3874 C C . LYS B 1 224 ? 3.305 1.353 -11.523 1 95.5 224 LYS B C 1
ATOM 3876 O O . LYS B 1 224 ? 3.516 2.016 -12.539 1 95.5 224 LYS B O 1
ATOM 3881 N N . ALA B 1 225 ? 2.799 0.154 -11.547 1 94.31 225 ALA B N 1
ATOM 3882 C CA . ALA B 1 225 ? 2.363 -0.438 -12.812 1 94.31 225 ALA B CA 1
ATOM 3883 C C . ALA B 1 225 ? 1.236 0.378 -13.438 1 94.31 225 ALA B C 1
ATOM 3885 O O . ALA B 1 225 ? 1.202 0.563 -14.656 1 94.31 225 ALA B O 1
ATOM 3886 N N . PHE B 1 226 ? 0.325 0.831 -12.586 1 92.75 226 PHE B N 1
ATOM 3887 C CA . PHE B 1 226 ? -0.796 1.627 -13.07 1 92.75 226 PHE B CA 1
ATOM 3888 C C . PHE B 1 226 ? -0.31 2.949 -13.648 1 92.75 226 PHE B C 1
ATOM 3890 O O . PHE B 1 226 ? -0.859 3.436 -14.641 1 92.75 226 PHE B O 1
ATOM 3897 N N . LEU B 1 227 ? 0.647 3.568 -12.977 1 88.88 227 LEU B N 1
ATOM 3898 C CA . LEU B 1 227 ? 1.274 4.773 -13.508 1 88.88 227 LEU B CA 1
ATOM 3899 C C . LEU B 1 227 ? 1.747 4.559 -14.938 1 88.88 227 LEU B C 1
ATOM 3901 O O . LEU B 1 227 ? 1.545 5.422 -15.797 1 88.88 227 LEU B O 1
ATOM 3905 N N . HIS B 1 228 ? 2.355 3.426 -15.188 1 83.69 228 HIS B N 1
ATOM 3906 C CA . HIS B 1 228 ? 2.838 3.09 -16.516 1 83.69 228 HIS B CA 1
ATOM 3907 C C . HIS B 1 228 ? 1.681 2.908 -17.5 1 83.69 228 HIS B C 1
ATOM 3909 O O . HIS B 1 228 ? 1.76 3.346 -18.656 1 83.69 228 HIS B O 1
ATOM 3915 N N . VAL B 1 229 ? 0.654 2.23 -17.031 1 77.62 229 VAL B N 1
ATOM 3916 C CA . VAL B 1 229 ? -0.531 2.008 -17.859 1 77.62 229 VAL B CA 1
ATOM 3917 C C . VAL B 1 229 ? -1.165 3.35 -18.219 1 77.62 229 VAL B C 1
ATOM 3919 O O . VAL B 1 229 ? -1.543 3.572 -19.375 1 77.62 229 VAL B O 1
ATOM 3922 N N . ALA B 1 230 ? -1.244 4.199 -17.266 1 71.62 230 ALA B N 1
ATOM 3923 C CA . ALA B 1 230 ? -1.858 5.512 -17.453 1 71.62 230 ALA B CA 1
ATOM 3924 C C . ALA B 1 230 ? -1.043 6.367 -18.406 1 71.62 230 ALA B C 1
ATOM 3926 O O . ALA B 1 230 ? -1.604 7.141 -19.188 1 71.62 230 ALA B O 1
ATOM 3927 N N . ASN B 1 231 ? 0.307 6.23 -18.344 1 64.56 231 ASN B N 1
ATOM 3928 C CA . ASN B 1 231 ? 1.194 7.016 -19.203 1 64.56 231 ASN B CA 1
ATOM 3929 C C . ASN B 1 231 ? 1.25 6.457 -20.625 1 64.56 231 ASN B C 1
ATOM 3931 O O . ASN B 1 231 ? 1.547 7.184 -21.562 1 64.56 231 ASN B O 1
ATOM 3935 N N . HIS B 1 232 ? 1.305 5.117 -20.672 1 56.81 232 HIS B N 1
ATOM 3936 C CA . HIS B 1 232 ? 1.396 4.504 -22 1 56.81 232 HIS B CA 1
ATOM 3937 C C . HIS B 1 232 ? 0.026 4.422 -22.656 1 56.81 232 HIS B C 1
ATOM 3939 O O . HIS B 1 232 ? -0.07 4.168 -23.859 1 56.81 232 HIS B O 1
ATOM 3945 N N . SER B 1 233 ? -0.854 4.324 -21.891 1 52.56 233 SER B N 1
ATOM 3946 C CA . SER B 1 233 ? -2.148 4.441 -22.562 1 52.56 233 SER B CA 1
ATOM 3947 C C . SER B 1 233 ? -2.338 5.832 -23.156 1 52.56 233 SER B C 1
ATOM 3949 O O . SER B 1 233 ? -3.369 6.109 -23.781 1 52.56 233 SER B O 1
ATOM 3951 N N . ALA B 1 234 ? -1.104 6.523 -22.906 1 49.06 234 ALA B N 1
ATOM 3952 C CA . ALA B 1 234 ? -1.074 7.859 -23.5 1 49.06 234 ALA B CA 1
ATOM 3953 C C . ALA B 1 234 ? -0.772 7.801 -25 1 49.06 234 ALA B C 1
ATOM 3955 O O . ALA B 1 234 ? 0.017 6.965 -25.438 1 49.06 234 ALA B O 1
ATOM 3956 N N . ILE B 1 235 ? -1.549 7.957 -25.859 1 53.28 235 ILE B N 1
ATOM 3957 C CA . ILE B 1 235 ? -1.392 8.203 -27.297 1 53.28 235 ILE B CA 1
ATOM 3958 C C . ILE B 1 235 ? -0.403 9.352 -27.516 1 53.28 235 ILE B C 1
ATOM 3960 O O . ILE B 1 235 ? -0.575 10.445 -26.969 1 53.28 235 ILE B O 1
ATOM 3964 N N . VAL B 1 236 ? 0.891 8.953 -28.016 1 55.66 236 VAL B N 1
ATOM 3965 C CA . VAL B 1 236 ? 1.893 9.961 -28.328 1 55.66 236 VAL B CA 1
ATOM 3966 C C . VAL B 1 236 ? 1.673 10.469 -29.766 1 55.66 236 VAL B C 1
ATOM 3968 O O . VAL B 1 236 ? 1.562 9.672 -30.688 1 55.66 236 VAL B O 1
ATOM 3971 N N . CYS B 1 237 ? 1.656 11.719 -29.875 1 57.62 237 CYS B N 1
ATOM 3972 C CA . CYS B 1 237 ? 1.531 12.328 -31.188 1 57.62 237 CYS B CA 1
ATOM 3973 C C . CYS B 1 237 ? 2.793 12.109 -32.031 1 57.62 237 CYS B C 1
ATOM 3975 O O . CYS B 1 237 ? 3.889 12.492 -31.594 1 57.62 237 CYS B O 1
ATOM 3977 N N . PRO B 1 238 ? 2.648 11.266 -33.031 1 60.31 238 PRO B N 1
ATOM 3978 C CA . PRO B 1 238 ? 3.828 11.023 -33.875 1 60.31 238 PRO B CA 1
ATOM 3979 C C . PRO B 1 238 ? 4.422 12.305 -34.438 1 60.31 238 PRO B C 1
ATOM 3981 O O . PRO B 1 238 ? 5.574 12.32 -34.875 1 60.31 238 PRO B O 1
ATOM 3984 N N . ASN B 1 239 ? 3.664 13.312 -34.375 1 62.38 239 ASN B N 1
ATOM 3985 C CA . ASN B 1 239 ? 4.113 14.547 -35 1 62.38 239 ASN B CA 1
ATOM 3986 C C . ASN B 1 239 ? 4.918 15.406 -34.031 1 62.38 239 ASN B C 1
ATOM 3988 O O . ASN B 1 239 ? 5.871 16.078 -34.438 1 62.38 239 ASN B O 1
ATOM 3992 N N . CYS B 1 240 ? 4.566 15.523 -32.844 1 59.12 240 CYS B N 1
ATOM 3993 C CA . CYS B 1 240 ? 5.242 16.453 -31.953 1 59.12 240 CYS B 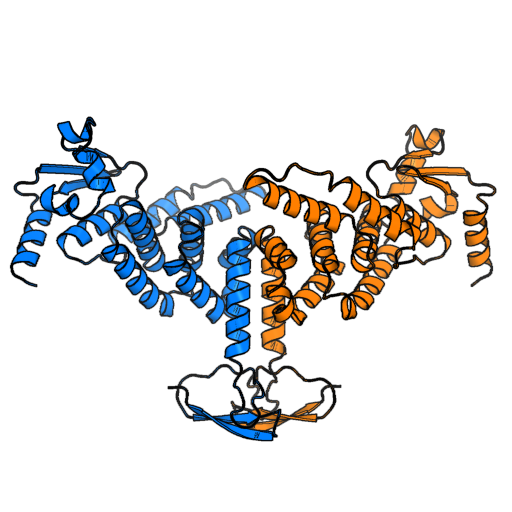CA 1
ATOM 3994 C C . CYS B 1 240 ? 5.68 15.75 -30.672 1 59.12 240 CYS B C 1
ATOM 3996 O O . CYS B 1 240 ? 6.191 16.391 -29.75 1 59.12 240 CYS B O 1
ATOM 3998 N N . ASN B 1 241 ? 5.465 14.594 -30.547 1 57.09 241 ASN B N 1
ATOM 3999 C CA . ASN B 1 241 ? 5.883 13.727 -29.453 1 57.09 241 ASN B CA 1
ATOM 4000 C C . ASN B 1 241 ? 5.145 14.062 -28.156 1 57.09 241 ASN B C 1
ATOM 4002 O O . ASN B 1 241 ? 5.574 13.672 -27.062 1 57.09 241 ASN B O 1
ATOM 4006 N N . THR B 1 242 ? 4.164 14.766 -28.438 1 56.47 242 THR B N 1
ATOM 4007 C CA . THR B 1 242 ? 3.309 15.07 -27.297 1 56.47 242 THR B CA 1
ATOM 4008 C C . THR B 1 242 ? 2.6 13.812 -26.812 1 56.47 242 THR B C 1
ATOM 4010 O O . THR B 1 242 ? 2.033 13.062 -27.609 1 56.47 242 THR B O 1
ATOM 4013 N N . LYS B 1 243 ? 2.686 13.555 -25.641 1 55.88 243 LYS B N 1
ATOM 4014 C CA . LYS B 1 243 ? 2.061 12.375 -25.062 1 55.88 243 LYS B CA 1
ATOM 4015 C C . LYS B 1 243 ? 0.594 12.633 -24.734 1 55.88 243 LYS B C 1
ATOM 4017 O O . LYS B 1 243 ? 0.254 13.672 -24.156 1 55.88 243 LYS B O 1
ATOM 4022 N N . HIS B 1 244 ? -0.203 11.789 -25.453 1 53.91 244 HIS B N 1
ATOM 4023 C CA . HIS B 1 244 ? -1.642 11.859 -25.219 1 53.91 244 HIS B CA 1
ATOM 4024 C C . HIS B 1 244 ? -2.117 10.711 -24.344 1 53.91 244 HIS B C 1
ATOM 4026 O O . HIS B 1 244 ? -1.579 9.602 -24.406 1 53.91 244 HIS B O 1
ATOM 4032 N N . ARG B 1 245 ? -2.678 10.969 -23.344 1 48.84 245 ARG B N 1
ATOM 4033 C CA . ARG B 1 245 ? -3.295 9.93 -22.531 1 48.84 245 ARG B CA 1
ATOM 4034 C C . ARG B 1 245 ? -4.527 9.352 -23.219 1 48.84 245 ARG B C 1
ATOM 4036 O O . ARG B 1 245 ? -5.34 10.094 -23.766 1 48.84 245 ARG B O 1
ATOM 4043 N N . GLY B 1 246 ? -4.586 8.078 -23.859 1 47.16 246 GLY B N 1
ATOM 4044 C CA . GLY B 1 246 ? -5.723 7.449 -24.516 1 47.16 246 GLY B CA 1
ATOM 4045 C C . GLY B 1 246 ? -5.707 5.938 -24.422 1 47.16 246 GLY B C 1
ATOM 4046 O O . GLY B 1 246 ? -4.668 5.336 -24.141 1 47.16 246 GLY B O 1
ATOM 4047 N N . LYS B 1 247 ? -6.793 5.367 -23.922 1 44.28 247 LYS B N 1
ATOM 4048 C CA . LYS B 1 247 ? -6.973 3.926 -24.078 1 44.28 247 LYS B CA 1
ATOM 4049 C C . LYS B 1 247 ? -7.074 3.545 -25.547 1 44.28 247 LYS B C 1
ATOM 4051 O O . LYS B 1 247 ? -7.82 4.168 -26.312 1 44.28 247 LYS B O 1
ATOM 4056 N N . ALA B 1 248 ? -5.996 2.922 -26.062 1 40.38 248 ALA B N 1
ATOM 4057 C CA . ALA B 1 248 ? -6.203 2.348 -27.391 1 40.38 248 ALA B CA 1
ATOM 4058 C C . ALA B 1 248 ? -7.441 1.453 -27.406 1 40.38 248 ALA B C 1
ATOM 4060 O O . ALA B 1 248 ? -7.551 0.514 -26.625 1 40.38 248 ALA B O 1
ATOM 4061 N N . SER B 1 249 ? -8.586 2.008 -27.484 1 39.06 249 SER B N 1
ATOM 4062 C CA . SER B 1 249 ? -9.664 1.055 -27.719 1 39.06 249 SER B CA 1
ATOM 4063 C C . SER B 1 249 ? -9.273 0.018 -28.766 1 39.06 249 SER B C 1
ATOM 4065 O O . SER B 1 249 ? -8.398 0.268 -29.594 1 39.06 249 SER B O 1
ATOM 4067 N N . ASN B 1 250 ? -9.797 -1.173 -28.641 1 40.19 250 ASN B N 1
ATOM 4068 C CA . ASN B 1 250 ? -9.438 -2.363 -29.406 1 40.19 250 ASN B CA 1
ATOM 4069 C C . ASN B 1 250 ? -9.141 -2.025 -30.859 1 40.19 250 ASN B C 1
ATOM 4071 O O . ASN B 1 250 ? -8.102 -2.41 -31.391 1 40.19 250 ASN B O 1
ATOM 4075 N N . LYS B 1 251 ? -10.172 -2.363 -31.859 1 43.09 251 LYS B N 1
ATOM 4076 C CA . LYS B 1 251 ? -10.125 -2.693 -33.281 1 43.09 251 LYS B CA 1
ATOM 4077 C C . LYS B 1 251 ? -10.305 -1.446 -34.156 1 43.09 251 LYS B C 1
ATOM 4079 O O . LYS B 1 251 ? -11.258 -0.683 -33.938 1 43.09 251 LYS B O 1
ATOM 4084 N N . GLY B 1 252 ? -9.359 -0.998 -34.906 1 48.16 252 GLY B N 1
ATOM 4085 C CA . GLY B 1 252 ? -9.266 -0.126 -36.062 1 48.16 252 GLY B CA 1
ATOM 4086 C C . GLY B 1 252 ? -8.367 1.075 -35.844 1 48.16 252 GLY B C 1
ATOM 4087 O O . GLY B 1 252 ? -7.715 1.182 -34.812 1 48.16 252 GLY B O 1
ATOM 4088 N N . LYS B 1 253 ? -8.047 1.911 -36.875 1 53.03 253 LYS B N 1
ATOM 4089 C CA . LYS B 1 253 ? -7.27 3.145 -36.938 1 53.03 253 LYS B CA 1
ATOM 4090 C C . LYS B 1 253 ? -7.98 4.281 -36.188 1 53.03 253 LYS B C 1
ATOM 4092 O O . LYS B 1 253 ? -9.125 4.613 -36.5 1 53.03 253 LYS B O 1
ATOM 4097 N N . GLN B 1 254 ? -7.516 4.574 -34.969 1 57.25 254 GLN B N 1
ATOM 4098 C CA . GLN B 1 254 ? -8.117 5.691 -34.25 1 57.25 254 GLN B CA 1
ATOM 4099 C C . GLN B 1 254 ? -7.348 6.984 -34.5 1 57.25 254 GLN B C 1
ATOM 4101 O O . GLN B 1 254 ? -6.117 7.004 -34.438 1 57.25 254 GLN B O 1
ATOM 4106 N N . LYS B 1 255 ? -8.094 7.984 -35 1 60.22 255 LYS B N 1
ATOM 4107 C CA . LYS B 1 255 ? -7.551 9.312 -35.281 1 60.22 255 LYS B CA 1
ATOM 4108 C C . LYS B 1 255 ? -7.418 10.117 -33.969 1 60.22 255 LYS B C 1
ATOM 4110 O O . LYS B 1 255 ? -8.352 10.172 -33.156 1 60.22 255 LYS B O 1
ATOM 4115 N N . TYR B 1 256 ? -6.172 10.516 -33.75 1 61.47 256 TYR B N 1
ATOM 4116 C CA . TYR B 1 256 ? -5.867 11.359 -32.594 1 61.47 256 TYR B CA 1
ATOM 4117 C C . TYR B 1 256 ? -5.438 12.75 -33.062 1 61.47 256 TYR B C 1
ATOM 4119 O O . TYR B 1 256 ? -4.801 12.906 -34.094 1 61.47 256 TYR B O 1
ATOM 4127 N N . ILE B 1 257 ? -5.984 13.766 -32.438 1 62.28 257 ILE B N 1
ATOM 4128 C CA . ILE B 1 257 ? -5.441 15.102 -32.625 1 62.28 257 ILE B CA 1
ATOM 4129 C C . ILE B 1 257 ? -4.473 15.43 -31.484 1 62.28 257 ILE B C 1
ATOM 4131 O O . ILE B 1 257 ? -4.836 15.344 -30.312 1 62.28 257 ILE B O 1
ATOM 4135 N N . CYS B 1 258 ? -3.346 15.742 -31.938 1 60.84 258 CYS B N 1
ATOM 4136 C CA . CYS B 1 258 ? -2.283 16.031 -30.984 1 60.84 258 CYS B CA 1
ATOM 4137 C C . CYS B 1 258 ? -2.471 17.406 -30.359 1 60.84 258 CYS B C 1
ATOM 4139 O O . CYS B 1 258 ? -2.619 18.406 -31.078 1 60.84 258 CYS B O 1
ATOM 4141 N N . HIS B 1 259 ? -2.418 17.453 -29.078 1 57.94 259 HIS B N 1
ATOM 4142 C CA . HIS B 1 259 ? -2.57 18.734 -28.406 1 57.94 259 HIS B CA 1
ATOM 4143 C C . HIS B 1 259 ? -1.268 19.531 -28.438 1 57.94 259 HIS B C 1
ATOM 4145 O O . HIS B 1 259 ? -1.261 20.734 -28.172 1 57.94 259 HIS B O 1
ATOM 4151 N N . GLY B 1 260 ? -0.332 18.875 -28.703 1 59.75 260 GLY B N 1
ATOM 4152 C CA . GLY B 1 260 ? 0.948 19.547 -28.844 1 59.75 260 GLY B CA 1
ATOM 4153 C C . GLY B 1 260 ? 1.099 20.266 -30.172 1 59.75 260 GLY B C 1
ATOM 4154 O O . GLY B 1 260 ? 1.436 21.453 -30.203 1 59.75 260 GLY B O 1
ATOM 4155 N N . CYS B 1 261 ? 0.859 19.594 -31.266 1 61.53 261 CYS B N 1
ATOM 4156 C CA . CYS B 1 261 ? 1.127 20.172 -32.594 1 61.53 261 CYS B CA 1
ATOM 4157 C C . CYS B 1 261 ? -0.169 20.406 -33.344 1 61.53 261 CYS B C 1
ATOM 4159 O O . CYS B 1 261 ? -0.149 20.922 -34.469 1 61.53 261 CYS B O 1
ATOM 4161 N N . ASP B 1 262 ? -1.238 20.109 -32.781 1 66.06 262 ASP B N 1
ATOM 4162 C CA . ASP B 1 262 ? -2.561 20.266 -33.375 1 66.06 262 ASP B CA 1
ATOM 4163 C C . ASP B 1 262 ? -2.697 19.422 -34.625 1 66.06 262 ASP B C 1
ATOM 4165 O O . ASP B 1 262 ? -3.607 19.625 -35.438 1 66.06 262 ASP B O 1
ATOM 4169 N N . ASP B 1 263 ? -1.826 18.578 -34.938 1 68.94 263 ASP B N 1
ATOM 4170 C CA . ASP B 1 263 ? -1.921 17.641 -36.031 1 68.94 263 ASP B CA 1
ATOM 4171 C C . ASP B 1 263 ? -2.707 16.391 -35.656 1 68.94 263 ASP B C 1
ATOM 4173 O O . ASP B 1 263 ? -2.848 16.094 -34.469 1 68.94 263 ASP B O 1
ATOM 4177 N N . HIS B 1 264 ? -3.334 15.789 -36.719 1 70.5 264 HIS B N 1
ATOM 4178 C CA . HIS B 1 264 ? -4.035 14.531 -36.469 1 70.5 264 HIS B CA 1
ATOM 4179 C C . HIS B 1 264 ? -3.109 13.336 -36.688 1 70.5 264 HIS B C 1
ATOM 4181 O O . HIS B 1 264 ? -2.176 13.398 -37.5 1 70.5 264 HIS B O 1
ATOM 4187 N N . PHE B 1 265 ? -3.172 12.445 -35.781 1 66.94 265 PHE B N 1
ATOM 4188 C CA . PHE B 1 265 ? -2.457 11.188 -36 1 66.94 265 PHE B CA 1
ATOM 4189 C C . PHE B 1 265 ? -3.342 9.992 -35.656 1 66.94 265 PHE B C 1
ATOM 4191 O O . PHE B 1 265 ? -4.395 10.148 -35.031 1 66.94 265 PHE B O 1
ATOM 4198 N N . TYR B 1 266 ? -2.992 8.898 -36.531 1 58.81 266 TYR B N 1
ATOM 4199 C CA . TYR B 1 266 ? -3.74 7.656 -36.375 1 58.81 266 TYR B CA 1
ATOM 4200 C C . TYR B 1 266 ? -2.945 6.641 -35.562 1 58.81 266 TYR B C 1
ATOM 4202 O O . TYR B 1 266 ? -1.715 6.613 -35.625 1 58.81 266 TYR B O 1
ATOM 4210 N N . ILE B 1 267 ? -3.553 6.121 -34.625 1 57.03 267 ILE B N 1
ATOM 4211 C CA . ILE B 1 267 ? -2.939 4.992 -33.938 1 57.03 267 ILE B CA 1
ATOM 4212 C C . ILE B 1 267 ? -3.623 3.693 -34.375 1 57.03 267 ILE B C 1
ATOM 4214 O O . ILE B 1 267 ? -4.852 3.598 -34.344 1 57.03 267 ILE B O 1
ATOM 4218 N N . ALA B 1 268 ? -2.762 2.807 -35.156 1 47.84 268 ALA B N 1
ATOM 4219 C CA . ALA B 1 268 ? -3.205 1.449 -35.469 1 47.84 268 ALA B CA 1
ATOM 4220 C C . ALA B 1 268 ? -3.123 0.55 -34.25 1 47.84 268 ALA B C 1
ATOM 4222 O O . ALA B 1 268 ? -2.086 0.49 -33.562 1 47.84 268 ALA B O 1
ATOM 4223 N N . LEU B 1 269 ? -4.09 0.368 -33.688 1 42.66 269 LEU B N 1
ATOM 4224 C CA . LEU B 1 269 ? -4.051 -0.667 -32.656 1 42.66 269 LEU B CA 1
ATOM 4225 C C . LEU B 1 269 ? -4.156 -2.055 -33.281 1 42.66 269 LEU B C 1
ATOM 4227 O O . LEU B 1 269 ? -5.043 -2.309 -34.094 1 42.66 269 LEU B O 1
ATOM 4231 N N . ASN B 1 270 ? -2.982 -2.65 -33.562 1 38.06 270 ASN B N 1
ATOM 4232 C CA . ASN B 1 270 ? -3.037 -4.023 -34.031 1 38.06 270 ASN B CA 1
ATOM 4233 C C . ASN B 1 270 ? -3.686 -4.957 -33.031 1 38.06 270 ASN B C 1
ATOM 4235 O O . ASN B 1 270 ? -3.539 -4.758 -31.812 1 38.06 270 ASN B O 1
#

Radius of gyration: 31.19 Å; Cα contacts (8 Å, |Δi|>4): 782; chains: 2; bounding box: 56×98×79 Å

InterPro domains:
  IPR000210 BTB/POZ domain [PF00651] (11-98)
  IPR000210 BTB/POZ domain [PS50097] (18-85)
  IPR000210 BTB/POZ domain [SM00225] (18-116)
  IPR011333 SKP1/BTB/POZ domain superfamily [G3DSA:3.30.710.10] (5-207)
  IPR011333 SKP1/BTB/POZ domain superfamily [SSF54695] (5-92)

Organism: Botryotinia fuckeliana (strain B05.10) (NCBI:txid332648)

Nearest PDB structures (foldseek):
  4j8z-assembly1_A  TM=8.126E-01  e=7.276E-08  Homo sapiens
  4eoz-assembly2_A  TM=8.997E-01  e=2.138E-05  Homo sapiens
  3htm-assembly1_B  TM=7.671E-01  e=2.422E-06  Homo sapiens
  8h3f-assembly1_I  TM=3.335E-01  e=9.637E-06  Homo sapiens
  4hxi-assembly1_A  TM=4.085E-01  e=1.109E-04  Homo sapiens

Foldseek 3Di:
DPPQLVVLVVCQVVLPPQQAWEDEDPDIGRHHCVQQCVQFVVVVCQQPDPDPCVVVRYHYDHPADPVLVVQLRCCSRNVGGDLADDPVLQVVLVVVLVVVVDPPVPDDPVVVVVVVVSVLVSLLVRRHSLNSLLSNLLVCVVRVRVSSNVNSLVSNLVPCVPDVLDLSLLSSLVCCVVRPDPPPCSNVVSSLLSCLVCVVVLVPPPSSVVSCVVDVVSVVSNVVSNVVVQQVCFDQDPVQRATRRHNPDAADWDWDQHPVPRDIDTDHRD/DPPQLVVLVVCQVVLPPFQAWEDEDPDIGRHHCVQQCVQFVVVVCQQPDPDPCVVVRYHYDHPADPVLVVQVRCCSRNVGGDLADDPVLQVVLVVVLVVVPDPPVPDDPVVVVVVVVSVLVSLLVRRHSLNSLLSNLLVCVVRVRVSSNVVSLVSNLVPCVPDVLDSNLLSSLVCCVVRPDPPPCSNVVSSLLSCLVCVVVLVPPPSSVVSCVVDVVSVVSNVVSNVVVQQVCFDQDPVQRATHRHNPDAADWDWDQHPVPRDIDTDHRD

Secondary structure (DSSP, 8-state):
--HHHHHHHHHHHH-TT--EEEEETTEEEEE-HHHHTTS-HHHHHHHHSSSHHHHHTEEE-TTS-HHHHHHHHHHHHHS----SPPHHHHHHHHHHHHHH-------STHHHHHHHHHHHHHHHH---HHHHHHHHHHHHHHTT-HHHHHHHHHHHHHHHHHHSSSHHHHHHHHHHHHHS-TT--HHHHHHHHHHHHTHHHHTT-HHHHHHHHH-HHHHHHHHHHHHHHHHHSEEE-TTT-PEEE----SSEEEEEE-TTT--EEEEEE-/--HHHHHHHHHHHH-TT--EEEEETTEEEEE-HHHHTTS-HHHHHHHHSSSHHHHHTEEE-TTS-HHHHHHHHHHHHHS----SPPHHHHHHHHHHHHHH-------STHHHHHHHHHHHHHHTT---HHHHHHHHHHHHHHTT-HHHHHHHHHHHHHHHHHHSSSHHHHHHHHHHHHHS-TT--HHHHHHHHHHHHTHHHHTT-HHHHHHHHH-HHHHHHHHHHHHHHHHHSEEE-TTT-PEEE----SSEEEEEE-TTT--EEEEEE-

Sequence (540 aa):
MSGTSSLLVRMLDTGRYSDLTIKCGNKVFRVHRNVVCLQSRPLAAHVDGAFLEALTGEINLPDDHPAIVERIIKFLYTGDFDATPSIDEIVEDASNLYFQESPIEASDEESTALVEETVFQVVDRSLEILTICTRVFIMAEKYDIQALKVLAKTKFEEAVFTEWNAISLSASLRLMYDELPESDRLLKDVAIQAAADHMEELADRGEFAKLCKEDGEIAYDVLKAFLHVANHSAIVCPNCNTKHRGKASNKGKQKYICHGCDDHFYIALNMSGTSSLLVRMLDTGRYSDLTIKCGNKVFRVHRNVVCLQSRPLAAHVDGAFLEALTGEINLPDDHPAIVERIIKFLYTGDFDATPSIDEIVEDASNLYFQESPIEASDEESTALVEETVFQVVDRSLEILTICTRVFIMAEKYDIQALKVLAKTKFEEAVFTEWNAISLSASLRLMYDELPESDRLLKDVAIQAAADHMEELADRGEFAKLCKEDGEIAYDVLKAFLHVANHSAIVCPNCNTKHRGKASNKGKQKYICHGCDDHFYIALN

Solvent-accessible surface area (backbone atoms only — not comparable to full-atom values): 28844 Å² total; per-residue (Å²): 123,58,74,64,42,53,49,37,44,49,39,55,75,67,29,66,88,42,67,27,36,43,37,20,75,96,44,77,43,52,37,41,55,81,51,51,34,74,54,12,61,58,56,27,47,48,44,71,34,94,38,70,27,34,75,68,30,41,46,80,39,77,88,50,57,46,76,51,51,52,36,53,55,41,23,66,42,65,76,46,64,79,50,62,64,49,72,68,54,50,50,52,45,52,48,54,51,54,60,68,56,54,83,64,78,74,71,66,85,67,48,59,58,49,46,52,50,45,50,50,54,44,52,60,64,45,72,38,47,51,29,40,19,44,51,42,25,53,48,18,60,72,33,54,23,66,70,54,27,53,49,24,43,53,54,31,60,62,44,45,75,76,47,54,90,41,72,43,44,52,35,29,52,51,48,47,68,72,72,43,60,87,81,62,47,76,59,52,51,56,54,32,44,53,46,26,75,42,35,78,67,43,66,73,32,66,68,46,45,51,49,19,34,74,32,6,55,59,19,37,50,28,39,54,42,27,53,49,49,57,58,60,25,17,46,57,23,88,82,61,65,31,75,29,33,30,76,78,64,68,89,51,73,44,68,37,51,23,77,69,65,69,43,76,36,69,46,73,42,126,123,58,74,67,44,53,49,37,44,47,38,55,75,68,30,63,86,42,66,28,37,41,38,19,76,96,42,74,42,52,37,41,54,81,52,52,32,74,54,13,61,59,57,27,48,50,45,70,36,94,38,72,27,35,75,67,30,41,46,79,38,77,89,50,56,46,76,50,51,50,36,53,54,42,22,65,43,65,76,46,65,78,49,64,62,51,71,67,55,50,51,52,46,52,48,54,52,53,60,69,56,53,82,64,78,77,69,69,85,66,51,62,56,50,47,52,48,45,49,49,53,45,51,62,63,46,72,36,45,52,29,38,20,45,51,43,25,52,47,18,59,72,33,54,24,65,70,54,27,53,51,23,43,52,53,30,59,61,43,44,75,76,47,54,92,40,72,42,43,51,36,27,52,52,48,47,68,72,73,44,59,89,82,62,46,75,61,52,50,56,54,33,45,53,46,25,76,40,36,78,68,42,65,72,32,67,68,45,44,50,49,18,35,74,32,6,53,59,20,37,52,26,40,54,42,27,52,48,49,56,58,60,26,17,46,56,25,86,83,60,66,30,75,30,34,28,78,77,64,68,89,52,75,42,66,37,51,23,78,68,66,68,42,76,36,68,46,72,41,124